Protein AF-0000000076527974 (afdb_homodimer)

Nearest PDB structures (f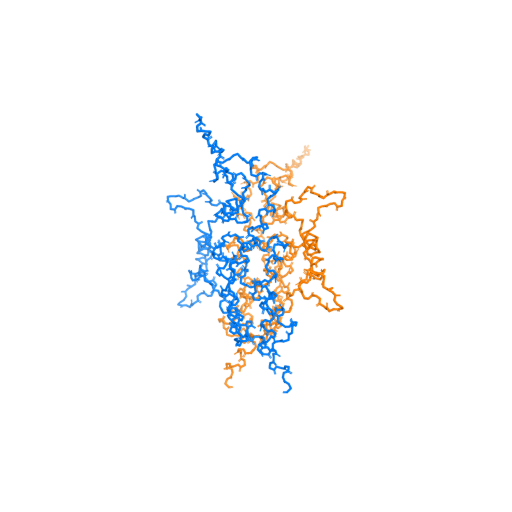oldseek):
  1z0x-assembly1_A  TM=7.306E-01  e=1.769E-04  Enterococcus faecalis V583
  1z0x-assembly1_B  TM=7.221E-01  e=3.945E-04  Enterococcus faecalis V583
  5ojx-assembly1_A-2  TM=6.639E-01  e=3.590E-04  Streptomyces alboniger
  5ojy-assembly1_A-2  TM=6.293E-01  e=3.424E-04  Streptomyces alboniger
  3cjd-assembly1_A  TM=6.888E-01  e=2.415E-01  Jannaschia sp. CCS1

Foldseek 3Di:
DDPPPPPPDPPDQDALVLLLVLCQVVALQDDDLCSSCVVSVHHSVVNCVHAPDSVRSSLVNLLVLLVPQDADDADDQLLVRLVRNLVSLLVSCVSGPHVLVCVVPPVVSCVSNVVVLVVSLVRSVVNPDDSVLSNVSSVVLNNLSSVLSVVLVQQAAFDPPQCPVDDPNGGDGNVRVVQVVCCVVCVVVPPPDPDPDPPHDDPCSNPSNCSVVVSVVSSVVSVVVVVVPPD/DDPPPPVPPPPDADALVLLLVLCQVVALQDDDLCSSCVVSVHHSVVNCVHAPDSVRSSLVNLLVLLVPQDADDADDQLLVRLVRNLVSLLVSCVSGPHVLVCVVPPVVSCVSNVVVLVVSLVRSVVNPDDSVLSNVSSVVLNNLSSVLSVVLVQQAAFDPPQCPVDDPNGGDGNVRVVQVVCCVVCVVVPPPDPDPDPPHDDPCSNPSNCSVVVSVVSSVVSVVVVVVPPD

Sequence (462 aa):
MGRLGRKTGPKPGFTRADVITAALEIGVDSFTMAQVAARLGVRPSALYRTVASRDDVVEACLERISAGIRLPPAGRPWEDYLRGVVEAMWEALEAHPGLDRTLMSMPWTSLHLLGTAQRAHGELVAAGMDPREAYFALDVVIDTTVATHQAIAALRAPAQGQAGAGGEQGPLRGFDVLTRHWERMSGAQDPGGGEEVLFAPEESWLERGFLDLKIDLLIDGLRARQDRREPMGRLGRKTGPKPGFTRADVITAALEIGVDSFTMAQVAARLGVRPSALYRTVASRDDVVEACLERISAGIRLPPAGRPWEDYLRGVVEAMWEALEAHPGLDRTLMSMPWTSLHLLGTAQRAHGELVAAGMDPREAYFALDVVIDTTVATHQAIAALRAPAQGQAGAGGEQGPLRGFDVLTRHWERMSGAQDPGGGEEVLFAPEESWLERGFLDLKIDLLIDGLRARQDRREP

InterPro domains:
  IPR009057 Homedomain-like superfamily [SSF46689] (9-67)
  IPR036271 Tetracyclin repressor-like, C-terminal domain superfamily [SSF48498] (77-228)

Secondary structure (DSSP, 8-state):
---------------HHHHHHHHHHH-TTT--HHHHHHHHTS-HHHHTTT-S-HHHHHHHHHHHHHHH--PPPSS--HHHHHHHHHHHHHHHHHHSTTHHHHHHH-GGGGGGGHHHHHHHHHHHHHTT--HHHHHHHHHHHHHHHHHHHHHHHHHHSBPTT-TTT--TT-PPBHHHHHHHHHHHHHTTS---SSS--TT---GGGGTTTTHHHHHHHHHHHHHHHHHHH--/---------------HHHHHHHHHHH-TTT--HHHHHHHHTS-HHHHTTT-S-HHHHHHHHHHHHHHH--PPPTT--HHHHHHHHHHHHHHHHHHSTTHHHHHHH-GGGGGGGHHHHHHHHHHHHHTT--HHHHHHHHHHHHHHHHHHHHHHHHHHSBPTT-TTT--TT-PPBHHHHHHHHHHHHHHSS---SSS--TT---GGGGTTTTHHHHHHHHHHHHHHHHHHH--

Solvent-accessible surface area (backbone atoms only — not comparable to full-atom values): 25686 Å² total; per-residue (Å²): 136,80,82,76,70,73,72,74,60,82,72,80,80,85,52,56,66,51,53,36,51,42,30,48,72,68,11,67,59,68,55,44,68,60,56,37,18,54,75,72,72,48,58,52,77,61,50,56,78,64,40,86,44,69,64,52,46,46,50,51,40,41,44,54,52,42,71,67,55,61,68,58,74,81,91,43,59,43,68,61,41,52,53,32,43,46,51,29,51,52,52,51,41,71,73,28,52,40,43,41,55,35,48,45,58,37,52,48,58,50,61,51,38,38,70,60,51,49,54,52,36,54,50,28,32,73,48,68,40,54,65,68,56,28,51,50,52,49,50,52,49,50,51,50,49,40,46,50,49,36,42,26,49,25,31,66,32,65,29,83,93,30,81,72,67,28,59,96,80,44,54,48,27,15,44,54,53,27,47,52,51,46,49,62,56,32,69,72,44,63,76,75,70,100,59,84,62,82,87,59,86,53,78,63,43,67,61,67,53,60,49,68,61,51,51,51,35,46,48,42,11,53,50,53,52,50,59,68,66,52,130,134,80,80,76,68,72,72,74,59,80,76,81,76,87,51,55,66,50,53,36,51,43,31,48,72,68,11,66,58,68,53,43,68,59,56,35,18,54,74,72,72,48,58,54,76,62,50,57,79,63,39,88,45,71,63,52,45,46,50,52,41,40,44,53,52,42,72,65,54,61,69,56,74,82,91,44,59,43,67,61,41,51,52,32,44,47,51,29,50,51,51,52,39,70,72,30,52,39,44,41,56,36,47,44,58,36,52,50,57,50,61,51,40,40,68,62,51,50,54,52,36,52,50,29,32,74,47,67,40,54,65,67,56,28,50,50,51,49,50,53,50,51,51,50,49,39,46,50,48,36,43,27,47,26,31,67,31,64,28,84,92,31,83,69,66,29,58,94,81,45,54,48,28,15,46,54,52,25,46,53,50,45,49,61,56,34,68,70,44,63,75,75,70,100,61,84,63,82,87,57,85,53,78,63,43,67,63,66,52,58,48,68,61,53,52,52,35,46,49,42,11,52,50,51,52,50,59,68,67,53,127

Organism: NCBI:txid131109

pLDDT: mean 87.75, std 16.18, range [35.34, 98.56]

Structure (mmCIF, N/CA/C/O backbone):
data_AF-0000000076527974-model_v1
#
loop_
_entity.id
_entity.type
_entity.pdbx_description
1 polymer 'TetR/AcrR family transcriptional regulator'
#
loop_
_atom_site.group_PDB
_atom_site.id
_atom_site.type_symbol
_atom_site.label_atom_id
_atom_site.label_alt_id
_atom_site.label_comp_id
_atom_site.label_asym_id
_atom_site.label_entity_id
_atom_site.label_seq_id
_atom_site.pdbx_PDB_ins_code
_atom_site.Cartn_x
_atom_site.Cartn_y
_atom_site.Cartn_z
_atom_site.occupancy
_atom_site.B_iso_or_equiv
_atom_site.auth_seq_id
_atom_site.auth_comp_id
_atom_site.auth_asym_id
_atom_site.auth_atom_id
_atom_site.pdbx_PDB_model_num
ATOM 1 N N . MET A 1 1 ? -62.219 35.75 0.816 1 36.03 1 MET A N 1
ATOM 2 C CA . MET A 1 1 ? -61.594 34.5 1.232 1 36.03 1 MET A CA 1
ATOM 3 C C . MET A 1 1 ? -60.125 34.5 0.81 1 36.03 1 MET A C 1
ATOM 5 O O . MET A 1 1 ? -59.812 34.5 -0.383 1 36.03 1 MET A O 1
ATOM 9 N N . GLY A 1 2 ? -59.125 35.094 1.542 1 38.44 2 GLY A N 1
ATOM 10 C CA . GLY A 1 2 ? -57.719 35.438 1.288 1 38.44 2 GLY A CA 1
ATOM 11 C C . GLY A 1 2 ? -56.844 34.219 1.016 1 38.44 2 GLY A C 1
ATOM 12 O O . GLY A 1 2 ? -57.062 33.156 1.627 1 38.44 2 GLY A O 1
ATOM 13 N N . ARG A 1 3 ? -56.375 33.938 -0.251 1 42.34 3 ARG A N 1
ATOM 14 C CA . ARG A 1 3 ? -55.438 32.906 -0.689 1 42.34 3 ARG A CA 1
ATOM 15 C C . ARG A 1 3 ? -54.281 32.781 0.272 1 42.34 3 ARG A C 1
ATOM 17 O O . ARG A 1 3 ? -53.531 33.75 0.511 1 42.34 3 ARG A O 1
ATOM 24 N N . LEU A 1 4 ? -54.375 32.062 1.389 1 42.5 4 LEU A N 1
ATOM 25 C CA . LEU A 1 4 ? -53.281 31.75 2.275 1 42.5 4 LEU A CA 1
ATOM 26 C C . LEU A 1 4 ? -52.062 31.281 1.48 1 42.5 4 LEU A C 1
ATOM 28 O O . LEU A 1 4 ? -52.094 30.25 0.806 1 42.5 4 LEU A O 1
ATOM 32 N N . GLY A 1 5 ? -51.281 32.125 0.799 1 41.31 5 GLY A N 1
ATOM 33 C CA . GLY A 1 5 ? -50.031 31.797 0.137 1 41.31 5 GLY A CA 1
ATOM 34 C C . GLY A 1 5 ? -49.156 30.859 0.943 1 41.31 5 GLY A C 1
ATOM 35 O O . GLY A 1 5 ? -48.969 31.062 2.141 1 41.31 5 GLY A O 1
ATOM 36 N N . ARG A 1 6 ? -49.281 29.578 0.648 1 44.19 6 ARG A N 1
ATOM 37 C CA . ARG A 1 6 ? -48.406 28.609 1.276 1 44.19 6 ARG A CA 1
ATOM 38 C C . ARG A 1 6 ? -47 29.125 1.375 1 44.19 6 ARG A C 1
ATOM 40 O O . ARG A 1 6 ? -46.406 29.5 0.365 1 44.19 6 ARG A O 1
ATOM 47 N N . LYS A 1 7 ? -46.688 29.766 2.475 1 42.09 7 LYS A N 1
ATOM 48 C CA . LYS A 1 7 ? -45.312 30.141 2.768 1 42.09 7 LYS A CA 1
ATOM 49 C C . LYS A 1 7 ? -44.344 29.047 2.326 1 42.09 7 LYS A C 1
ATOM 51 O O . LYS A 1 7 ? -44.469 27.891 2.742 1 42.09 7 LYS A O 1
ATOM 56 N N . THR A 1 8 ? -44.094 28.891 0.976 1 44 8 THR A N 1
ATOM 57 C CA . THR A 1 8 ? -43 28.047 0.573 1 44 8 THR A CA 1
ATOM 58 C C . THR A 1 8 ? -41.812 28.203 1.545 1 44 8 THR A C 1
ATOM 60 O O . THR A 1 8 ? -41.281 29.297 1.719 1 44 8 THR A O 1
ATOM 63 N N . GLY A 1 9 ? -41.906 27.656 2.744 1 42.06 9 GLY A N 1
ATOM 64 C CA . GLY A 1 9 ? -40.812 27.766 3.67 1 42.06 9 GLY A CA 1
ATOM 65 C C . GLY A 1 9 ? -39.438 27.688 2.984 1 42.06 9 GLY A C 1
ATOM 66 O O . GLY A 1 9 ? -39.344 27.297 1.82 1 42.06 9 GLY A O 1
ATOM 67 N N . PRO A 1 10 ? -38.469 28.516 3.428 1 46.56 10 PRO A N 1
ATOM 68 C CA . PRO A 1 10 ? -37.156 28.516 2.789 1 46.56 10 PRO A CA 1
ATOM 69 C C . PRO A 1 10 ? -36.719 27.125 2.359 1 46.56 10 PRO A C 1
ATOM 71 O O . PRO A 1 10 ? -37.094 26.125 2.994 1 46.56 10 PRO A O 1
ATOM 74 N N . LYS A 1 11 ? -36.844 26.703 1.09 1 49.19 11 LYS A N 1
ATOM 75 C CA . LYS A 1 11 ? -36.312 25.484 0.486 1 49.19 11 LYS A CA 1
ATOM 76 C C . LYS A 1 11 ? -35.188 24.906 1.31 1 49.19 11 LYS A C 1
ATOM 78 O O . LYS A 1 11 ? -34.219 25.609 1.642 1 49.19 11 LYS A O 1
ATOM 83 N N . PRO A 1 12 ? -35.281 23.844 1.982 1 55.88 12 PRO A N 1
ATOM 84 C CA . PRO A 1 12 ? -34.219 23.297 2.832 1 55.88 12 PRO A CA 1
ATOM 85 C C . PRO A 1 12 ? -32.875 23.234 2.125 1 55.88 12 PRO A C 1
ATOM 87 O O . PRO A 1 12 ? -32.812 22.953 0.925 1 55.88 12 PRO A O 1
ATOM 90 N N . GLY A 1 13 ? -31.781 24.172 2.65 1 76.75 13 GLY A N 1
ATOM 91 C CA . GLY A 1 13 ? -30.453 24.359 2.119 1 76.75 13 GLY A CA 1
ATOM 92 C C . GLY A 1 13 ? -29.828 23.078 1.602 1 76.75 13 GLY A C 1
ATOM 93 O O . GLY A 1 13 ? -30.375 22.422 0.715 1 76.75 13 GLY A O 1
ATOM 94 N N . PHE A 1 14 ? -28.719 22.453 1.961 1 89.38 14 PHE A N 1
ATOM 95 C CA . PHE A 1 14 ? -27.969 21.297 1.495 1 89.38 14 PHE A CA 1
ATOM 96 C C . PHE A 1 14 ? -28.422 20.031 2.213 1 89.38 14 PHE A C 1
ATOM 98 O O . PHE A 1 14 ? -29 20.094 3.293 1 89.38 14 PHE A O 1
ATOM 105 N N . THR A 1 15 ? -28.422 18.844 1.557 1 93.75 15 THR A N 1
ATOM 106 C CA . THR A 1 15 ? -28.781 17.547 2.104 1 93.75 15 THR A CA 1
ATOM 107 C C . THR A 1 15 ? -27.547 16.766 2.523 1 93.75 15 THR A C 1
ATOM 109 O O . THR A 1 15 ? -26.422 17.172 2.217 1 93.75 15 THR A O 1
ATOM 112 N N . ARG A 1 16 ? -27.828 15.68 3.238 1 95.19 16 ARG A N 1
ATOM 113 C CA . ARG A 1 16 ? -26.75 14.758 3.582 1 95.19 16 ARG A CA 1
ATOM 114 C C . ARG A 1 16 ? -26.047 14.25 2.328 1 95.19 16 ARG A C 1
ATOM 116 O O . ARG A 1 16 ? -24.828 14.141 2.299 1 95.19 16 ARG A O 1
ATOM 123 N N . ALA A 1 17 ? -26.812 13.992 1.338 1 96.06 17 ALA A N 1
ATOM 124 C CA . ALA A 1 17 ? -26.266 13.508 0.073 1 96.06 17 ALA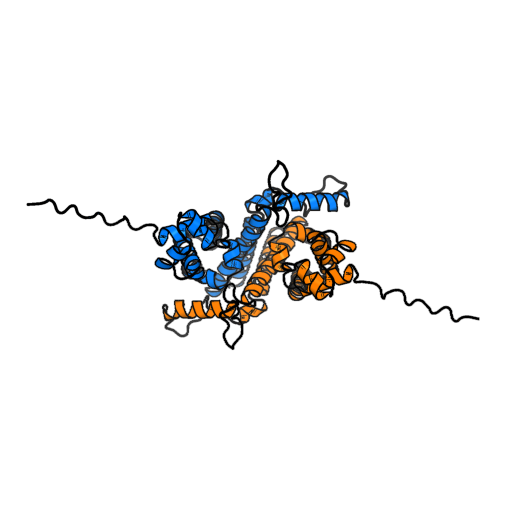 A CA 1
ATOM 125 C C . ALA A 1 17 ? -25.344 14.547 -0.55 1 96.06 17 ALA A C 1
ATOM 127 O O . ALA A 1 17 ? -24.328 14.203 -1.157 1 96.06 17 ALA A O 1
ATOM 128 N N . ASP A 1 18 ? -25.641 15.758 -0.416 1 96.38 18 ASP A N 1
ATOM 129 C CA . ASP A 1 18 ? -24.797 16.828 -0.924 1 96.38 18 ASP A CA 1
ATOM 130 C C . ASP A 1 18 ? -23.438 16.859 -0.219 1 96.38 18 ASP A C 1
ATOM 132 O O . ASP A 1 18 ? -22.406 17.062 -0.857 1 96.38 18 ASP A O 1
ATOM 136 N N . VAL A 1 19 ? -23.516 16.641 1.078 1 96.81 19 VAL A N 1
ATOM 137 C CA . VAL A 1 19 ? -22.297 16.594 1.875 1 96.81 19 VAL A CA 1
ATOM 138 C C . VAL A 1 19 ? -21.391 15.469 1.39 1 96.81 19 VAL A C 1
ATOM 140 O O . VAL A 1 19 ? -20.188 15.664 1.174 1 96.81 19 VAL A O 1
ATOM 143 N N . ILE A 1 20 ? -21.984 14.344 1.172 1 97.25 20 ILE A N 1
ATOM 144 C CA . ILE A 1 20 ? -21.25 13.156 0.749 1 97.25 20 ILE A CA 1
ATOM 145 C C . ILE A 1 20 ? -20.672 13.375 -0.643 1 97.25 20 ILE A C 1
ATOM 147 O O . ILE A 1 20 ? -19.5 13.062 -0.889 1 97.25 20 ILE A O 1
ATOM 151 N N . THR A 1 21 ? -21.438 13.977 -1.499 1 97.31 21 THR A N 1
ATOM 152 C CA . THR A 1 21 ? -20.984 14.258 -2.852 1 97.31 21 THR A CA 1
ATOM 153 C C . THR A 1 21 ? -19.781 15.211 -2.82 1 97.31 21 THR A C 1
ATOM 155 O O . THR A 1 21 ? -18.781 14.977 -3.5 1 97.31 21 THR A O 1
ATOM 158 N N . ALA A 1 22 ? -19.875 16.219 -2.029 1 96.94 22 ALA A N 1
ATOM 159 C CA . ALA A 1 22 ? -18.797 17.188 -1.901 1 96.94 22 ALA A CA 1
ATOM 160 C C . ALA A 1 22 ? -17.531 16.531 -1.38 1 96.94 22 ALA A C 1
ATOM 162 O O . ALA A 1 22 ? -16.438 16.766 -1.902 1 96.94 22 ALA A O 1
ATOM 163 N N . ALA A 1 23 ? -17.688 15.695 -0.337 1 97.19 23 ALA A N 1
ATOM 164 C CA . ALA A 1 23 ? -16.547 15 0.242 1 97.19 23 ALA A CA 1
ATOM 165 C C . ALA A 1 23 ? -15.867 14.102 -0.791 1 97.19 23 ALA A C 1
ATOM 167 O O . ALA A 1 23 ? -14.633 14.07 -0.884 1 97.19 23 ALA A O 1
ATOM 168 N N . LEU A 1 24 ? -16.656 13.438 -1.585 1 96.69 24 LEU A N 1
ATOM 169 C CA . LEU A 1 24 ? -16.141 12.531 -2.6 1 96.69 24 LEU A CA 1
ATOM 170 C C . LEU A 1 24 ? -15.406 13.305 -3.697 1 96.69 24 LEU A C 1
ATOM 172 O O . LEU A 1 24 ? -14.398 12.836 -4.223 1 96.69 24 LEU A O 1
ATOM 176 N N . GLU A 1 25 ? -15.914 14.438 -4.004 1 95.25 25 GLU A N 1
ATOM 177 C CA . GLU A 1 25 ? -15.289 15.258 -5.043 1 95.25 25 GLU A CA 1
ATOM 178 C C . GLU A 1 25 ? -13.945 15.805 -4.578 1 95.25 25 GLU A C 1
ATOM 180 O O . GLU A 1 25 ? -13.023 15.953 -5.383 1 95.25 25 GLU A O 1
ATOM 185 N N . ILE A 1 26 ? -13.852 16.109 -3.33 1 93.94 26 ILE A N 1
ATOM 186 C CA . ILE A 1 26 ? -12.602 16.625 -2.779 1 93.94 26 ILE A CA 1
ATOM 187 C C . ILE A 1 26 ? -11.609 15.477 -2.611 1 93.94 26 ILE A C 1
ATOM 189 O O . ILE A 1 26 ? -10.422 15.625 -2.922 1 93.94 26 ILE A O 1
ATOM 193 N N . GLY A 1 27 ? -12.078 14.328 -2.189 1 94.75 27 GLY A N 1
ATOM 194 C CA . GLY A 1 27 ? -11.266 13.164 -1.875 1 94.75 27 GLY A CA 1
ATOM 195 C C . GLY A 1 27 ? -11.562 12.578 -0.505 1 94.75 27 GLY A C 1
ATOM 196 O O . GLY A 1 27 ? -11.406 13.258 0.51 1 94.75 27 GLY A O 1
ATOM 197 N N . VAL A 1 28 ? -11.891 11.375 -0.437 1 94.44 28 VAL A N 1
ATOM 198 C CA . VAL A 1 28 ? -12.383 10.742 0.782 1 94.44 28 VAL A CA 1
ATOM 199 C C . VAL A 1 28 ? -11.266 10.688 1.824 1 94.44 28 VAL A C 1
ATOM 201 O O . VAL A 1 28 ? -11.531 10.672 3.027 1 94.44 28 VAL A O 1
ATOM 204 N N . ASP A 1 29 ? -10.055 10.734 1.387 1 90.31 29 ASP A N 1
ATOM 205 C CA . ASP A 1 29 ? -8.93 10.641 2.311 1 90.31 29 ASP A CA 1
ATOM 206 C C . ASP A 1 29 ? -8.531 12.023 2.824 1 90.31 29 ASP A C 1
ATOM 208 O O . ASP A 1 29 ? -7.875 12.141 3.861 1 90.31 29 ASP A O 1
ATOM 212 N N . SER A 1 30 ? -8.961 13.109 2.205 1 89.56 30 SER A N 1
ATOM 213 C CA . SER A 1 30 ? -8.273 14.367 2.477 1 89.56 30 SER A CA 1
ATOM 214 C C . SER A 1 30 ? -9.273 15.492 2.744 1 89.56 30 SER A C 1
ATOM 216 O O . SER A 1 30 ? -8.883 16.578 3.166 1 89.56 30 SER A O 1
ATOM 218 N N . PHE A 1 31 ? -10.523 15.234 2.543 1 93.5 31 PHE A N 1
ATOM 219 C CA . PHE A 1 31 ? -11.461 16.328 2.73 1 93.5 31 PHE A CA 1
ATOM 220 C C . PHE A 1 31 ? -11.484 16.781 4.184 1 93.5 31 PHE A C 1
ATOM 222 O O . PHE A 1 31 ? -11.25 15.984 5.094 1 93.5 31 PHE A O 1
ATOM 229 N N . THR A 1 32 ? -11.719 18.062 4.352 1 94.38 32 THR A N 1
ATOM 230 C CA . THR A 1 32 ? -12.047 18.609 5.664 1 94.38 32 THR A CA 1
ATOM 231 C C . THR A 1 32 ? -13.492 19.109 5.695 1 94.38 32 THR A C 1
ATOM 233 O O . THR A 1 32 ? -14.078 19.391 4.648 1 94.38 32 THR A O 1
ATOM 236 N N . MET A 1 33 ? -13.938 19.156 6.953 1 95.19 33 MET A N 1
ATOM 237 C CA . MET A 1 33 ? -15.297 19.656 7.086 1 95.19 33 MET A CA 1
ATOM 238 C C . MET A 1 33 ? -15.398 21.094 6.598 1 95.19 33 MET A C 1
ATOM 240 O O . MET A 1 33 ? -16.406 21.484 6.012 1 95.19 33 MET A O 1
ATOM 244 N N . ALA A 1 34 ? -14.32 21.812 6.762 1 95.88 34 ALA A N 1
ATOM 245 C CA . ALA A 1 34 ? -14.273 23.188 6.297 1 95.88 34 ALA A CA 1
ATOM 246 C C . ALA A 1 34 ? -14.344 23.266 4.773 1 95.88 34 ALA A C 1
ATOM 248 O O . ALA A 1 34 ? -15.055 24.094 4.215 1 95.88 34 ALA A O 1
ATOM 249 N N . GLN A 1 35 ? -13.594 22.375 4.094 1 96.44 35 GLN A N 1
ATOM 250 C CA . GLN A 1 35 ? -13.594 22.328 2.637 1 96.44 35 GLN A CA 1
ATOM 251 C C . GLN A 1 35 ? -14.969 21.953 2.1 1 96.44 35 GLN A C 1
ATOM 253 O O . GLN A 1 35 ? -15.43 22.516 1.104 1 96.44 35 GLN A O 1
ATOM 258 N N . VAL A 1 36 ? -15.609 21.031 2.709 1 97.12 36 VAL A N 1
ATOM 259 C CA . VAL A 1 36 ? -16.938 20.578 2.305 1 97.12 36 VAL A CA 1
ATOM 260 C C . VAL A 1 36 ? -17.938 21.734 2.457 1 97.12 36 VAL A C 1
ATOM 262 O O . VAL A 1 36 ? -18.719 22 1.55 1 97.12 36 VAL A O 1
ATOM 265 N N . ALA A 1 37 ? -17.859 22.391 3.578 1 96.94 37 ALA A N 1
ATOM 266 C CA . ALA A 1 37 ? -18.734 23.531 3.822 1 96.94 37 ALA A CA 1
ATOM 267 C C . ALA A 1 37 ? -18.547 24.609 2.754 1 96.94 37 ALA A C 1
ATOM 269 O O . ALA A 1 37 ? -19.516 25.141 2.219 1 96.94 37 ALA A O 1
ATOM 270 N N . ALA A 1 38 ? -17.312 24.844 2.473 1 96.75 38 ALA A N 1
ATOM 271 C CA . ALA A 1 38 ? -16.984 25.844 1.465 1 96.75 38 ALA A CA 1
ATOM 272 C C . ALA A 1 38 ? -17.562 25.469 0.105 1 96.75 38 ALA A C 1
ATOM 274 O O . ALA A 1 38 ? -18.125 26.312 -0.596 1 96.75 38 ALA A O 1
ATOM 275 N N . ARG A 1 39 ? -17.453 24.281 -0.254 1 95.75 39 ARG A N 1
ATOM 276 C CA . ARG A 1 39 ? -17.969 23.797 -1.534 1 95.75 39 ARG A CA 1
ATOM 277 C C . ARG A 1 39 ? -19.484 23.953 -1.606 1 95.75 39 ARG A C 1
ATOM 279 O O . ARG A 1 39 ? -20.047 24.203 -2.68 1 95.75 39 ARG A O 1
ATOM 286 N N . LEU A 1 40 ? -20.156 23.797 -0.508 1 95.88 40 LEU A N 1
ATOM 287 C CA . LEU A 1 40 ? -21.609 23.875 -0.448 1 95.88 40 LEU A CA 1
ATOM 288 C C . LEU A 1 40 ? -22.062 25.312 -0.21 1 95.88 40 LEU A C 1
ATOM 290 O O . LEU A 1 40 ? -23.266 25.594 -0.258 1 95.88 40 LEU A O 1
ATOM 294 N N . GLY A 1 41 ? -21.125 26.188 0.086 1 95.75 41 GLY A N 1
ATOM 295 C CA . GLY A 1 41 ? -21.453 27.594 0.311 1 95.75 41 GLY A CA 1
ATOM 296 C C . GLY A 1 41 ? -22.125 27.828 1.647 1 95.75 41 GLY A C 1
ATOM 297 O O . GLY A 1 41 ? -23.047 28.656 1.745 1 95.75 41 GLY A O 1
ATOM 298 N N . VAL A 1 42 ? -21.734 27.094 2.631 1 95.31 42 VAL A N 1
ATOM 299 C CA . VAL A 1 42 ? -22.328 27.234 3.953 1 95.31 42 VAL A CA 1
ATOM 300 C C . VAL A 1 42 ? -21.234 27.344 5.008 1 95.31 42 VAL A C 1
ATOM 302 O O . VAL A 1 42 ? -20.062 27.172 4.707 1 95.31 42 VAL A O 1
ATOM 305 N N . ARG A 1 43 ? -21.656 27.672 6.234 1 93.69 43 ARG A N 1
ATOM 306 C CA . ARG A 1 43 ? -20.734 27.672 7.359 1 93.69 43 ARG A CA 1
ATOM 307 C C . ARG A 1 43 ? -20.469 26.25 7.84 1 93.69 43 ARG A C 1
ATOM 309 O O . ARG A 1 43 ? -21.375 25.406 7.844 1 93.69 43 ARG A O 1
ATOM 316 N N . PRO A 1 44 ? -19.266 25.938 8.305 1 92.31 44 PRO A N 1
ATOM 317 C CA . PRO A 1 44 ? -18.938 24.594 8.773 1 92.31 44 PRO A CA 1
ATOM 318 C C . PRO A 1 44 ? -19.938 24.078 9.82 1 92.31 44 PRO A C 1
ATOM 320 O O . PRO A 1 44 ? -20.297 22.906 9.82 1 92.31 44 PRO A O 1
ATOM 323 N N . SER A 1 45 ? -20.453 24.938 10.664 1 92.62 45 SER A N 1
ATOM 324 C CA . SER A 1 45 ? -21.359 24.531 11.734 1 92.62 45 SER A CA 1
ATOM 325 C C . SER A 1 45 ? -22.672 24.016 11.172 1 92.62 45 SER A C 1
ATOM 327 O O . SER A 1 45 ? -23.359 23.203 11.805 1 92.62 45 SER A O 1
ATOM 329 N N . ALA A 1 46 ? -23.016 24.422 10.047 1 93.31 46 ALA A N 1
ATOM 330 C CA . ALA A 1 46 ? -24.266 24.016 9.414 1 93.31 46 ALA A CA 1
ATOM 331 C C . ALA A 1 46 ? -24.234 22.562 8.984 1 93.31 46 ALA A C 1
ATOM 333 O O . ALA A 1 46 ? -25.281 21.906 8.883 1 93.31 46 ALA A O 1
ATOM 334 N N . LEU A 1 47 ? -23.016 22.062 8.727 1 94.06 47 LEU A N 1
ATOM 335 C CA . LEU A 1 47 ? -22.859 20.688 8.258 1 94.06 47 LEU A CA 1
ATOM 336 C C . LEU A 1 47 ? -23.344 19.703 9.32 1 94.06 47 LEU A C 1
ATOM 338 O O . LEU A 1 47 ? -23.828 18.609 8.984 1 94.06 47 LEU A O 1
ATOM 342 N N . TYR A 1 48 ? -23.25 20.062 10.539 1 92.06 48 TYR A N 1
ATOM 343 C CA . TYR A 1 48 ? -23.484 19.141 11.648 1 92.06 48 TYR A CA 1
ATOM 344 C C . TYR A 1 48 ? -24.969 18.906 11.867 1 92.06 48 TYR A C 1
ATOM 346 O O . TYR A 1 48 ? -25.359 18.078 12.688 1 92.06 48 TYR A O 1
ATOM 354 N N . ARG A 1 49 ? -25.828 19.531 11.164 1 91.56 49 ARG A N 1
ATOM 355 C CA . ARG A 1 49 ? -27.266 19.266 11.141 1 91.56 49 ARG A CA 1
ATOM 356 C C . ARG A 1 49 ? -27.562 17.953 10.398 1 91.56 49 ARG A C 1
ATOM 358 O O . ARG A 1 49 ? -28.562 17.312 10.664 1 91.56 49 ARG A O 1
ATOM 365 N N . THR A 1 50 ? -26.641 17.656 9.453 1 93.12 50 THR A N 1
ATOM 366 C CA . THR A 1 50 ? -26.906 16.531 8.57 1 93.12 50 THR A CA 1
ATOM 367 C C . THR A 1 50 ? -25.906 15.398 8.828 1 93.12 50 THR A C 1
ATOM 369 O O . THR A 1 50 ? -26.172 14.25 8.484 1 93.12 50 THR A O 1
ATOM 372 N N . VAL A 1 51 ? -24.734 15.742 9.391 1 95.06 51 VAL A N 1
ATOM 373 C CA . VAL A 1 51 ? -23.719 14.742 9.648 1 95.06 51 VAL A CA 1
ATOM 374 C C . VAL A 1 51 ? -23.156 14.93 11.055 1 95.06 51 VAL A C 1
ATOM 376 O O . VAL A 1 51 ? -23.078 16.047 11.562 1 95.06 51 VAL A O 1
ATOM 379 N N . ALA A 1 52 ? -22.672 13.859 11.633 1 92.25 52 ALA A N 1
ATOM 380 C CA . ALA A 1 52 ? -22.281 13.875 13.039 1 92.25 52 ALA A CA 1
ATOM 381 C C . ALA A 1 52 ? -20.797 14.18 13.203 1 92.25 52 ALA A C 1
ATOM 383 O O . ALA A 1 52 ? -20.375 14.773 14.203 1 92.25 52 ALA A O 1
ATOM 384 N N . SER A 1 53 ? -19.984 13.672 12.297 1 91.56 53 SER A N 1
ATOM 385 C CA . SER A 1 53 ? -18.531 13.773 12.375 1 91.56 53 SER A CA 1
ATOM 386 C C . SER A 1 53 ? -17.891 13.516 11.016 1 91.56 53 SER A C 1
ATOM 388 O O . SER A 1 53 ? -18.562 13.125 10.07 1 91.56 53 SER A O 1
ATOM 390 N N . ARG A 1 54 ? -16.656 13.766 10.938 1 92 54 ARG A N 1
ATOM 391 C CA . ARG A 1 54 ? -15.922 13.422 9.727 1 92 54 ARG A CA 1
ATOM 392 C C . ARG A 1 54 ? -16.016 11.93 9.438 1 92 54 ARG A C 1
ATOM 394 O O . ARG A 1 54 ? -16.172 11.523 8.281 1 92 54 ARG A O 1
ATOM 401 N N . ASP A 1 55 ? -15.93 11.125 10.461 1 89.06 55 ASP A N 1
ATOM 402 C CA . ASP A 1 55 ? -16.016 9.68 10.281 1 89.06 55 ASP A CA 1
ATOM 403 C C . ASP A 1 55 ? -17.375 9.273 9.719 1 89.06 55 ASP A C 1
ATOM 405 O O . ASP A 1 55 ? -17.469 8.352 8.906 1 89.06 55 ASP A O 1
ATOM 409 N N . ASP A 1 56 ? -18.328 9.953 10.234 1 92.81 56 ASP A N 1
ATOM 410 C CA . ASP A 1 56 ? -19.672 9.711 9.711 1 92.81 56 ASP A CA 1
ATOM 411 C C . ASP A 1 56 ? -19.719 9.969 8.203 1 92.81 56 ASP A C 1
ATOM 413 O O . ASP A 1 56 ? -20.312 9.188 7.457 1 92.81 56 ASP A O 1
ATOM 417 N N . VAL A 1 57 ? -19.125 11.039 7.801 1 95.62 57 VAL A N 1
ATOM 418 C CA . VAL A 1 57 ? -19.078 11.391 6.387 1 95.62 57 VAL A CA 1
ATOM 419 C C . VAL A 1 57 ? -18.281 10.344 5.621 1 95.62 57 VAL A C 1
ATOM 421 O O . VAL A 1 57 ? -18.688 9.898 4.547 1 95.62 57 VAL A O 1
ATOM 424 N N . VAL A 1 58 ? -17.172 9.891 6.133 1 94.5 58 VAL A N 1
ATOM 425 C CA . VAL A 1 58 ? -16.328 8.875 5.504 1 94.5 58 VAL A CA 1
ATOM 426 C C . VAL A 1 58 ? -17.125 7.578 5.344 1 94.5 58 VAL A C 1
ATOM 428 O O . VAL A 1 58 ? -17.125 6.973 4.266 1 94.5 58 VAL A O 1
ATOM 431 N N . GLU A 1 59 ? -17.781 7.211 6.395 1 93.81 59 GLU A N 1
ATOM 432 C CA . GLU A 1 59 ? -18.594 6.004 6.352 1 93.81 59 GLU A CA 1
ATOM 433 C C . GLU A 1 59 ? -19.625 6.074 5.223 1 93.81 59 GLU A C 1
ATOM 435 O O . GLU A 1 59 ? -19.766 5.133 4.441 1 93.81 59 GLU A O 1
ATOM 440 N N . ALA A 1 60 ? -20.281 7.16 5.172 1 95.81 60 ALA A N 1
ATOM 441 C CA . ALA A 1 60 ? -21.312 7.336 4.152 1 95.81 60 ALA A CA 1
ATOM 442 C C . ALA A 1 60 ? -20.703 7.316 2.75 1 95.81 60 ALA A C 1
ATOM 444 O O . ALA A 1 60 ? -21.297 6.766 1.818 1 95.81 60 ALA A O 1
ATOM 445 N N . CYS A 1 61 ? -19.578 7.945 2.574 1 97.19 61 CYS A N 1
A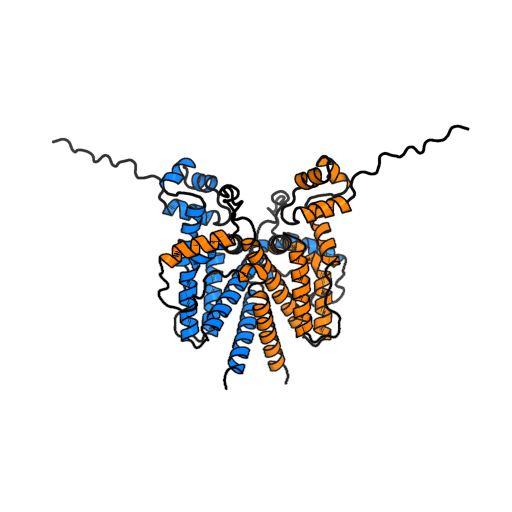TOM 446 C CA . CYS A 1 61 ? -18.859 7.883 1.302 1 97.19 61 CYS A CA 1
ATOM 447 C C . CYS A 1 61 ? -18.562 6.441 0.911 1 97.19 61 CYS A C 1
ATOM 449 O O . CYS A 1 61 ? -18.812 6.039 -0.226 1 97.19 61 CYS A O 1
ATOM 451 N N . LEU A 1 62 ? -18.094 5.664 1.842 1 96.31 62 LEU A N 1
ATOM 452 C CA . LEU A 1 62 ? -17.703 4.285 1.572 1 96.31 62 LEU A CA 1
ATOM 453 C C . LEU A 1 62 ? -18.922 3.43 1.242 1 96.31 62 LEU A C 1
ATOM 455 O O . LEU A 1 62 ? -18.859 2.541 0.39 1 96.31 62 LEU A O 1
ATOM 459 N N . GLU A 1 63 ? -20 3.672 1.931 1 94.88 63 GLU A N 1
ATOM 460 C CA . GLU A 1 63 ? -21.234 2.973 1.607 1 94.88 63 GLU A CA 1
ATOM 461 C C . GLU A 1 63 ? -21.672 3.25 0.171 1 94.88 63 GLU A C 1
ATOM 463 O O . GLU A 1 63 ? -22.062 2.334 -0.552 1 94.88 63 GLU A O 1
ATOM 468 N N . ARG A 1 64 ? -21.609 4.48 -0.136 1 96.06 64 ARG A N 1
ATOM 469 C CA . ARG A 1 64 ? -21.969 4.859 -1.499 1 96.06 64 ARG A CA 1
ATOM 470 C C . ARG A 1 64 ? -21.031 4.215 -2.512 1 96.06 64 ARG A C 1
ATOM 472 O O . ARG A 1 64 ? -21.484 3.713 -3.547 1 96.06 64 ARG A O 1
ATOM 479 N N . ILE A 1 65 ? -19.766 4.207 -2.281 1 96.62 65 ILE A N 1
ATOM 480 C CA . ILE A 1 65 ? -18.766 3.602 -3.16 1 96.62 65 ILE A CA 1
ATOM 481 C C . ILE A 1 65 ? -19.047 2.104 -3.295 1 96.62 65 ILE A C 1
ATOM 483 O O . ILE A 1 65 ? -19.078 1.57 -4.406 1 96.62 65 ILE A O 1
ATOM 487 N N . SER A 1 66 ? -19.266 1.476 -2.168 1 95.44 66 SER A N 1
ATOM 488 C CA . SER A 1 66 ? -19.516 0.038 -2.158 1 95.44 66 SER A CA 1
ATOM 489 C C . SER A 1 66 ? -20.734 -0.318 -3 1 95.44 66 SER A C 1
ATOM 491 O O . SER A 1 66 ? -20.719 -1.292 -3.756 1 95.44 66 SER A O 1
ATOM 493 N N . ALA A 1 67 ? -21.75 0.471 -2.855 1 94.62 67 ALA A N 1
ATOM 494 C CA . ALA A 1 67 ? -23 0.231 -3.576 1 94.62 67 ALA A CA 1
ATOM 495 C C . ALA A 1 67 ? -22.797 0.372 -5.082 1 94.62 67 ALA A C 1
ATOM 497 O O . ALA A 1 67 ? -23.562 -0.191 -5.871 1 94.62 67 ALA A O 1
ATOM 498 N N . GLY A 1 68 ? -21.812 1.07 -5.492 1 95.69 68 GLY A N 1
ATOM 499 C CA . GLY A 1 68 ? -21.547 1.327 -6.902 1 95.69 68 GLY A CA 1
ATOM 500 C C . GLY A 1 68 ? -20.641 0.297 -7.539 1 95.69 68 GLY A C 1
ATOM 501 O O . GLY A 1 68 ? -20.453 0.288 -8.758 1 95.69 68 GLY A O 1
ATOM 502 N N . ILE A 1 69 ? -20.062 -0.572 -6.742 1 97.19 69 ILE A N 1
ATOM 503 C CA . ILE A 1 69 ? -19.156 -1.576 -7.285 1 97.19 69 ILE A CA 1
ATOM 504 C C . ILE A 1 69 ? -19.969 -2.68 -7.973 1 97.19 69 ILE A C 1
ATOM 506 O O . ILE A 1 69 ? -20.828 -3.299 -7.355 1 97.19 69 ILE A O 1
ATOM 510 N N . ARG A 1 70 ? -19.703 -2.898 -9.211 1 96.5 70 ARG A N 1
ATOM 511 C CA . ARG A 1 70 ? -20.391 -3.92 -10.008 1 96.5 70 ARG A CA 1
ATOM 512 C C . ARG A 1 70 ? -19.484 -5.137 -10.211 1 96.5 70 ARG A C 1
ATOM 514 O O . ARG A 1 70 ? -18.531 -5.082 -10.984 1 96.5 70 ARG A O 1
ATOM 521 N N . LEU A 1 71 ? -19.812 -6.188 -9.602 1 97.12 71 LEU A N 1
ATOM 522 C CA . LEU A 1 71 ? -19.078 -7.438 -9.734 1 97.12 71 LEU A CA 1
ATOM 523 C C . LEU A 1 71 ? -19.422 -8.148 -11.031 1 97.12 71 LEU A C 1
ATOM 525 O O . LEU A 1 71 ? -20.469 -7.887 -11.625 1 97.12 71 LEU A O 1
ATOM 529 N N . PRO A 1 72 ? -18.531 -9.016 -11.445 1 97 72 PRO A N 1
ATOM 530 C CA . PRO A 1 72 ? -18.844 -9.797 -12.648 1 97 72 PRO A CA 1
ATOM 531 C C . PRO A 1 72 ? -20.078 -10.688 -12.477 1 97 72 PRO A C 1
ATOM 533 O O . PRO A 1 72 ? -20.453 -11.008 -11.344 1 97 72 PRO A O 1
ATOM 536 N N . PRO A 1 73 ? -20.688 -11.055 -13.609 1 95.81 73 PRO A N 1
ATOM 537 C CA . PRO A 1 73 ? -21.797 -11.992 -13.523 1 95.81 73 PRO A CA 1
ATOM 538 C C . PRO A 1 73 ? -21.391 -13.344 -12.945 1 95.81 73 PRO A C 1
ATOM 540 O O . PRO A 1 73 ? -20.234 -13.742 -13.062 1 95.81 73 PRO A O 1
ATOM 543 N N . ALA A 1 74 ? -22.359 -14.023 -12.391 1 93.56 74 ALA A N 1
ATOM 544 C CA . ALA A 1 74 ? -22.156 -15.359 -11.828 1 93.56 74 ALA A CA 1
ATOM 545 C C . ALA A 1 74 ? -21.906 -16.375 -12.938 1 93.56 74 ALA A C 1
ATOM 547 O O . ALA A 1 74 ? -22.156 -16.109 -14.109 1 93.56 74 ALA A O 1
ATOM 548 N N . GLY A 1 75 ? -21.328 -17.5 -12.531 1 94.56 75 GLY A N 1
ATOM 549 C CA . GLY A 1 75 ? -21.219 -18.625 -13.43 1 94.56 75 GLY A CA 1
ATOM 550 C C . GLY A 1 75 ? -19.938 -18.625 -14.25 1 94.56 75 GLY A C 1
ATOM 551 O O . GLY A 1 75 ? -19.781 -19.453 -15.148 1 94.56 75 G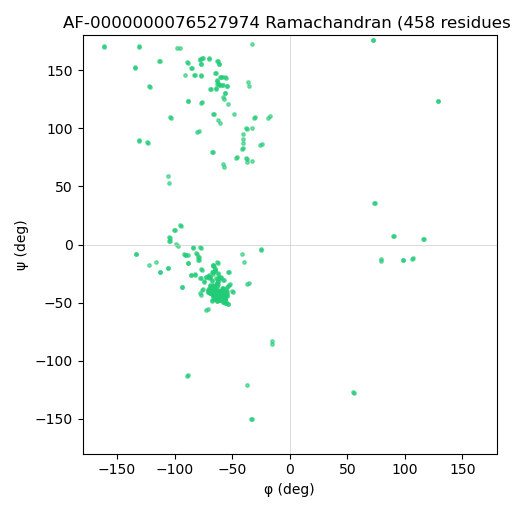LY A O 1
ATOM 552 N N . ARG A 1 76 ? -19.016 -17.781 -14.016 1 95.38 76 ARG A N 1
ATOM 553 C CA . ARG A 1 76 ? -17.734 -17.734 -14.703 1 95.38 76 ARG A CA 1
ATOM 554 C C . ARG A 1 76 ? -16.719 -18.672 -14.039 1 95.38 76 ARG A C 1
ATOM 556 O O . ARG A 1 76 ? -16.828 -18.969 -12.844 1 95.38 76 ARG A O 1
ATOM 563 N N . PRO A 1 77 ? -15.789 -19.141 -14.898 1 97.69 77 PRO A N 1
ATOM 564 C CA . PRO A 1 77 ? -14.664 -19.781 -14.219 1 97.69 77 PRO A CA 1
ATOM 565 C C . PRO A 1 77 ? -13.984 -18.875 -13.203 1 97.69 77 PRO A C 1
ATOM 567 O O . PRO A 1 77 ? -13.93 -17.656 -13.398 1 97.69 77 PRO A O 1
ATOM 570 N N . TRP A 1 78 ? -13.523 -19.438 -12.094 1 98 78 TRP A N 1
ATOM 571 C CA . TRP A 1 78 ? -13.055 -18.641 -10.969 1 98 78 TRP A CA 1
ATOM 572 C C . TRP A 1 78 ? -11.922 -17.719 -11.391 1 98 78 TRP A C 1
ATOM 574 O O . TRP A 1 78 ? -11.789 -16.594 -10.875 1 98 78 TRP A O 1
ATOM 584 N N . GLU A 1 79 ? -11.109 -18.125 -12.375 1 98.19 79 GLU A N 1
ATOM 585 C CA . GLU A 1 79 ? -10.016 -17.281 -12.844 1 98.19 79 GLU A CA 1
ATOM 586 C C . GLU A 1 79 ? -10.547 -15.984 -13.461 1 98.19 79 GLU A C 1
ATOM 588 O O . GLU A 1 79 ? -10.062 -14.898 -13.148 1 98.19 79 GLU A O 1
ATOM 593 N N . ASP A 1 80 ? -11.5 -16.141 -14.328 1 98.19 80 ASP A N 1
ATOM 594 C CA . ASP A 1 80 ? -12.109 -15 -15 1 98.19 80 ASP A CA 1
ATOM 595 C C . ASP A 1 80 ? -12.867 -14.117 -14.008 1 98.19 80 ASP A C 1
ATOM 597 O O . ASP A 1 80 ? -12.883 -12.891 -14.133 1 98.19 80 ASP A O 1
ATOM 601 N N . TYR A 1 81 ? -13.516 -14.797 -13.078 1 98.38 81 TYR A N 1
ATOM 602 C CA . TYR A 1 81 ? -14.242 -14.055 -12.062 1 98.38 81 TYR A CA 1
ATOM 603 C C . TYR A 1 81 ? -13.297 -13.195 -11.227 1 98.38 81 TYR A C 1
ATOM 605 O O . TYR A 1 81 ? -13.586 -12.023 -10.961 1 98.38 81 TYR A O 1
ATOM 613 N N . LEU A 1 82 ? -12.156 -13.719 -10.828 1 98.25 82 LEU A N 1
ATOM 614 C CA . LEU A 1 82 ? -11.164 -12.977 -10.055 1 98.25 82 LEU A CA 1
ATOM 615 C C . LEU A 1 82 ? -10.656 -11.773 -10.844 1 98.25 82 LEU A C 1
ATOM 617 O O . LEU A 1 82 ? -10.523 -10.672 -10.297 1 98.25 82 LEU A O 1
ATOM 621 N N . ARG A 1 83 ? -10.383 -11.977 -12.125 1 98.56 83 ARG A N 1
ATOM 622 C CA . ARG A 1 83 ? -9.961 -10.859 -12.961 1 98.56 83 ARG A CA 1
ATOM 623 C C . ARG A 1 83 ? -11.031 -9.781 -13.023 1 98.56 83 ARG A C 1
ATOM 625 O O . ARG A 1 83 ? -10.719 -8.586 -13.031 1 98.56 83 ARG A O 1
ATOM 632 N N . GLY A 1 84 ? -12.258 -10.203 -13.102 1 98.44 84 GLY A N 1
ATOM 633 C CA . GLY A 1 84 ? -13.359 -9.258 -13.078 1 98.44 84 GLY A CA 1
ATOM 634 C C . GLY A 1 84 ? -13.453 -8.469 -11.781 1 98.44 84 GLY A C 1
ATOM 635 O O . GLY A 1 84 ? -13.781 -7.285 -11.789 1 98.44 84 GLY A O 1
ATOM 636 N N . VAL A 1 85 ? -13.227 -9.148 -10.648 1 98.31 85 VAL A N 1
ATOM 637 C CA . VAL A 1 85 ? -13.203 -8.477 -9.352 1 98.31 85 VAL A CA 1
ATOM 638 C C . VAL A 1 85 ? -12.125 -7.402 -9.344 1 98.31 85 VAL A C 1
ATOM 640 O O . VAL A 1 85 ? -12.344 -6.293 -8.852 1 98.31 85 VAL A O 1
ATOM 643 N N . VAL A 1 86 ? -10.953 -7.691 -9.891 1 98.56 86 VAL A N 1
ATOM 644 C CA . VAL A 1 86 ? -9.852 -6.742 -9.984 1 98.56 86 VAL A CA 1
ATOM 645 C C . VAL A 1 86 ? -10.289 -5.523 -10.797 1 98.56 86 VAL A C 1
ATOM 647 O O . VAL A 1 86 ? -10.055 -4.383 -10.391 1 98.56 86 VAL A O 1
ATOM 650 N N . GLU A 1 87 ? -10.93 -5.777 -11.914 1 98.56 87 GLU A N 1
ATOM 651 C CA . GLU A 1 87 ? -11.406 -4.688 -12.758 1 98.56 87 GLU A CA 1
ATOM 652 C C . GLU A 1 87 ? -12.406 -3.809 -12.016 1 98.56 87 GLU A C 1
ATOM 654 O O . GLU A 1 87 ? -12.336 -2.58 -12.086 1 98.56 87 GLU A O 1
ATOM 659 N N . ALA A 1 88 ? -13.336 -4.43 -11.336 1 98.38 88 ALA A N 1
ATOM 660 C CA . ALA A 1 88 ? -14.344 -3.693 -10.57 1 98.38 88 ALA A CA 1
ATOM 661 C C . ALA A 1 88 ? -13.695 -2.822 -9.5 1 98.38 88 ALA A C 1
ATOM 663 O O . ALA A 1 88 ? -14.062 -1.66 -9.328 1 98.38 88 ALA A O 1
ATOM 664 N N . MET A 1 89 ? -12.758 -3.381 -8.797 1 98 89 MET A N 1
ATOM 665 C CA . MET A 1 89 ? -12.055 -2.643 -7.746 1 98 89 MET A CA 1
ATOM 666 C C . MET A 1 89 ? -11.227 -1.509 -8.344 1 98 89 MET A C 1
ATOM 668 O O . MET A 1 89 ? -11.219 -0.396 -7.816 1 98 89 MET A O 1
ATOM 672 N N . TRP A 1 90 ? -10.516 -1.793 -9.43 1 98.38 90 TRP A N 1
ATOM 673 C CA . TRP A 1 90 ? -9.719 -0.772 -10.102 1 98.38 90 TRP A CA 1
ATOM 674 C C . TRP A 1 90 ? -10.594 0.405 -10.531 1 98.38 90 TRP A C 1
ATOM 676 O O . TRP A 1 90 ? -10.227 1.563 -10.305 1 98.38 90 TRP A O 1
ATOM 686 N N . GLU A 1 91 ? -11.711 0.126 -11.102 1 98.12 91 GLU A N 1
ATOM 687 C CA . GLU A 1 91 ? -12.641 1.165 -11.539 1 98.12 91 GLU A CA 1
ATOM 688 C C . GLU A 1 91 ? -13.109 2.02 -10.367 1 98.12 91 GLU A C 1
ATOM 690 O O . GLU A 1 91 ? -13.203 3.242 -10.484 1 98.12 91 GLU A O 1
ATOM 695 N N . ALA A 1 92 ? -13.414 1.37 -9.266 1 97.75 92 ALA A N 1
ATOM 696 C CA . ALA A 1 92 ? -13.82 2.102 -8.07 1 97.75 92 ALA A CA 1
ATOM 697 C C . ALA A 1 92 ? -12.711 3.029 -7.582 1 97.75 92 ALA A C 1
ATOM 699 O O . ALA A 1 92 ? -12.969 4.18 -7.219 1 97.75 92 ALA A O 1
ATOM 700 N N . LEU A 1 93 ? -11.516 2.543 -7.59 1 97.69 93 LEU A N 1
ATOM 701 C CA . LEU A 1 93 ? -10.367 3.328 -7.156 1 97.69 93 LEU A CA 1
ATOM 702 C C . LEU A 1 93 ? -10.133 4.512 -8.086 1 97.69 93 LEU A C 1
ATOM 704 O O . LEU A 1 93 ? -9.875 5.629 -7.625 1 97.69 93 LEU A O 1
ATOM 708 N N . GLU A 1 94 ? -10.258 4.312 -9.383 1 97.12 94 GLU A N 1
ATOM 709 C CA . GLU A 1 94 ? -10.078 5.371 -10.367 1 97.12 94 GLU A CA 1
ATOM 710 C C . GLU A 1 94 ? -11.18 6.426 -10.25 1 97.12 94 GLU A C 1
ATOM 712 O O . GLU A 1 94 ? -10.922 7.617 -10.43 1 97.12 94 GLU A O 1
ATOM 717 N N . ALA A 1 95 ? -12.32 5.984 -9.93 1 96.88 95 ALA A N 1
ATOM 718 C CA . ALA A 1 95 ? -13.477 6.871 -9.867 1 96.88 95 ALA A CA 1
ATOM 719 C C . ALA A 1 95 ? -13.461 7.711 -8.594 1 96.88 95 ALA A C 1
ATOM 721 O O . ALA A 1 95 ? -14.117 8.75 -8.516 1 96.88 95 ALA A O 1
ATOM 722 N N . HIS A 1 96 ? -12.727 7.25 -7.594 1 96.94 96 HIS A N 1
ATOM 723 C CA . HIS A 1 96 ? -12.758 7.922 -6.301 1 96.94 96 HIS A CA 1
ATOM 724 C C . HIS A 1 96 ? -11.352 8.18 -5.777 1 96.94 96 HIS A C 1
ATOM 726 O O . HIS A 1 96 ? -10.844 7.43 -4.938 1 96.94 96 HIS A O 1
ATOM 732 N N . PRO A 1 97 ? -10.852 9.328 -6.156 1 94.12 97 PRO A N 1
ATOM 733 C CA . PRO A 1 97 ? -9.508 9.672 -5.68 1 94.12 97 PRO A CA 1
ATOM 734 C C . PRO A 1 97 ? -9.398 9.648 -4.156 1 94.12 97 PRO A C 1
ATOM 736 O O . PRO A 1 97 ? -10.297 10.148 -3.463 1 94.12 97 PRO A O 1
ATOM 739 N N . GLY A 1 98 ? -8.344 8.93 -3.701 1 95.06 98 GLY A N 1
ATOM 740 C CA . GLY A 1 98 ? -8.102 8.867 -2.268 1 95.06 98 GLY A CA 1
ATOM 741 C C . GLY A 1 98 ? -8.633 7.598 -1.631 1 95.06 98 GLY A C 1
ATOM 742 O O . GLY A 1 98 ? -8.328 7.301 -0.475 1 95.06 98 GLY A O 1
ATOM 743 N N . LEU A 1 99 ? -9.445 6.879 -2.367 1 97.38 99 LEU A N 1
ATOM 744 C CA . LEU A 1 99 ? -10.016 5.652 -1.817 1 97.38 99 LEU A CA 1
ATOM 745 C C . LEU A 1 99 ? -8.914 4.656 -1.461 1 97.38 99 LEU A C 1
ATOM 747 O O . LEU A 1 99 ? -8.984 3.996 -0.423 1 97.38 99 LEU A O 1
ATOM 751 N N . ASP A 1 100 ? -7.883 4.512 -2.279 1 97.06 100 ASP A N 1
ATOM 752 C CA . ASP A 1 100 ? -6.773 3.596 -2.023 1 97.06 100 ASP A CA 1
ATOM 753 C C . ASP A 1 100 ? -6.062 3.943 -0.718 1 97.06 100 ASP A C 1
ATOM 755 O O . ASP A 1 100 ? -5.867 3.078 0.138 1 97.06 100 ASP A O 1
ATOM 759 N N . ARG A 1 101 ? -5.781 5.195 -0.543 1 94.75 101 ARG A N 1
ATOM 760 C CA . ARG A 1 101 ? -5.125 5.645 0.68 1 94.75 101 ARG A CA 1
ATOM 761 C C . ARG A 1 101 ? -6.02 5.426 1.895 1 94.75 101 ARG A C 1
ATOM 763 O O . ARG A 1 101 ? -5.547 5.02 2.957 1 94.75 101 ARG A O 1
ATOM 770 N N . THR A 1 102 ? -7.273 5.746 1.724 1 95.12 102 THR A N 1
ATOM 771 C CA . THR A 1 102 ? -8.234 5.555 2.803 1 95.12 102 THR A CA 1
ATOM 772 C C . THR A 1 102 ? -8.258 4.098 3.25 1 95.12 102 THR A C 1
ATOM 774 O O . THR A 1 102 ? -8.156 3.807 4.445 1 95.12 102 THR A O 1
ATOM 777 N N . LEU A 1 103 ? -8.297 3.184 2.324 1 95.81 103 LEU A N 1
ATOM 778 C CA . LEU A 1 103 ? -8.375 1.756 2.617 1 95.81 103 LEU A CA 1
ATOM 779 C C . LEU A 1 103 ? -7.09 1.263 3.268 1 95.81 103 LEU A C 1
ATOM 781 O O . LEU A 1 103 ? -7.121 0.377 4.125 1 95.81 103 LEU A O 1
ATOM 785 N N . MET A 1 104 ? -6 1.854 2.936 1 93.12 104 MET A N 1
ATOM 786 C CA . MET A 1 104 ? -4.703 1.404 3.434 1 93.12 104 MET A CA 1
ATOM 787 C C . MET A 1 104 ? -4.398 2.02 4.793 1 93.12 104 MET A C 1
ATOM 789 O O . MET A 1 104 ? -3.699 1.419 5.609 1 93.12 104 MET A O 1
ATOM 793 N N . SER A 1 105 ? -4.949 3.172 5.098 1 91.5 105 SER A N 1
ATOM 794 C CA . SER A 1 105 ? -4.531 3.91 6.285 1 91.5 105 SER A CA 1
ATOM 795 C C . SER A 1 105 ? -5.574 3.814 7.395 1 91.5 105 SER A C 1
ATOM 797 O O . SER A 1 105 ? -5.273 4.078 8.562 1 91.5 105 SER A O 1
ATOM 799 N N . MET A 1 106 ? -6.828 3.479 7.047 1 92.38 106 MET A N 1
ATOM 800 C CA . MET A 1 106 ? -7.922 3.359 8.008 1 92.38 106 MET A CA 1
ATOM 801 C C . MET A 1 106 ? -8.562 1.977 7.934 1 92.38 106 MET A C 1
ATOM 803 O O . MET A 1 106 ? -9.602 1.802 7.301 1 92.38 106 MET A O 1
ATOM 807 N N . PRO A 1 107 ? -8.031 1.098 8.664 1 92.94 107 PRO A N 1
ATOM 808 C CA . PRO A 1 107 ? -8.383 -0.314 8.5 1 92.94 107 PRO A CA 1
ATOM 809 C C . PRO A 1 107 ? -9.883 -0.562 8.594 1 92.94 107 PRO A C 1
ATOM 811 O O . PRO A 1 107 ? -10.422 -1.407 7.871 1 92.94 107 PRO A O 1
ATOM 814 N N . TRP A 1 108 ? -10.594 0.136 9.43 1 91.69 108 TRP A N 1
ATOM 815 C CA . TRP A 1 108 ? -12.016 -0.128 9.641 1 91.69 108 TRP A CA 1
ATOM 816 C C . TRP A 1 108 ? -12.82 0.182 8.383 1 91.69 108 TRP A C 1
ATOM 818 O O . TRP A 1 108 ? -13.945 -0.294 8.227 1 91.69 108 TRP A O 1
ATOM 828 N N . THR A 1 109 ? -12.281 0.946 7.48 1 93.5 109 THR A N 1
ATOM 829 C CA . THR A 1 109 ? -13.023 1.385 6.305 1 93.5 109 THR A CA 1
ATOM 830 C C . THR A 1 109 ? -13.289 0.211 5.363 1 93.5 109 THR A C 1
ATOM 832 O O . THR A 1 109 ? -14.281 0.204 4.637 1 93.5 109 THR A O 1
ATOM 835 N N . SER A 1 110 ? -12.438 -0.788 5.367 1 92.38 110 SER A N 1
ATOM 836 C CA . SER A 1 110 ? -12.609 -1.947 4.5 1 92.38 110 SER A CA 1
ATOM 837 C C . SER A 1 110 ? -13.867 -2.727 4.863 1 92.38 110 SER A C 1
ATOM 839 O O . SER A 1 110 ? -14.414 -3.457 4.035 1 92.38 110 SER A O 1
ATOM 841 N N . LEU A 1 111 ? -14.398 -2.59 6.055 1 92.25 111 LEU A N 1
ATOM 842 C CA . LEU A 1 111 ? -15.617 -3.266 6.488 1 92.25 111 LEU A CA 1
ATOM 843 C C . LEU A 1 111 ? -16.812 -2.83 5.645 1 92.25 111 LEU A C 1
ATOM 845 O O . LEU A 1 111 ? -17.766 -3.586 5.48 1 92.25 111 LEU A O 1
ATOM 849 N N . HIS A 1 112 ? -16.734 -1.721 5.105 1 91.94 112 HIS A N 1
ATOM 850 C CA . HIS A 1 112 ? -17.844 -1.206 4.312 1 91.94 112 HIS A CA 1
ATOM 851 C C . HIS A 1 112 ? -17.828 -1.799 2.906 1 91.94 112 HIS A C 1
ATOM 853 O O . HIS A 1 112 ? -18.781 -1.615 2.145 1 91.94 112 HIS A O 1
ATOM 859 N N . LEU A 1 113 ? -16.812 -2.488 2.623 1 91.5 113 LEU A N 1
ATOM 860 C CA . LEU A 1 113 ? -16.766 -3.229 1.366 1 91.5 113 LEU A CA 1
ATOM 861 C C . LEU A 1 113 ? -16.984 -4.715 1.603 1 91.5 113 LEU A C 1
ATOM 863 O O . LEU A 1 113 ? -16.953 -5.512 0.66 1 91.5 113 LEU A O 1
ATOM 867 N N . LEU A 1 114 ? -17.297 -5.094 2.766 1 89.38 114 LEU A N 1
ATOM 868 C CA . LEU A 1 114 ? -17.406 -6.492 3.164 1 89.38 114 LEU A CA 1
ATOM 869 C C . LEU A 1 114 ? -18.531 -7.188 2.414 1 89.38 114 LEU A C 1
ATOM 871 O O . LEU A 1 114 ? -18.391 -8.336 1.98 1 89.38 114 LEU A O 1
ATOM 875 N N . GLY A 1 115 ? -19.672 -6.469 2.369 1 88.81 115 GLY A N 1
ATOM 876 C CA . GLY A 1 115 ? -20.781 -7.059 1.627 1 88.81 115 GLY A CA 1
ATOM 877 C C . GLY A 1 115 ? -20.406 -7.434 0.204 1 88.81 115 GLY A C 1
ATOM 878 O O . GLY A 1 115 ? -20.766 -8.508 -0.275 1 88.81 115 GLY A O 1
ATOM 879 N N . THR A 1 116 ? -19.719 -6.566 -0.458 1 92.5 116 THR A N 1
ATOM 880 C CA . THR A 1 116 ? -19.234 -6.816 -1.811 1 92.5 116 THR A CA 1
ATOM 881 C C . THR A 1 116 ? -18.25 -7.992 -1.826 1 92.5 116 THR A C 1
ATOM 883 O O . THR A 1 116 ? -18.359 -8.875 -2.678 1 92.5 116 THR A O 1
ATOM 886 N N . ALA A 1 117 ? -17.375 -8.047 -0.889 1 93.12 117 ALA A N 1
ATOM 887 C CA . ALA A 1 117 ? -16.391 -9.117 -0.79 1 93.12 117 ALA A CA 1
ATOM 888 C C . ALA A 1 117 ? -17.062 -10.461 -0.536 1 93.12 117 ALA A C 1
ATOM 890 O O . ALA A 1 117 ? -16.656 -11.484 -1.102 1 93.12 117 ALA A O 1
ATOM 891 N N . GLN A 1 118 ? -18.062 -10.453 0.281 1 92.31 118 GLN A N 1
ATOM 892 C CA . GLN A 1 118 ? -18.781 -11.68 0.605 1 92.31 118 GLN A CA 1
ATOM 893 C C . GLN A 1 118 ? -19.531 -12.219 -0.61 1 92.31 118 GLN A C 1
ATOM 895 O O . GLN A 1 118 ? -19.562 -13.43 -0.836 1 92.31 118 GLN A O 1
ATOM 900 N N . ARG A 1 119 ? -20.125 -11.328 -1.325 1 94.44 119 ARG A N 1
ATOM 901 C CA . ARG A 1 119 ? -20.781 -11.75 -2.559 1 94.44 119 ARG A CA 1
ATOM 902 C C . ARG A 1 119 ? -19.781 -12.359 -3.529 1 94.44 119 ARG A C 1
ATOM 904 O O . ARG A 1 119 ? -20.031 -13.414 -4.113 1 94.44 119 ARG A O 1
ATOM 911 N N . ALA A 1 120 ? -18.656 -11.734 -3.695 1 96.88 120 ALA A N 1
ATOM 912 C CA . ALA A 1 120 ? -17.609 -12.258 -4.559 1 96.88 120 ALA A CA 1
ATOM 913 C C . ALA A 1 120 ? -17.125 -13.617 -4.059 1 96.88 120 ALA A C 1
ATOM 915 O O . ALA A 1 120 ? -16.891 -14.539 -4.848 1 96.88 120 ALA A O 1
ATOM 916 N N . HIS A 1 121 ? -16.938 -13.703 -2.777 1 96.62 121 HIS A N 1
ATOM 917 C CA . HIS A 1 121 ? -16.516 -14.953 -2.152 1 96.62 121 HIS A CA 1
ATOM 918 C C . HIS A 1 121 ? -17.484 -16.078 -2.484 1 96.62 121 HIS A C 1
ATOM 920 O O . HIS A 1 121 ? -17.047 -17.172 -2.879 1 96.62 121 HIS A O 1
ATOM 926 N N . GLY A 1 122 ? -18.75 -15.844 -2.283 1 96.25 122 GLY A N 1
ATOM 927 C CA . GLY A 1 122 ? -19.75 -16.844 -2.598 1 96.25 122 GLY A CA 1
ATOM 928 C C . GLY A 1 122 ? -19.688 -17.328 -4.031 1 96.25 122 GLY A C 1
ATOM 929 O O . GLY A 1 122 ? -19.828 -18.531 -4.285 1 96.25 122 GLY A O 1
ATOM 930 N N . GLU A 1 123 ? -19.422 -16.438 -4.941 1 97.38 123 GLU A N 1
ATOM 931 C CA . GLU A 1 123 ? -19.328 -16.797 -6.355 1 97.38 123 GLU A CA 1
ATOM 932 C C . GLU A 1 123 ? -18.094 -17.625 -6.633 1 97.38 123 GLU A C 1
ATOM 934 O O . GLU A 1 123 ? -18.125 -18.547 -7.457 1 97.38 123 GLU A O 1
ATOM 939 N N . LEU A 1 124 ? -17 -17.344 -5.996 1 97.62 124 LEU A N 1
ATOM 940 C CA . LEU A 1 124 ? -15.766 -18.125 -6.164 1 97.62 124 LEU A CA 1
ATOM 941 C C . LEU A 1 124 ? -15.953 -19.531 -5.629 1 97.62 124 LEU A C 1
ATOM 943 O O . LEU A 1 124 ? -15.5 -20.5 -6.254 1 97.62 124 LEU A O 1
ATOM 947 N N . VAL A 1 125 ? -16.625 -19.641 -4.508 1 96.81 125 VAL A N 1
ATOM 948 C CA . VAL A 1 125 ? -16.922 -20.953 -3.936 1 96.81 125 VAL A CA 1
ATOM 949 C C . VAL A 1 125 ? -17.844 -21.734 -4.867 1 96.81 125 VAL A C 1
ATOM 951 O O . VAL A 1 125 ? -17.609 -22.922 -5.125 1 96.81 125 VAL A O 1
ATOM 954 N N . ALA A 1 126 ? -18.828 -21.078 -5.371 1 97.12 126 ALA A N 1
ATOM 955 C CA . ALA A 1 126 ? -19.75 -21.719 -6.316 1 97.12 126 ALA A CA 1
ATOM 956 C C . ALA A 1 126 ? -19.016 -22.188 -7.57 1 97.12 126 ALA A C 1
ATOM 958 O O . ALA A 1 126 ? -19.406 -23.156 -8.211 1 97.12 126 ALA A O 1
ATOM 959 N N . ALA A 1 127 ? -17.953 -21.516 -7.898 1 96.75 127 ALA A N 1
ATOM 960 C CA . ALA A 1 127 ? -17.172 -21.844 -9.086 1 96.75 127 ALA A CA 1
ATOM 961 C C . ALA A 1 127 ? -16.172 -22.969 -8.781 1 96.75 127 ALA A C 1
ATOM 963 O O . ALA A 1 127 ? -15.367 -23.344 -9.648 1 96.75 127 ALA A O 1
ATOM 964 N N . GLY A 1 128 ? -16.125 -23.406 -7.516 1 94.62 128 GLY A N 1
ATOM 965 C CA . GLY A 1 128 ? -15.383 -24.625 -7.234 1 94.62 128 GLY A CA 1
ATOM 966 C C . GLY A 1 128 ? -14.195 -24.391 -6.32 1 94.62 128 GLY A C 1
ATOM 967 O O . GLY A 1 128 ? -13.453 -25.328 -6.016 1 94.62 128 GLY A O 1
ATOM 968 N N . MET A 1 129 ? -14.008 -23.234 -5.82 1 95.81 129 MET A N 1
ATOM 969 C CA . MET A 1 129 ? -12.891 -22.984 -4.914 1 95.81 129 MET A CA 1
ATOM 970 C C . MET A 1 129 ? -13.234 -23.406 -3.492 1 95.81 129 MET A C 1
ATOM 972 O O . MET A 1 129 ? -14.383 -23.25 -3.057 1 95.81 129 MET A O 1
ATOM 976 N N . ASP A 1 130 ? -12.188 -23.891 -2.83 1 94.75 130 ASP A N 1
ATOM 977 C CA . ASP A 1 130 ? -12.32 -24.078 -1.388 1 94.75 130 ASP A CA 1
ATOM 978 C C . ASP A 1 130 ? -12.609 -22.75 -0.688 1 94.75 130 ASP A C 1
ATOM 980 O O . ASP A 1 130 ? -12.016 -21.719 -1.02 1 94.75 130 ASP A O 1
ATOM 984 N N . PRO A 1 131 ? -13.516 -22.719 0.27 1 94.62 131 PRO A N 1
ATOM 985 C CA . PRO A 1 131 ? -13.922 -21.469 0.914 1 94.62 131 PRO A CA 1
ATOM 986 C C . PRO A 1 131 ? -12.742 -20.688 1.501 1 94.62 131 PRO A C 1
ATOM 988 O O . PRO A 1 131 ? -12.672 -19.469 1.363 1 94.62 131 PRO A O 1
ATOM 991 N N . ARG A 1 132 ? -11.836 -21.359 2.107 1 94.25 132 ARG A N 1
ATOM 992 C CA . ARG A 1 132 ? -10.688 -20.672 2.693 1 94.25 132 ARG A CA 1
ATOM 993 C C . ARG A 1 132 ? -9.758 -20.125 1.608 1 94.25 132 ARG A C 1
ATOM 995 O O . ARG A 1 132 ? -9.203 -19.047 1.745 1 94.25 132 ARG A O 1
ATOM 1002 N N . GLU A 1 133 ? -9.586 -20.906 0.558 1 95.38 133 GLU A N 1
ATOM 1003 C CA . GLU A 1 133 ? -8.781 -20.469 -0.577 1 95.38 133 GLU A CA 1
ATOM 1004 C C . GLU A 1 133 ? -9.414 -19.266 -1.27 1 95.38 133 GLU A C 1
ATOM 1006 O O . GLU A 1 133 ? -8.719 -18.344 -1.687 1 95.38 133 GLU A O 1
ATOM 1011 N N . ALA A 1 134 ? -10.75 -19.344 -1.366 1 97 134 ALA A N 1
ATOM 1012 C CA . ALA A 1 134 ? -11.477 -18.234 -1.981 1 97 134 ALA A CA 1
ATOM 1013 C C . ALA A 1 134 ? -11.289 -16.953 -1.181 1 97 134 ALA A C 1
ATOM 1015 O O . ALA A 1 134 ? -11.078 -15.875 -1.754 1 97 134 ALA A O 1
ATOM 1016 N N . TYR A 1 135 ? -11.352 -17.062 0.143 1 95.88 135 TYR A N 1
ATOM 1017 C CA . TYR A 1 135 ? -11.148 -15.914 1.023 1 95.88 135 TYR A CA 1
ATOM 1018 C C . TYR A 1 135 ? -9.742 -15.336 0.852 1 95.88 135 TYR A C 1
ATOM 1020 O O . TYR A 1 135 ? -9.578 -14.133 0.675 1 95.88 135 TYR A O 1
ATOM 1028 N N . PHE A 1 136 ? -8.836 -16.203 0.865 1 96.06 136 PHE A N 1
ATOM 1029 C CA . PHE A 1 136 ? -7.449 -15.789 0.724 1 96.06 136 PHE A CA 1
ATOM 1030 C C . PHE A 1 136 ? -7.207 -15.172 -0.647 1 96.06 136 PHE A C 1
ATOM 1032 O O . PHE A 1 136 ? -6.543 -14.141 -0.76 1 96.06 136 PHE A O 1
ATOM 1039 N N . ALA A 1 137 ? -7.707 -15.805 -1.694 1 97.44 137 ALA A N 1
ATOM 1040 C CA . ALA A 1 137 ? -7.559 -15.305 -3.059 1 97.44 137 ALA A CA 1
ATOM 1041 C C . ALA A 1 137 ? -8.102 -13.891 -3.186 1 97.44 137 ALA A C 1
ATOM 1043 O O . ALA A 1 137 ? -7.457 -13.016 -3.771 1 97.44 137 ALA A O 1
ATOM 1044 N N . LEU A 1 138 ? -9.242 -13.664 -2.623 1 96.56 138 LEU A N 1
ATOM 1045 C CA . LEU A 1 138 ? -9.852 -12.344 -2.664 1 96.56 138 LEU A CA 1
ATOM 1046 C C . LEU A 1 138 ? -9 -11.328 -1.9 1 96.56 138 LEU A C 1
ATOM 1048 O O . LEU A 1 138 ? -8.781 -10.211 -2.375 1 96.56 138 LEU A O 1
ATOM 1052 N N . ASP A 1 139 ? -8.555 -11.703 -0.758 1 94.94 139 ASP A N 1
ATOM 1053 C CA . ASP A 1 139 ? -7.703 -10.828 0.048 1 94.94 139 ASP A CA 1
ATOM 1054 C C . ASP A 1 139 ? -6.469 -10.391 -0.735 1 94.94 139 ASP A C 1
ATOM 1056 O O . ASP A 1 139 ? -6.18 -9.195 -0.824 1 94.94 139 ASP A O 1
ATOM 1060 N N . VAL A 1 140 ? -5.809 -11.336 -1.326 1 97.12 140 VAL A N 1
ATOM 1061 C CA . VAL A 1 140 ? -4.539 -11.047 -1.988 1 97.12 140 VAL A CA 1
ATOM 1062 C C . VAL A 1 140 ? -4.785 -10.203 -3.236 1 97.12 140 VAL A C 1
ATOM 1064 O O . VAL A 1 140 ? -4.039 -9.258 -3.512 1 97.12 140 VAL A O 1
ATOM 1067 N N . VAL A 1 141 ? -5.82 -10.508 -4.02 1 97.5 141 VAL A N 1
ATOM 1068 C CA . VAL A 1 141 ? -6.039 -9.781 -5.266 1 97.5 141 VAL A CA 1
ATOM 1069 C C . VAL A 1 141 ? -6.508 -8.359 -4.961 1 97.5 141 VAL A C 1
ATOM 1071 O O . VAL A 1 141 ? -6.133 -7.414 -5.66 1 97.5 141 VAL A O 1
ATOM 1074 N N . ILE A 1 142 ? -7.344 -8.211 -3.959 1 96.75 142 ILE A N 1
ATOM 1075 C CA . ILE A 1 142 ? -7.828 -6.883 -3.604 1 96.75 142 ILE A CA 1
ATOM 1076 C C . ILE A 1 142 ? -6.676 -6.047 -3.045 1 96.75 142 ILE A C 1
ATOM 1078 O O . ILE A 1 142 ? -6.473 -4.902 -3.461 1 96.75 142 ILE A O 1
ATOM 1082 N N . ASP A 1 143 ? -5.914 -6.617 -2.107 1 96.56 143 ASP A N 1
ATOM 1083 C CA . ASP A 1 143 ? -4.754 -5.922 -1.556 1 96.56 143 ASP A CA 1
ATOM 1084 C C . ASP A 1 143 ? -3.787 -5.508 -2.662 1 96.56 143 ASP A C 1
ATOM 1086 O O . ASP A 1 143 ? -3.281 -4.383 -2.66 1 96.56 143 ASP A O 1
ATOM 1090 N N . THR A 1 144 ? -3.512 -6.441 -3.551 1 98.06 144 THR A N 1
ATOM 1091 C CA . THR A 1 144 ? -2.605 -6.168 -4.66 1 98.06 144 THR A CA 1
ATOM 1092 C C . THR A 1 144 ? -3.131 -5.02 -5.516 1 98.06 144 THR A C 1
ATOM 1094 O O . THR A 1 144 ? -2.371 -4.129 -5.906 1 98.06 144 THR A O 1
ATOM 1097 N N . THR A 1 145 ? -4.418 -5.035 -5.801 1 98.44 145 THR A N 1
ATOM 1098 C CA . THR A 1 145 ? -5.035 -4.008 -6.629 1 98.44 145 THR A CA 1
ATOM 1099 C C . THR A 1 145 ? -4.961 -2.645 -5.945 1 98.44 145 THR A C 1
ATOM 1101 O O . THR A 1 145 ? -4.551 -1.658 -6.555 1 98.44 145 THR A O 1
ATOM 1104 N N . VAL A 1 146 ? -5.293 -2.598 -4.695 1 97.94 146 VAL A N 1
ATOM 1105 C CA . VAL A 1 146 ? -5.293 -1.349 -3.939 1 97.94 146 VAL A CA 1
ATOM 1106 C C . VAL A 1 146 ? -3.867 -0.817 -3.814 1 97.94 146 VAL A C 1
ATOM 1108 O O . VAL A 1 146 ? -3.615 0.367 -4.051 1 97.94 146 VAL A O 1
ATOM 1111 N N . ALA A 1 147 ? -2.971 -1.673 -3.469 1 97.31 147 ALA A N 1
ATOM 1112 C CA . ALA A 1 147 ? -1.578 -1.269 -3.295 1 97.31 147 ALA A CA 1
ATOM 1113 C C . ALA A 1 147 ? -0.986 -0.761 -4.605 1 97.31 147 ALA A C 1
ATOM 1115 O O . ALA A 1 147 ? -0.271 0.244 -4.625 1 97.31 147 ALA A O 1
ATOM 1116 N N . THR A 1 148 ? -1.244 -1.474 -5.711 1 97.5 148 THR A N 1
ATOM 1117 C CA . THR A 1 148 ? -0.753 -1.04 -7.016 1 97.5 148 THR A CA 1
ATOM 1118 C C . THR A 1 148 ? -1.336 0.32 -7.387 1 97.5 148 THR A C 1
ATOM 1120 O O . THR A 1 148 ? -0.616 1.2 -7.863 1 97.5 148 THR A O 1
ATOM 1123 N N . HIS A 1 149 ? -2.594 0.458 -7.164 1 98.12 149 HIS A N 1
ATOM 1124 C CA . HIS A 1 149 ? -3.232 1.732 -7.473 1 98.12 149 HIS A CA 1
ATOM 1125 C C . HIS A 1 149 ? -2.617 2.867 -6.656 1 98.12 149 HIS A C 1
ATOM 1127 O O . HIS A 1 149 ? -2.389 3.959 -7.184 1 98.12 149 HIS A O 1
ATOM 1133 N N . GLN A 1 150 ? -2.398 2.59 -5.418 1 96.81 150 GLN A N 1
ATOM 1134 C CA . GLN A 1 150 ? -1.807 3.613 -4.562 1 96.81 150 GLN A CA 1
ATOM 1135 C C . GLN A 1 150 ? -0.439 4.043 -5.086 1 96.81 150 GLN A C 1
ATOM 1137 O O . GLN A 1 150 ? -0.124 5.234 -5.113 1 96.81 150 GLN A O 1
ATOM 1142 N N . ALA A 1 151 ? 0.375 3.09 -5.426 1 95.94 151 ALA A N 1
ATOM 1143 C CA . ALA A 1 151 ? 1.693 3.398 -5.977 1 95.94 151 ALA A CA 1
ATOM 1144 C C . ALA A 1 151 ? 1.577 4.246 -7.238 1 95.94 151 ALA A C 1
ATOM 1146 O O . ALA A 1 151 ? 2.326 5.207 -7.418 1 95.94 151 ALA A O 1
ATOM 1147 N N . ILE A 1 152 ? 0.657 3.953 -8.086 1 96.94 152 ILE A N 1
ATOM 1148 C CA . ILE A 1 152 ? 0.468 4.66 -9.344 1 96.94 152 ILE A CA 1
ATOM 1149 C C . ILE A 1 152 ? -0.087 6.055 -9.078 1 96.94 152 ILE A C 1
ATOM 1151 O O . ILE A 1 152 ? 0.326 7.027 -9.711 1 96.94 152 ILE A O 1
ATOM 1155 N N . ALA A 1 153 ? -1.008 6.098 -8.141 1 96 153 ALA A N 1
ATOM 1156 C CA . ALA A 1 153 ? -1.543 7.398 -7.758 1 96 153 ALA A CA 1
ATOM 1157 C C . ALA A 1 153 ? -0.431 8.328 -7.277 1 96 153 ALA A C 1
ATOM 1159 O O . ALA A 1 153 ? -0.456 9.531 -7.555 1 96 153 ALA A O 1
ATOM 1160 N N . ALA A 1 154 ? 0.526 7.812 -6.574 1 95.06 154 ALA A N 1
ATOM 1161 C CA . ALA A 1 154 ? 1.649 8.609 -6.09 1 95.06 154 ALA A CA 1
ATOM 1162 C C . ALA A 1 154 ? 2.506 9.109 -7.254 1 95.06 154 ALA A C 1
ATOM 1164 O O . ALA A 1 154 ? 3.047 10.219 -7.203 1 95.06 154 ALA A O 1
ATOM 1165 N N . LEU A 1 155 ? 2.66 8.32 -8.266 1 95.81 155 LEU A N 1
ATOM 1166 C CA . LEU A 1 155 ? 3.402 8.719 -9.461 1 95.81 155 LEU A CA 1
ATOM 1167 C C . LEU A 1 155 ? 2.686 9.844 -10.195 1 95.81 155 LEU A C 1
ATOM 1169 O O . LEU A 1 155 ? 3.328 10.75 -10.727 1 95.81 155 LEU A O 1
ATOM 1173 N N . ARG A 1 156 ? 1.356 9.758 -10.164 1 95.56 156 ARG A N 1
ATOM 1174 C CA . ARG A 1 156 ? 0.532 10.695 -10.922 1 95.56 156 ARG A CA 1
ATOM 1175 C C . ARG A 1 156 ? 0.356 12.008 -10.164 1 95.56 156 ARG A C 1
ATOM 1177 O O . ARG A 1 156 ? 0.153 13.062 -10.781 1 95.56 156 ARG A O 1
ATOM 1184 N N . ALA A 1 157 ? 0.452 11.977 -8.859 1 92.5 157 ALA A N 1
ATOM 1185 C CA . ALA A 1 157 ? 0.157 13.125 -8.008 1 92.5 157 ALA A CA 1
ATOM 1186 C C . ALA A 1 157 ? 1.303 14.133 -8.031 1 92.5 157 ALA A C 1
ATOM 1188 O O . ALA A 1 157 ? 2.443 13.781 -8.336 1 92.5 157 ALA A O 1
ATOM 1189 N N . PRO A 1 158 ? 0.955 15.414 -7.742 1 89.31 158 PRO A N 1
ATOM 1190 C CA . PRO A 1 158 ? 2.049 16.359 -7.523 1 89.31 158 PRO A CA 1
ATOM 1191 C C . PRO A 1 158 ? 3.027 15.891 -6.449 1 89.31 158 PRO A C 1
ATOM 1193 O O . PRO A 1 158 ? 2.607 15.383 -5.406 1 89.31 158 PRO A O 1
ATOM 1196 N N . ALA A 1 159 ? 4.254 16.047 -6.754 1 85.44 159 ALA A N 1
ATOM 1197 C CA . ALA A 1 159 ? 5.281 15.609 -5.812 1 85.44 159 ALA A CA 1
ATOM 1198 C C . ALA A 1 159 ? 5.211 16.406 -4.508 1 85.44 159 ALA A C 1
ATOM 1200 O O . ALA A 1 159 ? 4.965 17.609 -4.52 1 85.44 159 ALA A O 1
ATOM 1201 N N . GLN A 1 160 ? 5.281 15.609 -3.406 1 69 160 GLN A N 1
ATOM 1202 C CA . GLN A 1 160 ? 5.25 16.25 -2.094 1 69 160 GLN A CA 1
ATOM 1203 C C . GLN A 1 160 ? 6.418 17.219 -1.927 1 69 160 GLN A C 1
ATOM 1205 O O . GLN A 1 160 ? 7.535 16.938 -2.361 1 69 160 GLN A O 1
ATOM 1210 N N . GLY A 1 161 ? 6.25 18.312 -1.267 1 58.84 161 GLY A N 1
ATOM 1211 C CA . GLY A 1 161 ? 7.266 19.312 -0.993 1 58.84 161 GLY A CA 1
ATOM 1212 C C . GLY A 1 161 ? 7.527 20.234 -2.168 1 58.84 161 GLY A C 1
ATOM 1213 O O . GLY A 1 161 ? 8.305 21.188 -2.059 1 58.84 161 GLY A O 1
ATOM 1214 N N . GLN A 1 162 ? 7 19.859 -3.357 1 55.59 162 GLN A N 1
ATOM 1215 C CA . GLN A 1 162 ? 7.316 20.672 -4.527 1 55.59 162 GLN A CA 1
ATOM 1216 C C . GLN A 1 162 ? 6.18 21.641 -4.848 1 55.59 162 GLN A C 1
ATOM 1218 O O . GLN A 1 162 ? 6.121 22.188 -5.945 1 55.59 162 GLN A O 1
ATOM 1223 N N . ALA A 1 163 ? 5.098 21.641 -4.078 1 51.56 163 ALA A N 1
ATOM 1224 C CA . ALA A 1 163 ? 3.924 22.469 -4.359 1 51.56 163 ALA A CA 1
ATOM 1225 C C . ALA A 1 163 ? 4.332 23.844 -4.855 1 51.56 163 ALA A C 1
ATOM 1227 O O . ALA A 1 163 ? 3.625 24.453 -5.66 1 51.56 163 ALA A O 1
ATOM 1228 N N . GLY A 1 164 ? 5.645 24.125 -4.633 1 50 164 GLY A N 1
ATOM 1229 C CA . GLY A 1 164 ? 6.086 25.453 -4.988 1 50 164 GLY A CA 1
ATOM 1230 C C . GLY A 1 164 ? 7.121 25.469 -6.098 1 50 164 GLY A C 1
ATOM 1231 O O . GLY A 1 164 ? 7.523 26.531 -6.562 1 50 164 GLY A O 1
ATOM 1232 N N . ALA A 1 165 ? 7.629 24.406 -6.316 1 50.47 165 ALA A N 1
ATOM 1233 C CA . ALA A 1 165 ? 8.75 24.484 -7.254 1 50.47 165 ALA A CA 1
ATOM 1234 C C . ALA A 1 165 ? 8.25 24.562 -8.695 1 50.47 165 ALA A C 1
ATOM 1236 O O . ALA A 1 165 ? 9.047 24.625 -9.633 1 50.47 165 ALA A O 1
ATOM 1237 N N . GLY A 1 166 ? 6.926 24.312 -8.82 1 50.5 166 GLY A N 1
ATOM 1238 C CA . GLY A 1 166 ? 6.484 24.297 -10.211 1 50.5 166 GLY A CA 1
ATOM 1239 C C . GLY A 1 166 ? 6.551 25.656 -10.867 1 50.5 166 GLY A C 1
ATOM 1240 O O . GLY A 1 166 ? 5.953 26.625 -10.383 1 50.5 166 GLY A O 1
ATOM 1241 N N . GLY A 1 167 ? 7.609 26.031 -11.258 1 52.34 167 GLY A N 1
ATOM 1242 C CA . GLY A 1 167 ? 7.602 27.203 -12.117 1 52.34 167 GLY A CA 1
ATOM 1243 C C . GLY A 1 167 ? 6.371 27.281 -13 1 52.34 167 GLY A C 1
ATOM 1244 O O . GLY A 1 167 ? 5.285 26.844 -12.609 1 52.34 167 GLY A O 1
ATOM 1245 N N . GLU A 1 168 ? 6.48 27.875 -14.164 1 60.75 168 GLU A N 1
ATOM 1246 C CA . GLU A 1 168 ? 5.48 28.062 -15.211 1 60.75 168 GLU A CA 1
ATOM 1247 C C . GLU A 1 168 ? 4.824 26.75 -15.602 1 60.75 168 GLU A C 1
ATOM 1249 O O . GLU A 1 168 ? 3.693 26.734 -16.094 1 60.75 168 GLU A O 1
ATOM 1254 N N . GLN A 1 169 ? 5.52 25.672 -15.359 1 63.25 169 GLN A N 1
ATOM 1255 C CA . GLN A 1 169 ? 5.035 24.406 -15.898 1 63.25 169 GLN A CA 1
ATOM 1256 C C . GLN A 1 169 ? 4.188 23.656 -14.875 1 63.25 169 GLN A C 1
ATOM 1258 O O . GLN A 1 169 ? 3.631 22.594 -15.172 1 63.25 169 GLN A O 1
ATOM 1263 N N . GLY A 1 170 ? 3.695 24.25 -13.812 1 70.94 170 GLY A N 1
ATOM 1264 C CA . GLY A 1 170 ? 2.877 23.578 -12.812 1 70.94 170 GLY A CA 1
ATOM 1265 C C . GLY A 1 170 ? 3.668 22.625 -11.938 1 70.94 170 GLY A C 1
ATOM 1266 O O . GLY A 1 170 ? 4.867 22.438 -12.148 1 70.94 170 GLY A O 1
ATOM 1267 N N . PRO A 1 171 ? 3.072 22.062 -11 1 81.25 171 PRO A N 1
ATOM 1268 C CA . PRO A 1 171 ? 3.795 21.188 -10.078 1 81.25 171 PRO A CA 1
ATOM 1269 C C . PRO A 1 171 ? 4.266 19.891 -10.734 1 81.25 171 PRO A C 1
ATOM 1271 O O . PRO A 1 171 ? 3.578 19.359 -11.609 1 81.25 171 PRO A O 1
ATOM 1274 N N . LEU A 1 172 ? 5.465 19.531 -10.508 1 89.25 172 LEU A N 1
ATOM 1275 C CA . LEU A 1 172 ? 5.977 18.25 -10.992 1 89.25 172 LEU A CA 1
ATOM 1276 C C . LEU A 1 172 ? 5.223 17.094 -10.367 1 89.25 172 LEU A C 1
ATOM 1278 O O . LEU A 1 172 ? 4.902 17.125 -9.172 1 89.25 172 LEU A O 1
ATOM 1282 N N . ARG A 1 173 ? 4.965 16.125 -11.258 1 92.56 173 ARG A N 1
ATOM 1283 C CA . ARG A 1 173 ? 4.387 14.891 -10.742 1 92.56 173 ARG A CA 1
ATOM 1284 C C . ARG A 1 173 ? 5.445 14.039 -10.047 1 92.56 173 ARG A C 1
ATOM 1286 O O . ARG A 1 173 ? 6.641 14.227 -10.273 1 92.56 173 ARG A O 1
ATOM 1293 N N . GLY A 1 174 ? 4.941 13.141 -9.234 1 93.69 174 GLY A N 1
ATOM 1294 C CA . GLY A 1 174 ? 5.848 12.156 -8.656 1 93.69 174 GLY A CA 1
ATOM 1295 C C . GLY A 1 174 ? 6.719 11.469 -9.688 1 93.69 174 GLY A C 1
ATOM 1296 O O . GLY A 1 174 ? 7.91 11.25 -9.453 1 93.69 174 GLY A O 1
ATOM 1297 N N . PHE A 1 175 ? 6.164 11.164 -10.797 1 95 175 PHE A N 1
ATOM 1298 C CA . PHE A 1 175 ? 6.898 10.492 -11.852 1 95 175 PHE A CA 1
ATOM 1299 C C . PHE A 1 175 ? 8.016 11.375 -12.391 1 95 175 PHE A C 1
ATOM 1301 O O . PHE A 1 175 ? 9.109 10.891 -12.688 1 95 175 PHE A O 1
ATOM 1308 N N . ASP A 1 176 ? 7.742 12.617 -12.578 1 93.44 176 ASP A N 1
ATOM 1309 C CA . ASP A 1 176 ? 8.75 13.555 -13.07 1 93.44 176 ASP A CA 1
ATOM 1310 C C . ASP A 1 176 ? 9.938 13.633 -12.109 1 93.44 176 ASP A C 1
ATOM 1312 O O . ASP A 1 176 ? 11.094 13.609 -12.539 1 93.44 176 ASP A O 1
ATOM 1316 N N . VAL A 1 177 ? 9.625 13.68 -10.875 1 92.19 177 VAL A N 1
ATOM 1317 C CA . VAL A 1 177 ? 10.672 13.742 -9.859 1 92.19 177 VAL A CA 1
ATOM 1318 C C . VAL A 1 177 ? 11.469 12.438 -9.859 1 92.19 177 VAL A C 1
ATOM 1320 O O . VAL A 1 177 ? 12.703 12.453 -9.797 1 92.19 177 VAL A O 1
ATOM 1323 N N . LEU A 1 178 ? 10.766 11.336 -9.93 1 93.44 178 LEU A N 1
ATOM 1324 C CA . LEU A 1 178 ? 11.414 10.031 -10.008 1 93.44 178 LEU A CA 1
ATOM 1325 C C . LEU A 1 178 ? 12.375 9.969 -11.195 1 93.44 178 LEU A C 1
ATOM 1327 O O . LEU A 1 178 ? 13.516 9.539 -11.047 1 93.44 178 LEU A O 1
ATOM 1331 N N . THR A 1 179 ? 11.953 10.398 -12.312 1 92.62 179 THR A N 1
ATOM 1332 C CA . THR A 1 179 ? 12.75 10.352 -13.531 1 92.62 179 THR A CA 1
ATOM 1333 C C . THR A 1 179 ? 13.977 11.25 -13.414 1 92.62 179 THR A C 1
ATOM 1335 O O . THR A 1 179 ? 15.078 10.867 -13.82 1 92.62 179 THR A O 1
ATOM 1338 N N . ARG A 1 180 ? 13.805 12.391 -12.891 1 89.88 180 ARG A N 1
ATOM 1339 C CA . ARG A 1 180 ? 14.93 13.305 -12.688 1 89.88 180 ARG A CA 1
ATOM 1340 C C . ARG A 1 180 ? 15.961 12.695 -11.75 1 89.88 180 ARG A C 1
ATOM 1342 O O . ARG A 1 180 ? 17.172 12.789 -12 1 89.88 180 ARG A O 1
ATOM 1349 N N . HIS A 1 181 ? 15.469 12.109 -10.695 1 89.81 181 HIS A N 1
ATOM 1350 C CA . HIS A 1 181 ? 16.375 11.445 -9.758 1 89.81 181 HIS A CA 1
ATOM 1351 C C . HIS A 1 181 ? 17.109 10.289 -10.43 1 89.81 181 HIS A C 1
ATOM 1353 O O . HIS A 1 181 ? 18.312 10.117 -10.242 1 89.81 181 HIS A O 1
ATOM 1359 N N . TRP A 1 182 ? 16.359 9.57 -11.156 1 90.31 182 TRP A N 1
ATOM 1360 C CA . TRP A 1 182 ? 16.953 8.461 -11.891 1 90.31 182 TRP A CA 1
ATOM 1361 C C . TRP A 1 182 ? 18.062 8.945 -12.812 1 90.31 182 TRP A C 1
ATOM 1363 O O . TRP A 1 182 ? 19.156 8.367 -12.852 1 90.31 182 TRP A O 1
ATOM 1373 N N . GLU A 1 183 ? 17.859 9.914 -13.586 1 88.38 183 GLU A N 1
ATOM 1374 C CA . GLU A 1 183 ? 18.828 10.477 -14.516 1 88.38 183 GLU A CA 1
ATOM 1375 C C . GLU A 1 183 ? 20.094 10.938 -13.789 1 88.38 183 GLU A C 1
ATOM 1377 O O . GLU A 1 183 ? 21.203 10.734 -14.273 1 88.38 183 GLU A O 1
ATOM 1382 N N . ARG A 1 184 ? 19.875 11.5 -12.719 1 85.81 184 ARG A N 1
ATOM 1383 C CA . ARG A 1 184 ? 21 11.961 -11.914 1 85.81 184 ARG A CA 1
ATOM 1384 C C . ARG A 1 184 ? 21.828 10.789 -11.406 1 85.81 184 ARG A C 1
ATOM 1386 O O . ARG A 1 184 ? 23.062 10.844 -11.406 1 85.81 184 ARG A O 1
ATOM 1393 N N . MET A 1 185 ? 21.125 9.797 -11.031 1 82.75 185 MET A N 1
ATOM 1394 C CA . MET A 1 185 ? 21.797 8.641 -10.438 1 82.75 185 MET A CA 1
ATOM 1395 C C . MET A 1 185 ? 22.438 7.773 -11.508 1 82.75 185 MET A C 1
ATOM 1397 O O . MET A 1 185 ? 23.5 7.184 -11.281 1 82.75 185 MET A O 1
ATOM 1401 N N . SER A 1 186 ? 21.688 7.57 -12.648 1 77.69 186 SER A N 1
ATOM 1402 C CA . SER A 1 186 ? 22.156 6.711 -13.727 1 77.69 186 SER A CA 1
ATOM 1403 C C . SER A 1 186 ? 23.297 7.375 -14.5 1 77.69 186 SER A C 1
ATOM 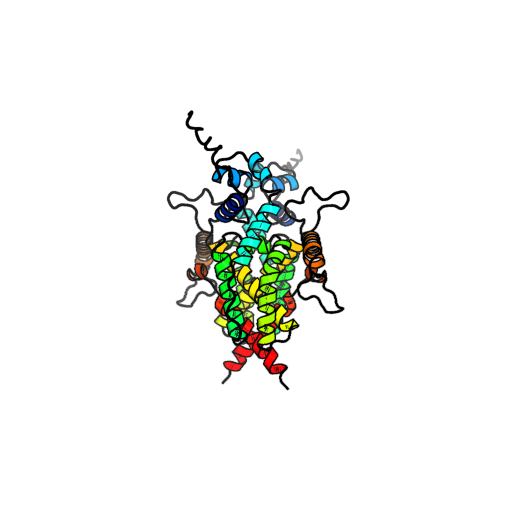1405 O O . SER A 1 186 ? 24.125 6.695 -15.102 1 77.69 186 SER A O 1
ATOM 1407 N N . GLY A 1 187 ? 22.953 8.719 -15.062 1 66.25 187 GLY A N 1
ATOM 1408 C CA . GLY A 1 187 ? 24.062 9.398 -15.711 1 66.25 187 GLY A CA 1
ATOM 1409 C C . GLY A 1 187 ? 25.391 9.141 -15.039 1 66.25 187 GLY A C 1
ATOM 1410 O O . GLY A 1 187 ? 26.438 9.148 -15.688 1 66.25 187 GLY A O 1
ATOM 1411 N N . ALA A 1 188 ? 25.219 9 -13.758 1 55.75 188 ALA A N 1
ATOM 1412 C CA . ALA A 1 188 ? 26.422 8.57 -13.047 1 55.75 188 ALA A CA 1
ATOM 1413 C C . ALA A 1 188 ? 26.766 7.125 -13.391 1 55.75 188 ALA A C 1
ATOM 1415 O O . ALA A 1 188 ? 27.922 6.703 -13.219 1 55.75 188 ALA A O 1
ATOM 1416 N N . GLN A 1 189 ? 25.719 6.383 -13.734 1 53.5 189 GLN A N 1
ATOM 1417 C CA . GLN A 1 189 ? 25.922 5.008 -14.164 1 53.5 189 GLN A CA 1
ATOM 1418 C C . GLN A 1 189 ? 25.75 4.871 -15.68 1 53.5 189 GLN A C 1
ATOM 1420 O O . GLN A 1 189 ? 24.641 5.035 -16.188 1 53.5 189 GLN A O 1
ATOM 1425 N N . ASP A 1 190 ? 26.438 5.508 -16.5 1 47.09 190 ASP A N 1
ATOM 1426 C CA . ASP A 1 190 ? 26.391 5.414 -17.953 1 47.09 190 ASP A CA 1
ATOM 1427 C C . ASP A 1 190 ? 25.891 4.043 -18.406 1 47.09 190 ASP A C 1
ATOM 1429 O O . ASP A 1 190 ? 26.578 3.035 -18.203 1 47.09 190 ASP A O 1
ATOM 1433 N N . PRO A 1 191 ? 24.453 3.93 -18.469 1 46.91 191 PRO A N 1
ATOM 1434 C CA . PRO A 1 191 ? 24.281 2.613 -19.078 1 46.91 191 PRO A CA 1
ATOM 1435 C C . PRO A 1 191 ? 24.984 2.494 -20.422 1 46.91 191 PRO A C 1
ATOM 1437 O O . PRO A 1 191 ? 24.703 3.258 -21.359 1 46.91 191 PRO A O 1
ATOM 1440 N N . GLY A 1 192 ? 26.047 2.523 -20.438 1 43.34 192 GLY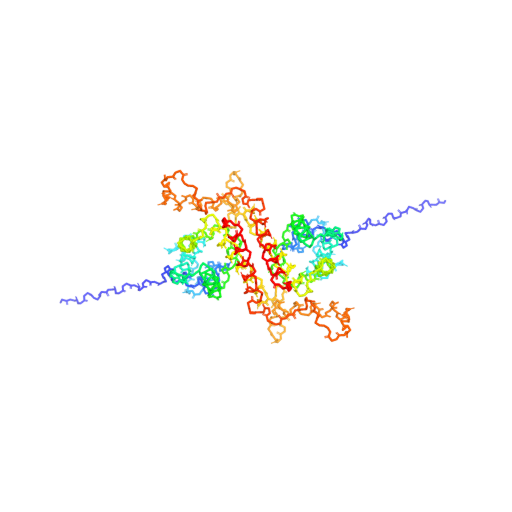 A N 1
ATOM 1441 C CA . GLY A 1 192 ? 26.719 2.402 -21.719 1 43.34 192 GLY A CA 1
ATOM 1442 C C . GLY A 1 192 ? 25.828 1.893 -22.828 1 43.34 192 GLY A C 1
ATOM 1443 O O . GLY A 1 192 ? 25.875 2.393 -23.953 1 43.34 192 GLY A O 1
ATOM 1444 N N . GLY A 1 193 ? 25.594 0.504 -23.094 1 43.59 193 GLY A N 1
ATOM 1445 C CA . GLY A 1 193 ? 25.172 -0.221 -24.281 1 43.59 193 GLY A CA 1
ATOM 1446 C C . GLY A 1 193 ? 23.656 -0.327 -24.406 1 43.59 193 GLY A C 1
ATOM 1447 O O . GLY A 1 193 ? 22.922 0.074 -23.484 1 43.59 193 GLY A O 1
ATOM 1448 N N . GLY A 1 194 ? 22.938 -0.536 -25.672 1 46.38 194 GLY A N 1
ATOM 1449 C CA . GLY A 1 194 ? 21.641 -0.875 -26.266 1 46.38 194 GLY A CA 1
ATOM 1450 C C . GLY A 1 194 ? 20.766 -1.692 -25.328 1 46.38 194 GLY A C 1
ATOM 1451 O O . GLY A 1 194 ? 19.703 -2.176 -25.734 1 46.38 194 GLY A O 1
ATOM 1452 N N . GLU A 1 195 ? 21.188 -2.109 -24.156 1 51.88 195 GLU A N 1
ATOM 1453 C CA . GLU A 1 195 ? 20.531 -3.141 -23.359 1 51.88 195 GLU A CA 1
ATOM 1454 C C . GLU A 1 195 ? 19.469 -2.537 -22.453 1 51.88 195 GLU A C 1
ATOM 1456 O O . GLU A 1 195 ? 19.609 -1.409 -21.984 1 51.88 195 GLU A O 1
ATOM 1461 N N . GLU A 1 196 ? 18.266 -3.016 -22.578 1 60.12 196 GLU A N 1
ATOM 1462 C CA . GLU A 1 196 ? 17.141 -2.748 -21.688 1 60.12 196 GLU A CA 1
ATOM 1463 C C . GLU A 1 196 ? 17.625 -2.518 -20.266 1 60.12 196 GLU A C 1
ATOM 1465 O O . GLU A 1 196 ? 18.391 -3.32 -19.719 1 60.12 196 GLU A O 1
ATOM 1470 N N . VAL A 1 197 ? 17.516 -1.233 -19.859 1 72.25 197 VAL A N 1
ATOM 1471 C CA . VAL A 1 197 ? 17.875 -0.937 -18.484 1 72.25 197 VAL A CA 1
ATOM 1472 C C . VAL A 1 197 ? 16.734 -1.332 -17.547 1 72.25 197 VAL A C 1
ATOM 1474 O O . VAL A 1 197 ? 15.719 -0.623 -17.453 1 72.25 197 VAL A O 1
ATOM 1477 N N . LEU A 1 198 ? 16.953 -2.51 -17.031 1 78.81 198 LEU A N 1
ATOM 1478 C CA . LEU A 1 198 ? 15.984 -2.947 -16.031 1 78.81 198 LEU A CA 1
ATOM 1479 C C . LEU A 1 198 ? 15.906 -1.948 -14.875 1 78.81 198 LEU A C 1
ATOM 1481 O O . LEU A 1 198 ? 16.875 -1.248 -14.586 1 78.81 198 LEU A O 1
ATOM 1485 N N . PHE A 1 199 ? 14.758 -1.41 -14.453 1 80.25 199 PHE A N 1
ATOM 1486 C CA . PHE A 1 199 ? 14.516 -0.605 -13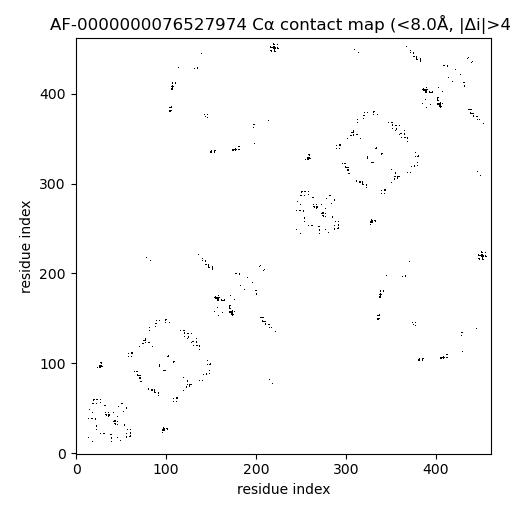.266 1 80.25 199 PHE A CA 1
ATOM 1487 C C . PHE A 1 199 ? 14.312 0.86 -13.633 1 80.25 199 PHE A C 1
ATOM 1489 O O . PHE A 1 199 ? 13.961 1.679 -12.781 1 80.25 199 PHE A O 1
ATOM 1496 N N . ALA A 1 200 ? 14.68 1.151 -14.969 1 87.56 200 ALA A N 1
ATOM 1497 C CA . ALA A 1 200 ? 14.445 2.531 -15.391 1 87.56 200 ALA A CA 1
ATOM 1498 C C . ALA A 1 200 ? 12.953 2.865 -15.352 1 87.56 200 ALA A C 1
ATOM 1500 O O . ALA A 1 200 ? 12.117 2.043 -15.727 1 87.56 200 ALA A O 1
ATOM 1501 N N . PRO A 1 201 ? 12.711 4.105 -14.898 1 90.44 201 PRO A N 1
ATOM 1502 C CA . PRO A 1 201 ? 11.305 4.5 -14.922 1 90.44 201 PRO A CA 1
ATOM 1503 C C . PRO A 1 201 ? 10.695 4.422 -16.328 1 90.44 201 PRO A C 1
ATOM 1505 O O . PRO A 1 201 ? 11.352 4.777 -17.297 1 90.44 201 PRO A O 1
ATOM 1508 N N . GLU A 1 202 ? 9.492 3.9 -16.391 1 90.38 202 GLU A N 1
ATOM 1509 C CA . GLU A 1 202 ? 8.758 3.779 -17.641 1 90.38 202 GLU A CA 1
ATOM 1510 C C . GLU A 1 202 ? 7.418 4.516 -17.562 1 90.38 202 GLU A C 1
ATOM 1512 O O . GLU A 1 202 ? 6.691 4.391 -16.578 1 90.38 202 GLU A O 1
ATOM 1517 N N . GLU A 1 203 ? 7.113 5.219 -18.609 1 90 203 GLU A N 1
ATOM 1518 C CA . GLU A 1 203 ? 5.867 5.977 -18.641 1 90 203 GLU A CA 1
ATOM 1519 C C . GLU A 1 203 ? 4.66 5.059 -18.469 1 90 203 GLU A C 1
ATOM 1521 O O . GLU A 1 203 ? 3.627 5.473 -17.938 1 90 203 GLU A O 1
ATOM 1526 N N . SER A 1 204 ? 4.789 3.834 -18.891 1 89.38 204 SER A N 1
ATOM 1527 C CA . SER A 1 204 ? 3.695 2.871 -18.797 1 89.38 204 SER A CA 1
ATOM 1528 C C . SER A 1 204 ? 3.324 2.604 -17.344 1 89.38 204 SER A C 1
ATOM 1530 O O . SER A 1 204 ? 2.242 2.088 -17.062 1 89.38 204 SER A O 1
ATOM 1532 N N . TRP A 1 205 ? 4.203 3.002 -16.438 1 92 205 TRP A N 1
ATOM 1533 C CA . TRP A 1 205 ? 3.914 2.83 -15.008 1 92 205 TRP A CA 1
ATOM 1534 C C . TRP A 1 205 ? 2.748 3.713 -14.578 1 92 205 TRP A C 1
ATOM 1536 O O . TRP A 1 205 ? 2.133 3.475 -13.539 1 92 205 TRP A O 1
ATOM 1546 N N . LEU A 1 206 ? 2.414 4.719 -15.375 1 94.5 206 LEU A N 1
ATOM 1547 C CA . LEU A 1 206 ? 1.36 5.672 -15.031 1 94.5 206 LEU A CA 1
ATOM 1548 C C . LEU A 1 206 ? -0.017 5.082 -15.32 1 94.5 206 LEU A C 1
ATOM 1550 O O . LEU A 1 206 ? -1.032 5.625 -14.875 1 94.5 206 LEU A O 1
ATOM 1554 N N . GLU A 1 207 ? -0.041 4.031 -16.031 1 94.81 207 GLU A N 1
ATOM 1555 C CA . GLU A 1 207 ? -1.302 3.338 -16.281 1 94.81 207 GLU A CA 1
ATOM 1556 C C . GLU A 1 207 ? -1.585 2.303 -15.195 1 94.81 207 GLU A C 1
ATOM 1558 O O . GLU A 1 207 ? -1.733 2.648 -14.023 1 94.81 207 GLU A O 1
ATOM 1563 N N . ARG A 1 208 ? -1.554 1.024 -15.586 1 93.69 208 ARG A N 1
ATOM 1564 C CA . ARG A 1 208 ? -1.852 0.022 -14.57 1 93.69 208 ARG A CA 1
ATOM 1565 C C . ARG A 1 208 ? -0.58 -0.672 -14.094 1 93.69 208 ARG A C 1
ATOM 1567 O O . ARG A 1 208 ? -0.64 -1.631 -13.32 1 93.69 208 ARG A O 1
ATOM 1574 N N . GLY A 1 209 ? 0.513 -0.202 -14.641 1 90.12 209 GLY A N 1
ATOM 1575 C CA . GLY A 1 209 ? 1.775 -0.809 -14.25 1 90.12 209 GLY A CA 1
ATOM 1576 C C . GLY A 1 209 ? 1.805 -2.311 -14.461 1 90.12 209 GLY A C 1
ATOM 1577 O O . GLY A 1 209 ? 1.49 -2.799 -15.547 1 90.12 209 GLY A O 1
ATOM 1578 N N . PHE A 1 210 ? 2.172 -2.982 -13.391 1 92 210 PHE A N 1
ATOM 1579 C CA . PHE A 1 210 ? 2.32 -4.43 -13.492 1 92 210 PHE A CA 1
ATOM 1580 C C . PHE A 1 210 ? 1.092 -5.141 -12.945 1 92 210 PHE A C 1
ATOM 1582 O O . PHE A 1 210 ? 1.126 -6.348 -12.695 1 92 210 PHE A O 1
ATOM 1589 N N . LEU A 1 211 ? 0.024 -4.426 -12.711 1 97.12 211 LEU A N 1
ATOM 1590 C CA . LEU A 1 211 ? -1.127 -5.008 -12.031 1 97.12 211 LEU A CA 1
ATOM 1591 C C . LEU A 1 211 ? -1.587 -6.281 -12.734 1 97.12 211 LEU A C 1
ATOM 1593 O O . LEU A 1 211 ? -1.735 -7.328 -12.094 1 97.12 211 LEU A O 1
ATOM 1597 N N . ASP A 1 212 ? -1.795 -6.215 -14.055 1 97.25 212 ASP A N 1
ATOM 1598 C CA . ASP A 1 212 ? -2.336 -7.359 -14.781 1 97.25 212 ASP A CA 1
ATOM 1599 C C . ASP A 1 212 ? -1.386 -8.555 -14.703 1 97.25 212 ASP A C 1
ATOM 1601 O O . ASP A 1 212 ? -1.823 -9.695 -14.523 1 97.25 212 ASP A O 1
ATOM 1605 N N . LEU A 1 213 ? -0.087 -8.32 -14.812 1 96.5 213 LEU A N 1
ATOM 1606 C CA . LEU A 1 213 ? 0.905 -9.383 -14.703 1 96.5 213 LEU A CA 1
ATOM 1607 C C . LEU A 1 213 ? 0.914 -9.977 -13.297 1 96.5 213 LEU A C 1
ATOM 1609 O O . LEU A 1 213 ? 1.068 -11.188 -13.133 1 96.5 213 LEU A O 1
ATOM 1613 N N . LYS A 1 214 ? 0.796 -9.156 -12.281 1 98.06 214 LYS A N 1
ATOM 1614 C CA . LYS A 1 214 ? 0.736 -9.633 -10.898 1 98.06 214 LYS A CA 1
ATOM 1615 C C . LYS A 1 214 ? -0.476 -10.531 -10.68 1 98.06 214 LYS A C 1
ATOM 1617 O O . LYS A 1 214 ? -0.366 -11.586 -10.062 1 98.06 214 LYS A O 1
ATOM 1622 N N . ILE A 1 215 ? -1.611 -10.094 -11.227 1 98.5 215 ILE A N 1
ATOM 1623 C CA . ILE A 1 215 ? -2.842 -10.867 -11.07 1 98.5 215 ILE A CA 1
ATOM 1624 C C . ILE A 1 215 ? -2.709 -12.203 -11.805 1 98.5 215 ILE A C 1
ATOM 1626 O O . ILE A 1 215 ? -3.094 -13.242 -11.273 1 98.5 215 ILE A O 1
ATOM 1630 N N . ASP A 1 216 ? -2.137 -12.188 -13 1 98.06 216 ASP A N 1
ATOM 1631 C CA . ASP A 1 216 ? -1.917 -13.422 -13.742 1 98.06 216 ASP A CA 1
ATOM 1632 C C . ASP A 1 216 ? -1.026 -14.383 -12.953 1 98.06 216 ASP A C 1
ATOM 1634 O O . ASP A 1 216 ? -1.276 -15.594 -12.93 1 98.06 216 ASP A O 1
ATOM 1638 N N . LEU A 1 217 ? -0.032 -13.859 -12.344 1 98.25 217 LEU A N 1
ATOM 1639 C CA . LEU A 1 217 ? 0.87 -14.688 -11.555 1 98.25 217 LEU A CA 1
ATOM 1640 C C . LEU A 1 217 ? 0.136 -15.312 -10.367 1 98.25 217 LEU A C 1
ATOM 1642 O O . LEU A 1 217 ? 0.325 -16.484 -10.07 1 98.25 217 LEU A O 1
ATOM 1646 N N . LEU A 1 218 ? -0.654 -14.523 -9.664 1 98.31 218 LEU A N 1
ATOM 1647 C CA . LEU A 1 218 ? -1.438 -15.016 -8.539 1 98.31 218 LEU A CA 1
ATOM 1648 C C . LEU A 1 218 ? -2.389 -16.125 -8.984 1 98.31 218 LEU A C 1
ATOM 1650 O O . LEU A 1 218 ? -2.518 -17.141 -8.305 1 98.31 218 LEU A O 1
ATOM 1654 N N . ILE A 1 219 ? -2.986 -15.938 -10.117 1 98.38 219 ILE A N 1
ATOM 1655 C CA . ILE A 1 219 ? -3.912 -16.922 -10.656 1 98.38 219 ILE A CA 1
ATOM 1656 C C . ILE A 1 219 ? -3.154 -18.203 -11.008 1 98.38 219 ILE A C 1
ATOM 1658 O O . ILE A 1 219 ? -3.635 -19.312 -10.734 1 98.38 219 ILE A O 1
ATOM 1662 N N . ASP A 1 220 ? -1.958 -18.078 -11.641 1 97.56 220 ASP A N 1
ATOM 1663 C CA . ASP A 1 220 ? -1.125 -19.25 -11.922 1 97.56 220 ASP A CA 1
ATOM 1664 C C . ASP A 1 220 ? -0.804 -20.016 -10.641 1 97.56 220 ASP A C 1
ATOM 1666 O O . ASP A 1 220 ? -0.81 -21.234 -10.625 1 97.56 220 ASP A O 1
ATOM 1670 N N . GLY A 1 221 ? -0.521 -19.297 -9.578 1 98.06 221 GLY A N 1
ATOM 1671 C CA . GLY A 1 221 ? -0.252 -19.938 -8.297 1 98.06 221 GLY A CA 1
ATOM 1672 C C . GLY A 1 221 ? -1.452 -20.672 -7.734 1 98.06 221 GLY A C 1
ATOM 1673 O O . GLY A 1 221 ? -1.323 -21.781 -7.238 1 98.06 221 GLY A O 1
ATOM 1674 N N . LEU A 1 222 ? -2.604 -20.062 -7.777 1 97.62 222 LEU A N 1
ATOM 1675 C CA . LEU A 1 222 ? -3.832 -20.688 -7.293 1 97.62 222 LEU A CA 1
ATOM 1676 C C . LEU A 1 222 ? -4.156 -21.953 -8.094 1 97.62 222 LEU A C 1
ATOM 1678 O O . LEU A 1 222 ? -4.559 -22.969 -7.523 1 97.62 222 LEU A O 1
ATOM 1682 N N . ARG A 1 223 ? -3.977 -21.844 -9.383 1 96.25 223 ARG A N 1
ATOM 1683 C CA . ARG A 1 223 ? -4.215 -23 -10.242 1 96.25 223 ARG A CA 1
ATOM 1684 C C . ARG A 1 223 ? -3.277 -24.141 -9.891 1 96.25 223 ARG A C 1
ATOM 1686 O O . ARG A 1 223 ? -3.703 -25.297 -9.812 1 96.25 223 ARG A O 1
ATOM 1693 N N . ALA A 1 224 ? -2.029 -23.859 -9.711 1 95.38 224 ALA A N 1
ATOM 1694 C CA . ALA A 1 224 ? -1.045 -24.875 -9.352 1 95.38 224 ALA A CA 1
ATOM 1695 C C . ALA A 1 224 ? -1.428 -25.562 -8.047 1 95.38 224 ALA A C 1
ATOM 1697 O O . ALA A 1 224 ? -1.263 -26.781 -7.91 1 95.38 224 ALA A O 1
ATOM 1698 N N . ARG A 1 225 ? -1.96 -24.828 -7.125 1 94.38 225 ARG A N 1
ATOM 1699 C CA . ARG A 1 225 ? -2.373 -25.391 -5.844 1 94.38 225 ARG A CA 1
ATOM 1700 C C . ARG A 1 225 ? -3.588 -26.297 -6.008 1 94.38 225 ARG A C 1
ATOM 1702 O O . ARG A 1 225 ? -3.678 -27.359 -5.367 1 94.38 225 ARG A O 1
ATOM 1709 N N . GLN A 1 226 ? -4.484 -25.891 -6.801 1 91.75 226 GLN A N 1
ATOM 1710 C CA . GLN A 1 226 ? -5.668 -26.703 -7.055 1 91.75 226 GLN A CA 1
ATOM 1711 C C . GLN A 1 226 ? -5.293 -28.016 -7.742 1 91.75 226 GLN A C 1
ATOM 1713 O O . GLN A 1 226 ? -5.836 -29.062 -7.414 1 91.75 226 GLN A O 1
ATOM 1718 N N . ASP A 1 227 ? -4.371 -27.891 -8.688 1 89.62 227 ASP A N 1
ATOM 1719 C CA . ASP A 1 227 ? -3.93 -29.078 -9.422 1 89.62 227 ASP A CA 1
ATOM 1720 C C . ASP A 1 227 ? -3.258 -30.078 -8.492 1 89.62 227 ASP A C 1
ATOM 1722 O O . ASP A 1 227 ? -3.34 -31.281 -8.703 1 89.62 227 ASP A O 1
ATOM 1726 N N . ARG A 1 228 ? -2.604 -29.578 -7.504 1 87.38 228 ARG A N 1
ATOM 1727 C CA . ARG A 1 228 ? -1.925 -30.453 -6.547 1 87.38 228 ARG A CA 1
ATOM 1728 C C . ARG A 1 228 ? -2.926 -31.125 -5.617 1 87.38 228 ARG A C 1
ATOM 1730 O O . ARG A 1 228 ? -2.643 -32.188 -5.062 1 87.38 228 ARG A O 1
ATOM 1737 N N . ARG A 1 229 ? -4.02 -30.5 -5.301 1 82.44 229 ARG A N 1
ATOM 1738 C CA . ARG A 1 229 ? -5.035 -31.062 -4.406 1 82.44 229 ARG A CA 1
ATOM 1739 C C . ARG A 1 229 ? -5.895 -32.094 -5.125 1 82.44 229 ARG A C 1
ATOM 1741 O O . ARG A 1 229 ? -6.492 -32.969 -4.488 1 82.44 229 ARG A O 1
ATOM 1748 N N . GLU A 1 230 ? -6.047 -31.922 -6.402 1 72.31 230 GLU A N 1
ATOM 1749 C CA . GLU A 1 230 ? -6.828 -32.906 -7.152 1 72.31 230 GLU A CA 1
ATOM 1750 C C . GLU A 1 230 ? -6.141 -34.25 -7.176 1 72.31 230 GLU A C 1
ATOM 1752 O O . GLU A 1 230 ? -4.945 -34.344 -7.453 1 72.31 230 GLU A O 1
ATOM 1757 N N . PRO A 1 231 ? -6.785 -35.312 -6.465 1 62.56 231 PRO A N 1
ATOM 1758 C CA . PRO A 1 231 ? -6.266 -36.688 -6.453 1 62.56 231 PRO A CA 1
ATOM 1759 C C . PRO A 1 231 ? -5.918 -37.219 -7.852 1 62.56 231 PRO A C 1
ATOM 1761 O O . PRO A 1 231 ? -6.5 -36.75 -8.844 1 62.56 231 PRO A O 1
ATOM 1764 N N . MET B 1 1 ? 56.688 29.484 32.562 1 35.34 1 MET B N 1
ATOM 1765 C CA . MET B 1 1 ? 56.281 28.656 31.453 1 35.34 1 MET B CA 1
ATOM 1766 C C . MET B 1 1 ? 54.781 28.359 31.5 1 35.34 1 MET B C 1
ATOM 1768 O O . MET B 1 1 ? 54.344 27.672 32.406 1 35.34 1 MET B O 1
ATOM 1772 N N . GLY B 1 2 ? 53.875 29.266 31.078 1 37.47 2 GLY B N 1
ATOM 1773 C CA . GLY B 1 2 ? 52.438 29.359 31.203 1 37.47 2 GLY B CA 1
ATOM 1774 C C . GLY B 1 2 ? 51.688 28.203 30.562 1 37.47 2 GLY B C 1
ATOM 1775 O O . GLY B 1 2 ? 52.094 27.734 29.5 1 37.47 2 GLY B O 1
ATOM 1776 N N . ARG B 1 3 ? 51.156 27.234 31.344 1 41.38 3 ARG B N 1
ATOM 1777 C CA . ARG B 1 3 ? 50.312 26.125 30.906 1 41.38 3 ARG B CA 1
ATOM 1778 C C . ARG B 1 3 ? 49.312 26.578 29.859 1 41.38 3 ARG B C 1
ATOM 1780 O O . ARG B 1 3 ? 48.531 27.516 30.078 1 41.38 3 ARG B O 1
ATOM 1787 N N . LEU B 1 4 ? 49.656 26.578 28.562 1 43.53 4 LEU B N 1
ATOM 1788 C CA . LEU B 1 4 ? 48.75 26.828 27.453 1 43.53 4 LEU B CA 1
ATOM 1789 C C . LEU B 1 4 ? 47.469 26.031 27.625 1 43.53 4 LEU B C 1
ATOM 1791 O O . LEU B 1 4 ? 47.5 24.797 27.641 1 43.53 4 LEU B O 1
ATOM 1795 N N . GLY B 1 5 ? 46.562 26.391 28.516 1 41.78 5 GLY B N 1
ATOM 1796 C CA . GLY B 1 5 ? 45.25 25.766 28.656 1 41.78 5 GLY B CA 1
ATOM 1797 C C . GLY B 1 5 ? 44.625 25.391 27.312 1 41.78 5 GLY B C 1
ATOM 1798 O O . GLY B 1 5 ? 44.688 26.156 26.359 1 41.78 5 GLY B O 1
ATOM 1799 N N . ARG B 1 6 ? 44.75 24.109 27.016 1 43.34 6 ARG B N 1
ATOM 1800 C CA . ARG B 1 6 ? 44.062 23.594 25.844 1 43.34 6 ARG B CA 1
ATOM 1801 C C . ARG B 1 6 ? 42.656 24.203 25.734 1 43.34 6 ARG B C 1
ATOM 1803 O O . ARG B 1 6 ? 41.844 24.047 26.641 1 43.34 6 ARG B O 1
ATOM 1810 N N . LYS B 1 7 ? 42.594 25.375 25.172 1 42.16 7 LYS B N 1
ATOM 1811 C CA . LYS B 1 7 ? 41.281 25.875 24.859 1 42.16 7 LYS B CA 1
ATOM 1812 C C . LYS B 1 7 ? 40.344 24.766 24.375 1 42.16 7 LYS B C 1
ATOM 1814 O O . LYS B 1 7 ? 40.656 24.062 23.406 1 42.16 7 LYS B O 1
ATOM 1819 N N . THR B 1 8 ? 39.906 23.844 25.312 1 43.75 8 THR B N 1
ATOM 1820 C CA . THR B 1 8 ? 38.812 22.938 24.906 1 43.75 8 THR B CA 1
ATOM 1821 C C . THR B 1 8 ? 37.875 23.641 23.953 1 43.75 8 THR B C 1
ATOM 1823 O O . THR B 1 8 ? 37.219 24.625 24.312 1 43.75 8 THR B O 1
ATOM 1826 N N . GLY B 1 9 ? 38.281 23.875 22.734 1 42.56 9 GLY B N 1
ATOM 1827 C CA . GLY B 1 9 ? 37.375 24.484 21.797 1 42.56 9 GLY B CA 1
ATOM 1828 C C . GLY B 1 9 ? 35.938 24.031 21.984 1 42.56 9 GLY B C 1
ATOM 1829 O O . GLY B 1 9 ? 35.656 23.031 22.672 1 42.56 9 GLY B O 1
ATOM 1830 N N . PRO B 1 10 ? 34.938 24.953 21.938 1 46.81 10 PRO B N 1
ATOM 1831 C CA . PRO B 1 10 ? 33.562 24.562 22.125 1 46.81 10 PRO B CA 1
ATOM 1832 C C . PRO B 1 10 ? 33.25 23.172 21.594 1 46.81 10 PRO B C 1
ATOM 1834 O O . PRO B 1 10 ? 33.906 22.703 20.656 1 46.81 10 PRO B O 1
ATOM 1837 N N . LYS B 1 11 ? 33.188 22.125 22.438 1 48.88 11 LYS B N 1
ATOM 1838 C CA . LYS B 1 11 ? 32.719 20.781 22.125 1 48.88 11 LYS B CA 1
ATOM 1839 C C . LYS B 1 11 ? 31.906 20.766 20.828 1 48.88 11 LYS B C 1
ATOM 1841 O O . LYS B 1 11 ? 30.953 21.531 20.672 1 48.88 11 LYS B O 1
ATOM 1846 N N . PRO B 1 12 ? 32.312 20.219 19.75 1 54.59 12 PRO B N 1
ATOM 1847 C CA . PRO B 1 12 ? 31.75 20.312 18.406 1 54.59 12 PRO B CA 1
ATOM 1848 C C . PRO B 1 12 ? 30.266 19.953 18.344 1 54.59 12 PRO B C 1
ATOM 1850 O O . PRO B 1 12 ? 29.797 19.141 19.156 1 54.59 12 PRO B O 1
ATOM 1853 N N . GLY B 1 13 ? 29.312 21 17.828 1 75.69 13 GLY B N 1
ATOM 1854 C CA . GLY B 1 13 ? 27.906 21.016 17.469 1 75.69 13 GLY B CA 1
ATOM 1855 C C . GLY B 1 13 ? 27.422 19.703 16.891 1 75.69 13 GLY B C 1
ATOM 1856 O O . GLY B 1 13 ? 28.094 18.672 17.031 1 75.69 13 GLY B O 1
ATOM 1857 N N . PHE B 1 14 ? 26.25 19.344 16.609 1 88.25 14 PHE B N 1
ATOM 1858 C CA . PHE B 1 14 ? 25.641 18.156 16 1 88.25 14 PHE B CA 1
ATOM 1859 C C . PHE B 1 14 ? 26.188 17.938 14.602 1 88.25 14 PHE B C 1
ATOM 1861 O O . PHE B 1 14 ? 26.703 18.859 13.969 1 88.25 14 PHE B O 1
ATOM 1868 N N . THR B 1 15 ? 26.359 16.641 14.234 1 93.56 15 THR B N 1
ATOM 1869 C CA . THR B 1 15 ? 26.828 16.234 12.914 1 93.56 15 THR B CA 1
ATOM 1870 C C . THR B 1 15 ? 25.656 15.914 11.992 1 93.56 15 THR B C 1
ATOM 1872 O O . THR B 1 15 ? 24.516 15.828 12.445 1 93.56 15 THR B O 1
ATOM 1875 N N . ARG B 1 16 ? 26.031 15.766 10.742 1 95.12 16 ARG B N 1
ATOM 1876 C CA . ARG B 1 16 ? 25.031 15.305 9.781 1 95.12 16 ARG B CA 1
ATOM 1877 C C . ARG B 1 16 ? 24.453 13.953 10.195 1 95.12 16 ARG B C 1
ATOM 1879 O O . ARG B 1 16 ? 23.25 13.727 10.078 1 95.12 16 ARG B O 1
ATOM 1886 N N . ALA B 1 17 ? 25.281 13.125 10.711 1 95.88 17 ALA B N 1
ATOM 1887 C CA . ALA B 1 17 ? 24.844 11.812 11.164 1 95.88 17 ALA B CA 1
ATOM 1888 C C . ALA B 1 17 ? 23.844 11.922 12.305 1 95.88 17 ALA B C 1
ATOM 1890 O O . ALA B 1 17 ? 22.906 11.133 12.398 1 95.88 17 ALA B O 1
ATOM 1891 N N . ASP B 1 18 ? 24 12.844 13.141 1 96.31 18 ASP B N 1
ATOM 1892 C CA . ASP B 1 18 ? 23.078 13.078 14.242 1 96.31 18 ASP B CA 1
ATOM 1893 C C . ASP B 1 18 ? 21.703 13.469 13.727 1 96.31 18 ASP B C 1
ATOM 1895 O O . ASP B 1 18 ? 20.672 13.023 14.25 1 96.31 18 ASP B O 1
ATOM 1899 N N . VAL B 1 19 ? 21.734 14.305 12.703 1 96.69 19 VAL B N 1
ATOM 1900 C CA . VAL B 1 19 ? 20.484 14.75 12.094 1 96.69 19 VAL B CA 1
ATOM 1901 C C . VAL B 1 19 ? 19.734 13.547 11.523 1 96.69 19 VAL B C 1
ATOM 1903 O O . VAL B 1 19 ? 18.531 13.391 11.75 1 96.69 19 VAL B O 1
ATOM 1906 N N . ILE B 1 20 ? 20.469 12.719 10.859 1 97.19 20 ILE B N 1
ATOM 1907 C CA . ILE B 1 20 ? 19.891 11.547 10.211 1 97.19 20 ILE B CA 1
ATOM 1908 C C . ILE B 1 20 ? 19.344 10.586 11.273 1 97.19 20 ILE B C 1
ATOM 1910 O O . ILE B 1 20 ? 18.234 10.07 11.148 1 97.19 20 ILE B O 1
ATOM 1914 N N . THR B 1 21 ? 20.094 10.414 12.32 1 97.31 21 THR B N 1
ATOM 1915 C CA . THR B 1 21 ? 19.656 9.539 13.406 1 97.31 21 THR B CA 1
ATOM 1916 C C . THR B 1 21 ? 18.375 10.062 14.039 1 97.31 21 THR B C 1
ATOM 1918 O O . THR B 1 21 ? 17.438 9.297 14.273 1 97.31 21 THR B O 1
ATOM 1921 N N . ALA B 1 22 ? 18.328 11.32 14.273 1 96.94 22 ALA B N 1
ATOM 1922 C CA . ALA B 1 22 ? 17.141 11.938 14.859 1 96.94 22 ALA B CA 1
ATOM 1923 C C . ALA B 1 22 ? 15.922 11.758 13.961 1 96.94 22 ALA B C 1
ATOM 1925 O O . ALA B 1 22 ? 14.836 11.406 14.43 1 96.94 22 ALA B O 1
ATOM 1926 N N . ALA B 1 23 ? 16.109 12.016 12.656 1 97.19 23 ALA B N 1
ATOM 1927 C CA . ALA B 1 23 ? 15.023 11.867 11.695 1 97.19 23 ALA B CA 1
ATOM 1928 C C . ALA B 1 23 ? 14.492 10.438 11.68 1 97.19 23 ALA B C 1
ATOM 1930 O O . ALA B 1 23 ? 13.281 10.219 11.664 1 97.19 23 ALA B O 1
ATOM 1931 N N . LEU B 1 24 ? 15.398 9.492 11.742 1 96.75 24 LEU B N 1
ATOM 1932 C CA . LEU B 1 24 ? 15.023 8.078 11.711 1 96.75 24 LEU B CA 1
ATOM 1933 C C . LEU B 1 24 ? 14.273 7.688 12.977 1 96.75 24 LEU B C 1
ATOM 1935 O O . LEU B 1 24 ? 13.344 6.883 12.93 1 96.75 24 LEU B O 1
ATOM 1939 N N . GLU B 1 25 ? 14.664 8.258 14.055 1 95.25 25 GLU B N 1
ATOM 1940 C CA . GLU B 1 25 ? 14.0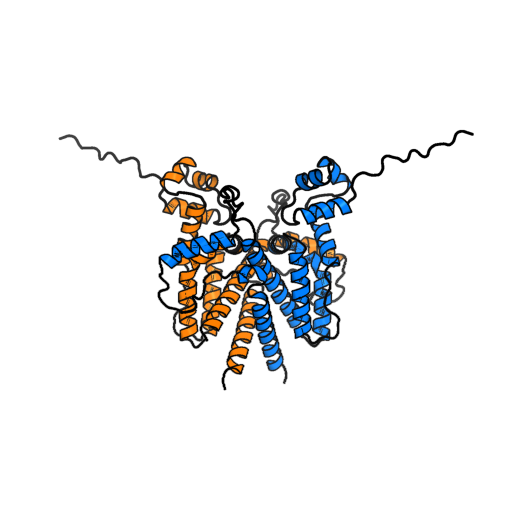08 7.953 15.328 1 95.25 25 GLU B CA 1
ATOM 1941 C C . GLU B 1 25 ? 12.594 8.508 15.367 1 95.25 25 GLU B C 1
ATOM 1943 O O . GLU B 1 25 ? 11.695 7.91 15.969 1 95.25 25 GLU B O 1
ATOM 1948 N N . ILE B 1 26 ? 12.406 9.641 14.766 1 94 26 ILE B N 1
ATOM 1949 C CA . ILE B 1 26 ? 11.078 10.25 14.727 1 94 26 ILE B CA 1
ATOM 1950 C C . ILE B 1 26 ? 10.203 9.516 13.711 1 94 26 ILE B C 1
ATOM 1952 O O . ILE B 1 26 ? 9.031 9.258 13.969 1 94 26 ILE B O 1
ATOM 1956 N N . GLY B 1 27 ? 10.781 9.117 12.586 1 94.81 27 GLY B N 1
ATOM 1957 C CA . GLY B 1 27 ? 10.086 8.5 11.477 1 94.81 27 GLY B CA 1
ATOM 1958 C C . GLY B 1 27 ? 10.375 9.172 10.141 1 94.81 27 GLY B C 1
ATOM 1959 O O . GLY B 1 27 ? 10.094 10.359 9.969 1 94.81 27 GLY B O 1
ATOM 1960 N N . VAL B 1 28 ? 10.828 8.477 9.219 1 94.5 28 VAL B N 1
ATOM 1961 C CA . VAL B 1 28 ? 11.328 9.023 7.961 1 94.5 28 VAL B CA 1
ATOM 1962 C C . VAL B 1 28 ? 10.172 9.648 7.176 1 94.5 28 VAL B C 1
ATOM 1964 O O . VAL B 1 28 ? 10.383 10.562 6.379 1 94.5 28 VAL B O 1
ATOM 1967 N N . ASP B 1 29 ? 8.984 9.219 7.449 1 90.38 29 ASP B N 1
ATOM 1968 C CA . ASP B 1 29 ? 7.832 9.727 6.719 1 90.38 29 ASP B CA 1
ATOM 1969 C C . ASP B 1 29 ? 7.262 10.977 7.391 1 90.38 29 ASP B C 1
ATOM 1971 O O . ASP B 1 29 ? 6.543 11.758 6.762 1 90.38 29 ASP B O 1
ATOM 1975 N N . SER B 1 30 ? 7.605 11.273 8.625 1 89.62 30 SER B N 1
ATOM 1976 C CA . SER B 1 30 ? 6.777 12.227 9.352 1 89.62 30 SER B CA 1
ATOM 1977 C C . SER B 1 30 ? 7.629 13.266 10.062 1 89.62 30 SER B C 1
ATOM 1979 O O . SER B 1 30 ? 7.109 14.258 10.578 1 89.62 30 SER B O 1
ATOM 1981 N N . PHE B 1 31 ? 8.906 13.078 10.062 1 93.56 31 PHE B N 1
ATOM 1982 C CA . PHE B 1 31 ? 9.719 14.039 10.805 1 93.56 31 PHE B CA 1
ATOM 1983 C C . PHE B 1 31 ? 9.617 15.43 10.188 1 93.56 31 PHE B C 1
ATOM 1985 O O . PHE B 1 31 ? 9.43 15.562 8.977 1 93.56 31 PHE B O 1
ATOM 1992 N N . THR B 1 32 ? 9.711 16.406 11.039 1 94.44 32 THR B N 1
ATOM 1993 C CA . THR B 1 32 ? 9.906 17.781 10.594 1 94.44 32 THR B CA 1
ATOM 1994 C C . THR B 1 32 ? 11.281 18.297 11.016 1 94.44 32 THR B C 1
ATOM 1996 O O . THR B 1 32 ? 11.891 17.766 11.953 1 94.44 32 THR B O 1
ATOM 1999 N N . MET B 1 33 ? 11.648 19.312 10.242 1 95.19 33 MET B N 1
ATOM 2000 C CA . MET B 1 33 ? 12.945 19.891 10.594 1 95.19 33 MET B CA 1
ATOM 2001 C C . MET B 1 33 ? 12.914 20.484 12 1 95.19 33 MET B C 1
ATOM 2003 O O . MET B 1 33 ? 13.906 20.406 12.727 1 95.19 33 MET B O 1
ATOM 2007 N N . ALA B 1 34 ? 11.758 20.969 12.367 1 95.81 34 ALA B N 1
ATOM 2008 C CA . ALA B 1 34 ? 11.586 21.516 13.703 1 95.81 34 ALA B CA 1
ATOM 2009 C C . ALA B 1 34 ? 11.727 20.422 14.766 1 95.81 34 ALA B C 1
ATOM 2011 O O . ALA B 1 34 ? 12.367 20.641 15.797 1 95.81 34 ALA B O 1
ATOM 2012 N N . GLN B 1 35 ? 11.102 19.25 14.523 1 96.44 35 GLN B N 1
ATOM 2013 C CA . GLN B 1 35 ? 11.18 18.125 15.453 1 96.44 35 GLN B CA 1
ATOM 2014 C C . GLN B 1 35 ? 12.617 17.641 15.594 1 96.44 35 GLN B C 1
ATOM 2016 O O . GLN B 1 35 ? 13.062 17.312 16.688 1 96.44 35 GLN B O 1
ATOM 2021 N N . VAL B 1 36 ? 13.32 17.562 14.523 1 97.19 36 VAL B N 1
ATOM 2022 C CA . VAL B 1 36 ? 14.711 17.109 14.531 1 97.19 36 VAL B CA 1
ATOM 2023 C C . VAL B 1 36 ? 15.562 18.094 15.336 1 97.19 36 VAL B C 1
ATOM 2025 O O . VAL B 1 36 ? 16.359 17.672 16.172 1 97.19 36 VAL B O 1
ATOM 2028 N N . ALA B 1 37 ? 15.383 19.344 15.078 1 96.94 37 ALA B N 1
ATOM 2029 C CA . ALA B 1 37 ? 16.109 20.375 15.82 1 96.94 37 ALA B CA 1
ATOM 2030 C C . ALA B 1 37 ? 15.859 20.266 17.312 1 96.94 37 ALA B C 1
ATOM 2032 O O . ALA B 1 37 ? 16.797 20.312 18.125 1 96.94 37 ALA B O 1
ATOM 2033 N N . ALA B 1 38 ? 14.617 20.078 17.625 1 96.75 38 ALA B N 1
ATOM 2034 C CA . ALA B 1 38 ? 14.234 19.938 19.031 1 96.75 38 ALA B CA 1
ATOM 2035 C C . ALA B 1 38 ? 14.922 18.734 19.672 1 96.75 38 ALA B C 1
ATOM 2037 O O . ALA B 1 38 ? 15.414 18.828 20.797 1 96.75 38 ALA B O 1
ATOM 2038 N N . ARG B 1 39 ? 14.953 17.672 19.016 1 95.75 39 ARG B N 1
ATOM 2039 C CA . ARG B 1 39 ? 15.57 16.453 19.531 1 95.75 39 ARG B CA 1
ATOM 2040 C C . ARG B 1 39 ? 17.062 16.656 19.766 1 95.75 39 ARG B C 1
ATOM 2042 O O . ARG B 1 39 ? 17.641 16.078 20.688 1 95.75 39 ARG B O 1
ATOM 2049 N N . LEU B 1 40 ? 17.688 17.469 18.953 1 95.88 40 LEU B N 1
ATOM 2050 C CA . LEU B 1 40 ? 19.125 17.703 19.031 1 95.88 40 LEU B CA 1
ATOM 2051 C C . LEU B 1 40 ? 19.406 18.875 19.969 1 95.88 40 LEU B C 1
ATOM 2053 O O . LEU B 1 40 ? 20.578 19.156 20.281 1 95.88 40 LEU B O 1
ATOM 2057 N N . GLY B 1 41 ? 18.375 19.578 20.391 1 95.75 41 GLY B N 1
ATOM 2058 C CA . GLY B 1 41 ? 18.531 20.703 21.297 1 95.75 41 GLY B CA 1
ATOM 2059 C C . GLY B 1 41 ? 19.125 21.938 20.625 1 95.75 41 GLY B C 1
ATOM 2060 O O . GLY B 1 41 ? 19.938 22.641 21.219 1 95.75 41 GLY B O 1
ATOM 2061 N N . VAL B 1 42 ? 18.766 22.141 19.406 1 95.25 42 VAL B N 1
ATOM 2062 C CA . VAL B 1 42 ? 19.297 23.281 18.656 1 95.25 42 VAL B CA 1
ATOM 2063 C C . VAL B 1 42 ? 18.141 24.031 18 1 95.25 42 VAL B C 1
ATOM 2065 O O . VAL B 1 42 ? 17 23.578 18.016 1 95.25 42 VAL B O 1
ATOM 2068 N N . ARG B 1 43 ? 18.453 25.219 17.453 1 93.62 43 ARG B N 1
ATOM 2069 C CA . ARG B 1 43 ? 17.484 25.953 16.656 1 93.62 43 ARG B CA 1
ATOM 2070 C C . ARG B 1 43 ? 17.359 25.359 15.258 1 93.62 43 ARG B C 1
ATOM 2072 O O . ARG B 1 43 ? 18.344 24.906 14.68 1 93.62 43 ARG B O 1
ATOM 2079 N N . PRO B 1 44 ? 16.156 25.359 14.664 1 92.19 44 PRO B N 1
ATOM 2080 C CA . PRO B 1 44 ? 15.969 24.797 13.32 1 92.19 44 PRO B CA 1
ATOM 2081 C C . PRO B 1 44 ? 16.953 25.359 12.305 1 92.19 44 PRO B C 1
ATOM 2083 O O . PRO B 1 44 ? 17.438 24.625 11.438 1 92.19 44 PRO B O 1
ATOM 2086 N N . SER B 1 45 ? 17.328 26.609 12.43 1 92.25 45 SER B N 1
ATOM 2087 C CA . SER B 1 45 ? 18.219 27.234 11.453 1 92.25 45 SER B CA 1
ATOM 2088 C C . SER B 1 45 ? 19.625 26.625 11.516 1 92.25 45 SER B C 1
ATOM 2090 O O . SER B 1 45 ? 20.344 26.625 10.516 1 92.25 45 SER B O 1
ATOM 2092 N N . ALA B 1 46 ? 19.984 26.078 12.562 1 93.12 46 ALA B N 1
ATOM 2093 C CA . ALA B 1 46 ? 21.297 25.469 12.75 1 93.12 46 ALA B CA 1
ATOM 2094 C C . ALA B 1 46 ? 21.438 24.188 11.938 1 93.12 46 ALA B C 1
ATOM 2096 O O . ALA B 1 46 ? 22.547 23.797 11.57 1 93.12 46 ALA B O 1
ATOM 2097 N N . LEU B 1 47 ? 20.281 23.531 11.672 1 93.88 47 LEU B N 1
ATOM 2098 C CA . LEU B 1 47 ? 20.297 22.266 10.945 1 93.88 47 LEU B CA 1
ATOM 2099 C C . LEU B 1 47 ? 20.828 22.469 9.531 1 93.88 47 LEU B C 1
ATOM 2101 O O . LEU B 1 47 ? 21.453 21.562 8.969 1 93.88 47 LEU B O 1
ATOM 2105 N N . TYR B 1 48 ? 20.641 23.609 8.992 1 91.75 48 TYR B N 1
ATOM 2106 C CA . TYR B 1 48 ? 20.922 23.859 7.578 1 91.75 48 TYR B CA 1
ATOM 2107 C C . TYR B 1 48 ? 22.406 24.047 7.34 1 91.75 48 TYR B C 1
ATOM 2109 O O . TYR B 1 48 ? 22.859 24.156 6.195 1 91.75 48 TYR B O 1
ATOM 2117 N N . ARG B 1 49 ? 23.234 24.016 8.312 1 91.31 49 ARG B N 1
ATOM 2118 C CA . ARG B 1 49 ? 24.688 23.969 8.195 1 91.31 49 ARG B CA 1
ATOM 2119 C C . ARG B 1 49 ? 25.156 22.594 7.73 1 91.31 49 ARG B C 1
ATOM 2121 O O . ARG B 1 49 ? 26.219 22.469 7.117 1 91.31 49 ARG B O 1
ATOM 2128 N N . THR B 1 50 ? 24.328 21.594 8.086 1 92.88 50 THR B N 1
ATOM 2129 C CA . THR B 1 50 ? 24.75 20.219 7.836 1 92.88 50 THR B CA 1
ATOM 2130 C C . THR B 1 50 ? 23.875 19.562 6.773 1 92.88 50 THR B C 1
ATOM 2132 O O . THR B 1 50 ? 24.281 18.578 6.148 1 92.88 50 THR B O 1
ATOM 2135 N N . VAL B 1 51 ? 22.641 20.078 6.609 1 94.94 51 VAL B N 1
ATOM 2136 C CA . VAL B 1 51 ? 21.719 19.5 5.637 1 94.94 51 VAL B CA 1
ATOM 2137 C C . VAL B 1 51 ? 21.062 20.609 4.816 1 94.94 51 VAL B C 1
ATOM 2139 O O . VAL B 1 51 ? 20.859 21.719 5.32 1 94.94 51 VAL B O 1
ATOM 2142 N N . ALA B 1 52 ? 20.688 20.297 3.615 1 92.25 52 ALA B N 1
ATOM 2143 C CA . ALA B 1 52 ? 20.234 21.328 2.678 1 92.25 52 ALA B CA 1
ATOM 2144 C C . ALA B 1 52 ? 18.703 21.484 2.727 1 92.25 52 ALA B C 1
ATOM 2146 O O . ALA B 1 52 ? 18.188 22.562 2.488 1 92.25 52 ALA B O 1
ATOM 2147 N N . SER B 1 53 ? 18 20.375 2.908 1 91.56 53 SER B N 1
ATOM 2148 C CA . SER B 1 53 ? 16.531 20.344 2.869 1 91.56 53 SER B CA 1
ATOM 2149 C C . SER B 1 53 ? 15.992 19.094 3.541 1 91.56 53 SER B C 1
ATOM 2151 O O . SER B 1 53 ? 16.75 18.203 3.906 1 91.56 53 SER B O 1
ATOM 2153 N N . ARG B 1 54 ? 14.75 19.078 3.717 1 92.06 54 ARG B N 1
ATOM 2154 C CA . ARG B 1 54 ? 14.109 17.875 4.223 1 92.06 54 ARG B CA 1
ATOM 2155 C C . ARG B 1 54 ? 14.367 16.688 3.301 1 92.06 54 ARG B C 1
ATOM 2157 O O . ARG B 1 54 ? 14.617 15.57 3.768 1 92.06 54 ARG B O 1
ATOM 2164 N N . ASP B 1 55 ? 14.328 16.922 2.014 1 89.25 55 ASP B N 1
ATOM 2165 C CA . ASP B 1 55 ? 14.578 15.844 1.052 1 89.25 55 ASP B CA 1
ATOM 2166 C C . ASP B 1 55 ? 16 15.305 1.184 1 89.25 55 ASP B C 1
ATOM 2168 O O . ASP B 1 55 ? 16.219 14.102 1.038 1 89.25 55 ASP B O 1
ATOM 2172 N N . ASP B 1 56 ? 16.859 16.234 1.397 1 92.75 56 ASP B N 1
ATOM 2173 C CA . ASP B 1 56 ? 18.234 15.82 1.629 1 92.75 56 ASP B CA 1
ATOM 2174 C C . ASP B 1 56 ? 18.344 14.875 2.82 1 92.75 56 ASP B C 1
ATOM 2176 O O . ASP B 1 56 ? 19.047 13.867 2.76 1 92.75 56 ASP B O 1
ATOM 2180 N N . VAL B 1 57 ? 17.641 15.203 3.857 1 95.69 57 VAL B N 1
ATOM 2181 C CA . VAL B 1 57 ? 17.641 14.367 5.051 1 95.69 57 VAL B CA 1
ATOM 2182 C C . VAL B 1 57 ? 16.984 13.023 4.738 1 95.69 57 VAL B C 1
ATOM 2184 O O . VAL B 1 57 ? 17.484 11.969 5.133 1 95.69 57 VAL B O 1
ATOM 2187 N N . VAL B 1 58 ? 15.898 13 4.012 1 94.56 58 VAL B N 1
ATOM 2188 C CA . VAL B 1 58 ? 15.211 11.773 3.629 1 94.56 58 VAL B CA 1
ATOM 2189 C C . VAL B 1 58 ? 16.141 10.891 2.803 1 94.56 58 VAL B C 1
ATOM 2191 O O . VAL B 1 58 ? 16.266 9.695 3.062 1 94.56 58 VAL B O 1
ATOM 2194 N N . GLU B 1 59 ? 16.781 11.516 1.864 1 93.88 59 GLU B N 1
ATOM 2195 C CA . GLU B 1 59 ? 17.719 10.773 1.027 1 93.88 59 GLU B CA 1
ATOM 2196 C C . GLU B 1 59 ? 18.797 10.094 1.874 1 93.88 59 GLU B C 1
ATOM 2198 O O . GLU B 1 59 ? 19.062 8.906 1.691 1 93.88 59 GLU B O 1
ATOM 2203 N N . ALA B 1 60 ? 19.328 10.828 2.752 1 95.81 60 ALA B N 1
ATOM 2204 C CA . ALA B 1 60 ? 20.391 10.289 3.605 1 95.81 60 ALA B CA 1
ATOM 2205 C C . ALA B 1 60 ? 19.859 9.164 4.488 1 95.81 60 ALA B C 1
ATOM 2207 O O . ALA B 1 60 ? 20.547 8.172 4.723 1 95.81 60 ALA B O 1
ATOM 2208 N N . CYS B 1 61 ? 18.688 9.312 5.016 1 97.19 61 CYS B N 1
ATOM 2209 C CA . CYS B 1 61 ? 18.047 8.25 5.777 1 97.19 61 CYS B CA 1
ATOM 2210 C C . CYS B 1 61 ? 17.922 6.98 4.941 1 97.19 61 CYS B C 1
ATOM 2212 O O . CYS B 1 61 ? 18.266 5.891 5.402 1 97.19 61 CYS B O 1
ATOM 2214 N N . LEU B 1 62 ? 17.484 7.121 3.725 1 96.38 62 LEU B N 1
ATOM 2215 C CA . LEU B 1 62 ? 17.266 5.977 2.852 1 96.38 62 LEU B CA 1
ATOM 2216 C C . LEU B 1 62 ? 18.578 5.301 2.488 1 96.38 62 LEU B C 1
ATOM 2218 O O . LEU B 1 62 ? 18.641 4.074 2.387 1 96.38 62 LEU B O 1
ATOM 2222 N N . GLU B 1 63 ? 19.578 6.086 2.266 1 94.88 63 GLU B N 1
ATOM 2223 C CA . GLU B 1 63 ? 20.906 5.523 2.016 1 94.88 63 GLU B CA 1
ATOM 2224 C C . GLU B 1 63 ? 21.375 4.676 3.193 1 94.88 63 GLU B C 1
ATOM 2226 O O . GLU B 1 63 ? 21.906 3.578 3.004 1 94.88 63 GLU B O 1
ATOM 2231 N N . ARG B 1 64 ? 21.219 5.242 4.32 1 96 64 ARG B N 1
ATOM 2232 C CA . ARG B 1 64 ? 21.594 4.508 5.523 1 96 64 ARG B CA 1
ATOM 2233 C C . ARG B 1 64 ? 20.781 3.229 5.664 1 96 64 ARG B C 1
ATOM 2235 O O . ARG B 1 64 ? 21.328 2.174 5.992 1 96 64 ARG B O 1
ATOM 2242 N N . ILE B 1 65 ? 19.516 3.258 5.441 1 96.62 65 ILE B N 1
ATOM 2243 C CA . ILE B 1 65 ? 18.641 2.096 5.52 1 96.62 65 ILE B CA 1
ATOM 2244 C C . ILE B 1 65 ? 19.078 1.047 4.5 1 96.62 65 ILE B C 1
ATOM 2246 O O . ILE B 1 65 ? 19.219 -0.131 4.836 1 96.62 65 ILE B O 1
ATOM 2250 N N . SER B 1 66 ? 19.297 1.503 3.289 1 95.44 66 SER B N 1
ATOM 2251 C CA . SER B 1 66 ? 19.703 0.598 2.217 1 95.44 66 SER B CA 1
ATOM 2252 C C . SER B 1 66 ? 20.984 -0.133 2.566 1 95.44 66 SER B C 1
ATOM 2254 O O . SER B 1 66 ? 21.109 -1.339 2.336 1 95.44 66 SER B O 1
ATOM 2256 N N . ALA B 1 67 ? 21.906 0.603 3.117 1 94.69 67 ALA B N 1
ATOM 2257 C CA . ALA B 1 67 ? 23.219 0.041 3.475 1 94.69 67 ALA B CA 1
ATOM 2258 C C . ALA B 1 67 ? 23.078 -1.016 4.566 1 94.69 67 ALA B C 1
ATOM 2260 O O . ALA B 1 67 ? 23.922 -1.894 4.703 1 94.69 67 ALA B O 1
ATOM 2261 N N . GLY B 1 68 ? 22.016 -0.978 5.309 1 95.69 68 GLY B N 1
ATOM 2262 C CA . GLY B 1 68 ? 21.797 -1.891 6.418 1 95.69 68 GLY B CA 1
ATOM 2263 C C . GLY B 1 68 ? 21.031 -3.139 6.023 1 95.69 68 GLY B C 1
ATOM 2264 O O . GLY B 1 68 ? 20.922 -4.074 6.816 1 95.69 68 GLY B O 1
ATOM 2265 N N . ILE B 1 69 ? 20.531 -3.174 4.824 1 97.19 69 ILE B N 1
ATOM 2266 C CA . ILE B 1 69 ? 19.766 -4.336 4.387 1 97.19 69 ILE B CA 1
ATOM 2267 C C . ILE B 1 69 ? 20.703 -5.484 4.055 1 97.19 69 ILE B C 1
ATOM 2269 O O . ILE B 1 69 ? 21.609 -5.34 3.225 1 97.19 69 ILE B O 1
ATOM 2273 N N . ARG B 1 70 ? 20.547 -6.59 4.703 1 96.44 70 ARG B N 1
ATOM 2274 C CA . ARG B 1 70 ? 21.359 -7.781 4.5 1 96.44 70 ARG B CA 1
ATOM 2275 C C . ARG B 1 70 ? 20.609 -8.828 3.682 1 96.44 70 ARG B C 1
ATOM 2277 O O . ARG B 1 70 ? 19.688 -9.477 4.188 1 96.44 70 ARG B O 1
ATOM 2284 N N . LEU B 1 71 ? 21.016 -9.023 2.508 1 97.19 71 LEU B N 1
ATOM 2285 C CA . LEU B 1 71 ? 20.422 -10.016 1.618 1 97.19 71 LEU B CA 1
ATOM 2286 C C . LEU B 1 71 ? 20.906 -11.414 1.962 1 97.19 71 LEU B C 1
ATOM 2288 O O . LEU B 1 71 ? 21.953 -11.578 2.602 1 97.19 71 LEU B O 1
ATOM 2292 N N . PRO B 1 72 ? 20.156 -12.383 1.542 1 97 72 PRO B N 1
ATOM 2293 C CA . PRO B 1 72 ? 20.594 -13.758 1.765 1 97 72 PRO B CA 1
ATOM 2294 C C . PRO B 1 72 ? 21.906 -14.078 1.04 1 97 72 PRO B C 1
ATOM 2296 O O . PRO B 1 72 ? 22.25 -13.406 0.07 1 97 72 PRO B O 1
ATOM 2299 N N . PRO B 1 73 ? 22.594 -15.109 1.547 1 95.88 73 PRO B N 1
ATOM 2300 C CA . PRO B 1 73 ? 23.797 -15.547 0.841 1 95.88 73 PRO B CA 1
ATOM 2301 C C . PRO B 1 73 ? 23.516 -16.031 -0.576 1 95.88 73 PRO B C 1
ATOM 2303 O O . PRO B 1 73 ? 22.406 -16.516 -0.856 1 95.88 73 PRO B O 1
ATOM 2306 N N . ALA B 1 74 ? 24.531 -15.961 -1.4 1 93.56 74 ALA B N 1
ATOM 2307 C CA . ALA B 1 74 ? 24.453 -16.438 -2.777 1 93.56 74 ALA B CA 1
ATOM 2308 C C . ALA B 1 74 ? 24.359 -17.969 -2.824 1 93.56 74 ALA B C 1
ATOM 2310 O O . ALA B 1 74 ? 24.625 -18.641 -1.831 1 93.56 74 ALA B O 1
ATOM 2311 N N . GLY B 1 75 ? 23.875 -18.453 -3.951 1 94.5 75 GLY B N 1
ATOM 2312 C CA . GLY B 1 75 ? 23.938 -19.891 -4.211 1 94.5 75 GLY B CA 1
ATOM 2313 C C . GLY B 1 75 ? 22.719 -20.625 -3.734 1 94.5 75 GLY B C 1
ATOM 2314 O O . GLY B 1 75 ? 22.672 -21.859 -3.768 1 94.5 75 GLY B O 1
ATOM 2315 N N . ARG B 1 76 ? 21.688 -19.984 -3.295 1 95.44 76 ARG B N 1
ATOM 2316 C CA . ARG B 1 76 ? 20.438 -20.609 -2.875 1 95.44 76 ARG B CA 1
ATOM 2317 C C . ARG B 1 76 ? 19.516 -20.844 -4.062 1 95.44 76 ARG B C 1
ATOM 2319 O O . ARG B 1 76 ? 19.594 -20.141 -5.07 1 95.44 76 ARG B O 1
ATOM 2326 N N . PRO B 1 77 ? 18.672 -21.891 -3.889 1 97.69 77 PRO B N 1
ATOM 2327 C CA . PRO B 1 77 ? 17.578 -21.922 -4.871 1 97.69 77 PRO B CA 1
ATOM 2328 C C . PRO B 1 77 ? 16.766 -20.641 -4.898 1 97.69 77 PRO B C 1
ATOM 2330 O O . PRO B 1 77 ? 16.594 -19.984 -3.861 1 97.69 77 PRO B O 1
ATOM 2333 N N . TRP B 1 78 ? 16.328 -20.219 -6.086 1 98 78 TRP B N 1
ATOM 2334 C CA . TRP B 1 78 ? 15.727 -18.906 -6.25 1 98 78 TRP B CA 1
ATOM 2335 C C . TRP B 1 78 ? 14.516 -18.734 -5.332 1 98 78 TRP B C 1
ATOM 2337 O O . TRP B 1 78 ? 14.242 -17.641 -4.852 1 98 78 TRP B O 1
ATOM 2347 N N . GLU B 1 79 ? 13.797 -19.828 -5.027 1 98.19 79 GLU B N 1
ATOM 2348 C CA . GLU B 1 79 ? 12.648 -19.75 -4.137 1 98.19 79 GLU B CA 1
ATOM 2349 C C . GLU B 1 79 ? 13.07 -19.312 -2.736 1 98.19 79 GLU B C 1
ATOM 2351 O O . GLU B 1 79 ? 12.453 -18.406 -2.154 1 98.19 79 GLU B O 1
ATOM 2356 N N . ASP B 1 80 ? 14.07 -19.953 -2.234 1 98.19 80 ASP B N 1
ATOM 2357 C CA . ASP B 1 80 ? 14.586 -19.641 -0.904 1 98.19 80 ASP B CA 1
ATOM 2358 C C . ASP B 1 80 ? 15.195 -18.25 -0.867 1 98.19 80 ASP B C 1
ATOM 2360 O O . ASP B 1 80 ? 15.078 -17.547 0.136 1 98.19 80 ASP B O 1
ATOM 2364 N N . TYR B 1 81 ? 15.859 -17.938 -1.952 1 98.38 81 TYR B N 1
ATOM 2365 C CA . TYR B 1 81 ? 16.453 -16.609 -2.033 1 98.38 81 TYR B CA 1
ATOM 2366 C C . TYR B 1 81 ? 15.383 -15.523 -1.988 1 98.38 81 TYR B C 1
ATOM 2368 O O . TYR B 1 81 ? 15.531 -14.531 -1.274 1 98.38 81 TYR B O 1
ATOM 2376 N N . LEU B 1 82 ? 14.289 -15.688 -2.703 1 98.25 82 LEU B N 1
ATOM 2377 C CA . LEU B 1 82 ? 13.188 -14.727 -2.699 1 98.25 82 LEU B CA 1
ATOM 2378 C C . LEU B 1 82 ? 12.594 -14.586 -1.302 1 98.25 82 LEU B C 1
ATOM 2380 O O . LEU B 1 82 ? 12.32 -13.469 -0.851 1 98.25 82 LEU B O 1
ATOM 2384 N N . ARG B 1 83 ? 12.414 -15.703 -0.626 1 98.56 83 ARG B N 1
ATOM 2385 C CA . ARG B 1 83 ? 11.906 -15.656 0.743 1 98.56 83 ARG B CA 1
ATOM 2386 C C . ARG B 1 83 ? 12.859 -14.875 1.646 1 98.56 83 ARG B C 1
ATOM 2388 O O . ARG B 1 83 ? 12.422 -14.141 2.529 1 98.56 83 ARG B O 1
ATOM 2395 N N . GLY B 1 84 ? 14.125 -15.078 1.444 1 98.44 84 GLY B N 1
ATOM 2396 C CA . GLY B 1 84 ? 15.117 -14.328 2.193 1 98.44 84 GLY B CA 1
ATOM 2397 C C . GLY B 1 84 ? 15.062 -12.836 1.93 1 98.44 84 GLY B C 1
ATOM 2398 O O . GLY B 1 84 ? 15.266 -12.031 2.842 1 98.44 84 GLY B O 1
ATOM 2399 N N . VAL B 1 85 ? 14.859 -12.445 0.663 1 98.38 85 VAL B N 1
ATOM 2400 C CA . VAL B 1 85 ? 14.703 -11.039 0.306 1 98.38 85 VAL B CA 1
ATOM 2401 C C . VAL B 1 85 ? 13.508 -10.445 1.053 1 98.38 85 VAL B C 1
ATOM 2403 O O . VAL B 1 85 ? 13.586 -9.328 1.569 1 98.38 85 VAL B O 1
ATOM 2406 N N . VAL B 1 86 ? 12.414 -11.172 1.136 1 98.56 86 VAL B N 1
ATOM 2407 C CA . VAL B 1 86 ? 11.219 -10.742 1.858 1 98.56 86 VAL B CA 1
ATOM 2408 C C . VAL B 1 86 ? 11.562 -10.508 3.328 1 98.56 86 VAL B C 1
ATOM 2410 O O . VAL B 1 86 ? 11.188 -9.484 3.904 1 98.56 86 VAL B O 1
ATOM 2413 N N . GLU B 1 87 ? 12.281 -11.438 3.912 1 98.56 87 GLU B N 1
ATOM 2414 C CA . GLU B 1 87 ? 12.68 -11.312 5.312 1 98.56 87 GLU B CA 1
ATOM 2415 C C . GLU B 1 87 ? 13.539 -10.07 5.527 1 98.56 87 GLU B C 1
ATOM 2417 O O . GLU B 1 87 ? 13.336 -9.328 6.492 1 98.56 87 GLU B O 1
ATOM 2422 N N . ALA B 1 88 ? 14.484 -9.859 4.652 1 98.38 88 ALA B N 1
ATOM 2423 C CA . ALA B 1 88 ? 15.367 -8.703 4.75 1 98.38 88 ALA B CA 1
ATOM 2424 C C . ALA B 1 88 ? 14.578 -7.398 4.66 1 98.38 88 ALA B C 1
ATOM 2426 O O . ALA B 1 88 ? 14.812 -6.469 5.438 1 98.38 88 ALA B O 1
ATOM 2427 N N . MET B 1 89 ? 13.672 -7.34 3.732 1 98 89 MET B N 1
ATOM 2428 C CA . MET B 1 89 ? 12.844 -6.148 3.561 1 98 89 MET B CA 1
ATOM 2429 C C . MET B 1 89 ? 11.93 -5.941 4.762 1 98 89 MET B C 1
ATOM 2431 O O . MET B 1 89 ? 11.773 -4.82 5.246 1 98 89 MET B O 1
ATOM 2435 N N . TRP B 1 90 ? 11.312 -7.016 5.23 1 98.38 90 TRP B N 1
ATOM 2436 C CA . TRP B 1 90 ? 10.445 -6.934 6.402 1 98.38 90 TRP B CA 1
ATOM 2437 C C . TRP B 1 90 ? 11.203 -6.391 7.609 1 98.38 90 TRP B C 1
ATOM 2439 O O . TRP B 1 90 ? 10.711 -5.508 8.312 1 98.38 90 TRP B O 1
ATOM 2449 N N . GLU B 1 91 ? 12.367 -6.883 7.828 1 98.12 91 GLU B N 1
ATOM 2450 C CA . GLU B 1 91 ? 13.195 -6.434 8.945 1 98.12 91 GLU B CA 1
ATOM 2451 C C . GLU B 1 91 ? 13.516 -4.945 8.828 1 98.12 91 GLU B C 1
ATOM 2453 O O . GLU B 1 91 ? 13.484 -4.223 9.828 1 98.12 91 GLU B O 1
ATOM 2458 N N . ALA B 1 92 ? 13.836 -4.516 7.633 1 97.75 92 ALA B N 1
ATOM 2459 C CA . ALA B 1 92 ? 14.117 -3.1 7.41 1 97.75 92 ALA B CA 1
ATOM 2460 C C . ALA B 1 92 ? 12.891 -2.246 7.73 1 97.75 92 ALA B C 1
ATOM 2462 O O . ALA B 1 92 ? 13.008 -1.193 8.359 1 97.75 92 ALA B O 1
ATOM 2463 N N . LEU B 1 93 ? 11.758 -2.695 7.309 1 97.75 93 LEU B N 1
ATOM 2464 C CA . LEU B 1 93 ? 10.516 -1.979 7.555 1 97.75 93 LEU B CA 1
ATOM 2465 C C . LEU B 1 93 ? 10.203 -1.926 9.047 1 97.75 93 LEU B C 1
ATOM 2467 O O . LEU B 1 93 ? 9.805 -0.879 9.562 1 97.75 93 LEU B O 1
ATOM 2471 N N . GLU B 1 94 ? 10.398 -3.018 9.75 1 97.12 94 GLU B N 1
ATOM 2472 C CA . GLU B 1 94 ? 10.156 -3.08 11.188 1 97.12 94 GLU B CA 1
ATOM 2473 C C . GLU B 1 94 ? 11.125 -2.184 11.953 1 97.12 94 GLU B C 1
ATOM 2475 O O . GLU B 1 94 ? 10.758 -1.566 12.953 1 97.12 94 GLU B O 1
ATOM 2480 N N . ALA B 1 95 ? 12.289 -2.113 11.477 1 96.88 95 ALA B N 1
ATOM 2481 C CA . ALA B 1 95 ? 13.344 -1.362 12.148 1 96.88 95 ALA B CA 1
ATOM 2482 C C . ALA B 1 95 ? 13.172 0.139 11.938 1 96.88 95 ALA B C 1
ATOM 2484 O O . ALA B 1 95 ? 13.711 0.947 12.695 1 96.88 95 ALA B O 1
ATOM 2485 N N . HIS B 1 96 ? 12.453 0.51 10.891 1 97 96 HIS B N 1
ATOM 2486 C CA . HIS B 1 96 ? 12.352 1.922 10.547 1 97 96 HIS B CA 1
ATOM 2487 C C . HIS B 1 96 ? 10.898 2.33 10.32 1 97 96 HIS B C 1
ATOM 2489 O O . HIS B 1 96 ? 10.438 2.416 9.18 1 97 96 HIS B O 1
ATOM 2495 N N . PRO B 1 97 ? 10.289 2.732 11.406 1 94.25 97 PRO B N 1
ATOM 2496 C CA . PRO B 1 97 ? 8.898 3.166 11.281 1 94.25 97 PRO B CA 1
ATOM 2497 C C . PRO B 1 97 ? 8.719 4.285 10.258 1 94.25 97 PRO B C 1
ATOM 2499 O O . PRO B 1 97 ? 9.516 5.227 10.227 1 94.25 97 PRO B O 1
ATOM 2502 N N . GLY B 1 98 ? 7.719 4.047 9.359 1 95.19 98 GLY B N 1
ATOM 2503 C CA . GLY B 1 98 ? 7.422 5.051 8.359 1 95.19 98 GLY B CA 1
ATOM 2504 C C . GLY B 1 98 ? 8.055 4.762 7.012 1 95.19 98 GLY B C 1
ATOM 2505 O O . GLY B 1 98 ? 7.723 5.395 6.008 1 95.19 98 GLY B O 1
ATOM 2506 N N . LEU B 1 99 ? 8.977 3.834 6.996 1 97.44 99 LEU B N 1
ATOM 2507 C CA . LEU B 1 99 ? 9.648 3.506 5.742 1 97.44 99 LEU B CA 1
ATOM 2508 C C . LEU B 1 99 ? 8.648 3.002 4.707 1 97.44 99 LEU B C 1
ATOM 2510 O O . LEU B 1 99 ? 8.734 3.359 3.531 1 97.44 99 LEU B O 1
ATOM 2514 N N . ASP B 1 100 ? 7.68 2.182 5.086 1 97.06 100 ASP B N 1
ATOM 2515 C CA . ASP B 1 100 ? 6.668 1.651 4.176 1 97.06 100 ASP B CA 1
ATOM 2516 C C . ASP B 1 100 ? 5.855 2.779 3.541 1 97.06 100 ASP B C 1
ATOM 2518 O O . ASP B 1 100 ? 5.711 2.836 2.318 1 97.06 100 ASP B O 1
ATOM 2522 N N . ARG B 1 101 ? 5.434 3.688 4.352 1 94.81 101 ARG B N 1
ATOM 2523 C CA . ARG B 1 101 ? 4.668 4.824 3.848 1 94.81 101 ARG B CA 1
ATOM 2524 C C . ARG B 1 101 ? 5.52 5.691 2.928 1 94.81 101 ARG B C 1
ATOM 2526 O O . ARG B 1 101 ? 5.039 6.172 1.898 1 94.81 101 ARG B O 1
ATOM 2533 N N . THR B 1 102 ? 6.738 5.914 3.348 1 95.19 102 THR B N 1
ATOM 2534 C CA . THR B 1 102 ? 7.66 6.703 2.539 1 95.19 102 THR B CA 1
ATOM 2535 C C . THR B 1 102 ? 7.824 6.09 1.151 1 95.19 102 THR B C 1
ATOM 2537 O O . THR B 1 102 ? 7.691 6.781 0.14 1 95.19 102 THR B O 1
ATOM 2540 N N . LEU B 1 103 ? 8.008 4.805 1.072 1 95.88 103 LEU B N 1
ATOM 2541 C CA . LEU B 1 103 ? 8.227 4.102 -0.186 1 95.88 103 LEU B CA 1
ATOM 2542 C C . LEU B 1 103 ? 6.969 4.125 -1.049 1 95.88 103 LEU B C 1
ATOM 2544 O O . LEU B 1 103 ? 7.055 4.191 -2.277 1 95.88 103 LEU B O 1
ATOM 2548 N N . MET B 1 104 ? 5.836 4.145 -0.443 1 93.25 104 MET B N 1
ATOM 2549 C CA . MET B 1 104 ? 4.574 4.078 -1.171 1 93.25 104 MET B CA 1
ATOM 2550 C C . MET B 1 104 ? 4.133 5.469 -1.622 1 93.25 104 MET B C 1
ATOM 2552 O O . MET B 1 104 ? 3.457 5.609 -2.643 1 93.25 104 MET B O 1
ATOM 2556 N N . SER B 1 105 ? 4.543 6.508 -0.937 1 91.62 105 SER B N 1
ATOM 2557 C CA . SER B 1 105 ? 3.986 7.832 -1.189 1 91.62 105 SER B CA 1
ATOM 2558 C C . SER B 1 105 ? 4.977 8.719 -1.942 1 91.62 105 SER B C 1
ATOM 2560 O O . SER B 1 105 ? 4.59 9.727 -2.531 1 91.62 105 SER B O 1
ATOM 2562 N N . MET B 1 106 ? 6.277 8.375 -1.903 1 92.44 106 MET B N 1
ATOM 2563 C CA . MET B 1 106 ? 7.328 9.141 -2.574 1 92.44 106 MET B CA 1
ATOM 2564 C C . MET B 1 106 ? 8.109 8.258 -3.535 1 92.44 106 MET B C 1
ATOM 2566 O O . MET B 1 106 ? 9.195 7.773 -3.199 1 92.44 106 MET B O 1
ATOM 2570 N N . PRO B 1 107 ? 7.633 8.172 -4.699 1 93.06 107 PRO B N 1
ATOM 2571 C CA . PRO B 1 107 ? 8.141 7.164 -5.633 1 93.06 107 PRO B CA 1
ATOM 2572 C C . PRO B 1 107 ? 9.656 7.23 -5.809 1 93.06 107 PRO B C 1
ATOM 2574 O O . PRO B 1 107 ? 10.312 6.195 -5.941 1 93.06 107 PRO B O 1
ATOM 2577 N N . TRP B 1 108 ? 10.25 8.398 -5.793 1 91.75 108 TRP B N 1
ATOM 2578 C CA . TRP B 1 108 ? 11.68 8.531 -6.059 1 91.75 108 TRP B CA 1
ATOM 2579 C C . TRP B 1 108 ? 12.508 7.875 -4.957 1 91.75 108 TRP B C 1
ATOM 2581 O O . TRP B 1 108 ? 13.68 7.566 -5.156 1 91.75 108 TRP B O 1
ATOM 2591 N N . THR B 1 109 ? 11.93 7.637 -3.822 1 93.62 109 THR B N 1
ATOM 2592 C CA . THR B 1 109 ? 12.672 7.121 -2.68 1 93.62 109 THR B CA 1
ATOM 2593 C C . THR B 1 109 ? 13.109 5.68 -2.924 1 93.62 109 THR B C 1
ATOM 2595 O O . THR B 1 109 ? 14.133 5.238 -2.4 1 93.62 109 THR B O 1
ATOM 2598 N N . SER B 1 110 ? 12.375 4.934 -3.717 1 92.44 110 SER B N 1
ATOM 2599 C CA . SER B 1 110 ? 12.719 3.545 -4.004 1 92.44 110 SER B CA 1
ATOM 2600 C C . SER B 1 110 ? 14.039 3.445 -4.762 1 92.44 110 SER B C 1
ATOM 2602 O O . SER B 1 110 ? 14.703 2.406 -4.73 1 92.44 110 SER B O 1
ATOM 2604 N N . LEU B 1 111 ? 14.484 4.484 -5.426 1 92.31 111 LEU B N 1
ATOM 2605 C CA . LEU B 1 111 ? 15.75 4.5 -6.156 1 92.31 111 LEU B CA 1
ATOM 2606 C C . LEU B 1 111 ? 16.922 4.281 -5.211 1 92.31 111 LEU B C 1
ATOM 2608 O O . LEU B 1 111 ? 17.969 3.77 -5.621 1 92.31 111 LEU B O 1
ATOM 2612 N N . HIS B 1 112 ? 16.766 4.602 -4.027 1 92.06 112 HIS B N 1
ATOM 2613 C CA . HIS B 1 112 ? 17.844 4.465 -3.062 1 92.06 112 HIS B CA 1
ATOM 2614 C C . HIS B 1 112 ? 17.969 3.027 -2.57 1 92.06 112 HIS B C 1
ATOM 2616 O O . HIS B 1 112 ? 18.922 2.684 -1.88 1 92.06 112 HIS B O 1
ATOM 2622 N N . LEU B 1 113 ? 17.031 2.252 -2.953 1 91.44 113 LEU B N 1
ATOM 2623 C CA . LEU B 1 113 ? 17.125 0.823 -2.676 1 91.44 113 LEU B CA 1
ATOM 2624 C C . LEU B 1 113 ? 17.5 0.047 -3.934 1 91.44 113 LEU B C 1
ATOM 2626 O O . LEU B 1 113 ? 17.609 -1.182 -3.904 1 91.44 113 LEU B O 1
ATOM 2630 N N . LEU B 1 114 ? 17.781 0.705 -4.973 1 89.5 114 LEU B N 1
ATOM 2631 C CA . LEU B 1 114 ? 18.016 0.096 -6.277 1 89.5 114 LEU B CA 1
ATOM 2632 C C . LEU B 1 114 ? 19.25 -0.798 -6.25 1 89.5 114 LEU B C 1
ATOM 2634 O O . LEU B 1 114 ? 19.25 -1.889 -6.824 1 89.5 114 LEU B O 1
ATOM 2638 N N . GLY B 1 115 ? 20.328 -0.245 -5.633 1 88.94 115 GLY B N 1
ATOM 2639 C CA . GLY B 1 115 ? 21.516 -1.066 -5.535 1 88.94 115 GLY B CA 1
ATOM 2640 C C . GLY B 1 115 ? 21.266 -2.416 -4.891 1 88.94 115 GLY B C 1
ATOM 2641 O O . GLY B 1 115 ? 21.766 -3.439 -5.359 1 88.94 115 GLY B O 1
ATOM 2642 N N . THR B 1 116 ? 20.516 -2.42 -3.83 1 92.5 116 THR B N 1
ATOM 2643 C CA . THR B 1 116 ? 20.125 -3.65 -3.146 1 92.5 116 THR B CA 1
ATOM 2644 C C . THR B 1 116 ? 19.281 -4.535 -4.059 1 92.5 116 THR B C 1
ATOM 2646 O O . THR B 1 116 ? 19.531 -5.742 -4.156 1 92.5 116 THR B O 1
ATOM 2649 N N . ALA B 1 117 ? 18.359 -3.967 -4.762 1 93.19 117 ALA B N 1
ATOM 2650 C CA . ALA B 1 117 ? 17.5 -4.703 -5.68 1 93.19 117 ALA B CA 1
ATOM 2651 C C . ALA B 1 117 ? 18.297 -5.316 -6.82 1 93.19 117 ALA B C 1
ATOM 2653 O O . ALA B 1 117 ? 18.047 -6.449 -7.23 1 93.19 117 ALA B O 1
ATOM 2654 N N . GLN B 1 118 ? 19.25 -4.582 -7.312 1 92.38 118 GLN B N 1
ATOM 2655 C CA . GLN B 1 118 ? 20.078 -5.066 -8.414 1 92.38 118 GLN B CA 1
ATOM 2656 C C . GLN B 1 118 ? 20.938 -6.25 -7.977 1 92.38 118 GLN B C 1
ATOM 2658 O O . GLN B 1 118 ? 21.109 -7.207 -8.734 1 92.38 118 GLN B O 1
ATOM 2663 N N . ARG B 1 119 ? 21.469 -6.148 -6.805 1 94.5 119 ARG B N 1
ATOM 2664 C CA . ARG B 1 119 ? 22.234 -7.277 -6.277 1 94.5 119 ARG B CA 1
ATOM 2665 C C . ARG B 1 119 ? 21.344 -8.508 -6.141 1 94.5 119 ARG B C 1
ATOM 2667 O O . ARG B 1 119 ? 21.75 -9.609 -6.531 1 94.5 119 ARG B O 1
ATOM 2674 N N . ALA B 1 120 ? 20.188 -8.336 -5.609 1 96.94 120 ALA B N 1
ATOM 2675 C CA . ALA B 1 120 ? 19.234 -9.445 -5.488 1 96.94 120 ALA B CA 1
ATOM 2676 C C . ALA B 1 120 ? 18.875 -10.008 -6.859 1 96.94 120 ALA B C 1
ATOM 2678 O O . ALA B 1 120 ? 18.797 -11.227 -7.035 1 96.94 120 ALA B O 1
ATOM 2679 N N . HIS B 1 121 ? 18.625 -9.125 -7.777 1 96.62 121 HIS B N 1
ATOM 2680 C CA . HIS B 1 121 ? 18.312 -9.516 -9.148 1 96.62 121 HIS B CA 1
ATOM 2681 C C . HIS B 1 121 ? 19.406 -10.406 -9.727 1 96.62 121 HIS B C 1
ATOM 2683 O O . HIS B 1 121 ? 19.125 -11.461 -10.305 1 96.62 121 HIS B O 1
ATOM 2689 N N . GLY B 1 122 ? 20.641 -9.961 -9.617 1 96.25 122 GLY B N 1
ATOM 2690 C CA . GLY B 1 122 ? 21.766 -10.742 -10.109 1 96.25 122 GLY B CA 1
ATOM 2691 C C . GLY B 1 122 ? 21.812 -12.148 -9.539 1 96.25 122 GLY B C 1
ATOM 2692 O O . GLY B 1 122 ? 22.109 -13.109 -10.258 1 96.25 122 GLY B O 1
ATOM 2693 N N . GLU B 1 123 ? 21.5 -12.273 -8.273 1 97.44 123 GLU B N 1
ATOM 2694 C CA . GLU B 1 123 ? 21.516 -13.578 -7.613 1 97.44 123 GLU B CA 1
ATOM 2695 C C . GLU B 1 123 ? 20.391 -14.469 -8.117 1 97.44 123 GLU B C 1
ATOM 2697 O O . GLU B 1 123 ? 20.562 -15.68 -8.258 1 97.44 123 GLU B O 1
ATOM 2702 N N . LEU B 1 124 ? 19.25 -13.914 -8.367 1 97.69 124 LEU B N 1
ATOM 2703 C CA . LEU B 1 124 ? 18.125 -14.68 -8.898 1 97.69 124 LEU B CA 1
ATOM 2704 C C . LEU B 1 124 ? 18.422 -15.188 -10.297 1 97.69 124 LEU B C 1
ATOM 2706 O O . LEU B 1 124 ? 18.109 -16.328 -10.633 1 97.69 124 LEU B O 1
ATOM 2710 N N . VAL B 1 125 ? 19.062 -14.352 -11.094 1 96.88 125 VAL B N 1
ATOM 2711 C CA . VAL B 1 125 ? 19.453 -14.75 -12.438 1 96.88 125 VAL B CA 1
ATOM 2712 C C . VAL B 1 125 ? 20.5 -15.859 -12.367 1 96.88 125 VAL B C 1
ATOM 2714 O O . VAL B 1 125 ? 20.406 -16.859 -13.094 1 96.88 125 VAL B O 1
ATOM 2717 N N . ALA B 1 126 ? 21.438 -15.711 -11.484 1 97.12 126 ALA B N 1
ATOM 2718 C CA . ALA B 1 126 ? 22.469 -16.734 -11.289 1 97.12 126 ALA B CA 1
ATOM 2719 C C . ALA B 1 126 ? 21.844 -18.062 -10.844 1 97.12 126 ALA B C 1
ATOM 2721 O O . ALA B 1 126 ? 22.375 -19.125 -11.133 1 97.12 126 ALA B O 1
ATOM 2722 N N . ALA B 1 127 ? 20.734 -17.984 -10.18 1 96.81 127 ALA B N 1
ATOM 2723 C CA . ALA B 1 127 ? 20.047 -19.172 -9.688 1 96.81 127 ALA B CA 1
ATOM 2724 C C . ALA B 1 127 ? 19.156 -19.781 -10.766 1 96.81 127 ALA B C 1
ATOM 2726 O O . ALA B 1 127 ? 18.453 -20.75 -10.516 1 96.81 127 ALA B O 1
ATOM 2727 N N . GLY B 1 128 ? 19.109 -19.125 -11.938 1 94.62 128 GLY B N 1
ATOM 2728 C CA . GLY B 1 128 ? 18.484 -19.781 -13.07 1 94.62 128 GLY B CA 1
ATOM 2729 C C . GLY B 1 128 ? 17.234 -19.078 -13.57 1 94.62 128 GLY B C 1
ATOM 2730 O O . GLY B 1 128 ? 16.594 -19.547 -14.508 1 94.62 128 GLY B O 1
ATOM 2731 N N . MET B 1 129 ? 16.906 -17.953 -13.039 1 95.81 129 MET B N 1
ATOM 2732 C CA . MET B 1 129 ? 15.727 -17.234 -13.5 1 95.81 129 MET B CA 1
ATOM 2733 C C . MET B 1 129 ? 16.047 -16.406 -14.742 1 95.81 129 MET B C 1
ATOM 2735 O O . MET B 1 129 ? 17.156 -15.859 -14.859 1 95.81 129 MET B O 1
ATOM 2739 N N . ASP B 1 130 ? 15.031 -16.328 -15.594 1 94.75 130 ASP B N 1
ATOM 2740 C CA . ASP B 1 130 ? 15.117 -15.359 -16.688 1 94.75 130 ASP B CA 1
ATOM 2741 C C . ASP B 1 130 ? 15.227 -13.938 -16.141 1 94.75 130 ASP B C 1
ATOM 2743 O O . ASP B 1 130 ? 14.539 -13.578 -15.18 1 94.75 130 ASP B O 1
ATOM 2747 N N . PRO B 1 131 ? 16.078 -13.102 -16.703 1 94.62 131 PRO B N 1
ATOM 2748 C CA . PRO B 1 131 ? 16.312 -11.758 -16.172 1 94.62 131 PRO B CA 1
ATOM 2749 C C . PRO B 1 131 ? 15.031 -10.945 -16.031 1 94.62 131 PRO B C 1
ATOM 2751 O O . PRO B 1 131 ? 14.836 -10.258 -15.031 1 94.62 131 PRO B O 1
ATOM 2754 N N . ARG B 1 132 ? 14.172 -11.008 -16.969 1 94.25 132 ARG B N 1
ATOM 2755 C CA . ARG B 1 132 ? 12.93 -10.25 -16.906 1 94.25 132 ARG B CA 1
ATOM 2756 C C . ARG B 1 132 ? 12 -10.812 -15.828 1 94.25 132 ARG B C 1
ATOM 2758 O O . ARG B 1 132 ? 11.32 -10.055 -15.133 1 94.25 132 ARG B O 1
ATOM 2765 N N . GLU B 1 133 ? 11.969 -12.133 -15.734 1 95.38 133 GLU B N 1
ATOM 2766 C CA . GLU B 1 133 ? 11.172 -12.781 -14.695 1 95.38 133 GLU B CA 1
ATOM 2767 C C . GLU B 1 133 ? 11.703 -12.445 -13.305 1 95.38 133 GLU B C 1
ATOM 2769 O O . GLU B 1 133 ? 10.93 -12.227 -12.375 1 95.38 133 GLU B O 1
ATOM 2774 N N . ALA B 1 134 ? 13.047 -12.43 -13.227 1 97.06 134 ALA B N 1
ATOM 2775 C CA . ALA B 1 134 ? 13.672 -12.086 -11.953 1 97.06 134 ALA B CA 1
ATOM 2776 C C . ALA B 1 134 ? 13.312 -10.664 -11.531 1 97.06 134 ALA B C 1
ATOM 2778 O O . ALA B 1 134 ? 13.016 -10.422 -10.359 1 97.06 134 ALA B O 1
ATOM 2779 N N . TYR B 1 135 ? 13.328 -9.742 -12.469 1 95.75 135 TYR B N 1
ATOM 2780 C CA . TYR B 1 135 ? 12.961 -8.359 -12.211 1 95.75 135 TYR B CA 1
ATOM 2781 C C . TYR B 1 135 ? 11.516 -8.258 -11.734 1 95.75 135 TYR B C 1
ATOM 2783 O O . TYR B 1 135 ? 11.227 -7.617 -10.727 1 95.75 135 TYR B O 1
ATOM 2791 N N . PHE B 1 136 ? 10.703 -8.922 -12.445 1 96.12 136 PHE B N 1
ATOM 2792 C CA . PHE B 1 136 ? 9.289 -8.898 -12.117 1 96.12 136 PHE B CA 1
ATOM 2793 C C . PHE B 1 136 ? 9.039 -9.547 -10.758 1 96.12 136 PHE B C 1
ATOM 2795 O O . PHE B 1 136 ? 8.273 -9.023 -9.945 1 96.12 136 PHE B O 1
ATOM 2802 N N . ALA B 1 137 ? 9.648 -10.68 -10.516 1 97.44 137 ALA B N 1
ATOM 2803 C CA . ALA B 1 137 ? 9.516 -11.391 -9.25 1 97.44 137 ALA B CA 1
ATOM 2804 C C . ALA B 1 137 ? 9.914 -10.492 -8.078 1 97.44 137 ALA B C 1
ATOM 2806 O O . ALA B 1 137 ? 9.203 -10.43 -7.066 1 97.44 137 ALA B O 1
ATOM 2807 N N . LEU B 1 138 ? 10.984 -9.805 -8.227 1 96.56 138 LEU B N 1
ATOM 2808 C CA . LEU B 1 138 ? 11.453 -8.906 -7.176 1 96.56 138 LEU B CA 1
ATOM 2809 C C . LEU B 1 138 ? 10.461 -7.762 -6.973 1 96.56 138 LEU B C 1
ATOM 2811 O O . LEU B 1 138 ? 10.148 -7.402 -5.832 1 96.56 138 LEU B O 1
ATOM 2815 N N . ASP B 1 139 ? 10 -7.199 -8.031 1 94.94 139 ASP B N 1
ATOM 2816 C CA . ASP B 1 139 ? 9.023 -6.121 -7.957 1 94.94 139 ASP B CA 1
ATOM 2817 C C . ASP B 1 139 ? 7.785 -6.551 -7.168 1 94.94 139 ASP B C 1
ATOM 2819 O O . ASP B 1 139 ? 7.371 -5.867 -6.23 1 94.94 139 ASP B O 1
ATOM 2823 N N . VAL B 1 140 ? 7.266 -7.684 -7.52 1 97.19 140 VAL B N 1
ATOM 2824 C CA . VAL B 1 140 ? 6.008 -8.133 -6.926 1 97.19 140 VAL B CA 1
ATOM 2825 C C . VAL B 1 140 ? 6.223 -8.484 -5.457 1 97.19 140 VAL B C 1
ATOM 2827 O O . VAL B 1 140 ? 5.398 -8.156 -4.605 1 97.19 140 VAL B O 1
ATOM 2830 N N . VAL B 1 141 ? 7.32 -9.156 -5.117 1 97.56 141 VAL B N 1
ATOM 2831 C CA . VAL B 1 141 ? 7.523 -9.594 -3.74 1 97.56 141 VAL B CA 1
ATOM 2832 C C . VAL B 1 141 ? 7.824 -8.391 -2.854 1 97.56 141 VAL B C 1
ATOM 2834 O O . VAL B 1 141 ? 7.383 -8.328 -1.703 1 97.56 141 VAL B O 1
ATOM 2837 N N . ILE B 1 142 ? 8.594 -7.445 -3.363 1 96.81 142 ILE B N 1
ATOM 2838 C CA . ILE B 1 142 ? 8.914 -6.258 -2.58 1 96.81 142 ILE B CA 1
ATOM 2839 C C . ILE B 1 142 ? 7.652 -5.418 -2.379 1 96.81 142 ILE B C 1
ATOM 2841 O O . ILE B 1 142 ? 7.348 -5.004 -1.259 1 96.81 142 ILE B O 1
ATOM 2845 N N . ASP B 1 143 ? 6.902 -5.168 -3.457 1 96.62 143 ASP B N 1
ATOM 2846 C CA . ASP B 1 143 ? 5.652 -4.426 -3.355 1 96.62 143 ASP B CA 1
ATOM 2847 C C . ASP B 1 143 ? 4.699 -5.09 -2.359 1 96.62 143 ASP B C 1
ATOM 2849 O O . ASP B 1 143 ? 4.078 -4.406 -1.542 1 96.62 143 ASP B O 1
ATOM 2853 N N . THR B 1 144 ? 4.574 -6.398 -2.49 1 98.06 144 THR B N 1
ATOM 2854 C CA . THR B 1 144 ? 3.697 -7.145 -1.595 1 98.06 144 THR B CA 1
ATOM 2855 C C . THR B 1 144 ? 4.137 -6.98 -0.143 1 98.06 144 THR B C 1
ATOM 2857 O O . THR B 1 144 ? 3.307 -6.77 0.743 1 98.06 144 THR B O 1
ATOM 2860 N N . THR B 1 145 ? 5.426 -7.074 0.093 1 98.5 145 THR B N 1
ATOM 2861 C CA . THR B 1 145 ? 5.973 -6.957 1.441 1 98.5 145 THR B CA 1
ATOM 2862 C C . THR B 1 145 ? 5.719 -5.559 2.006 1 98.5 145 THR B C 1
ATOM 2864 O O . THR B 1 145 ? 5.23 -5.418 3.129 1 98.5 145 THR B O 1
ATOM 2867 N N . VAL B 1 146 ? 5.984 -4.551 1.228 1 98 146 VAL B N 1
ATOM 2868 C CA . VAL B 1 146 ? 5.816 -3.17 1.665 1 98 146 VAL B CA 1
ATOM 2869 C C . VAL B 1 146 ? 4.336 -2.883 1.91 1 98 146 VAL B C 1
ATOM 2871 O O . VAL B 1 146 ? 3.971 -2.311 2.939 1 98 146 VAL B O 1
ATOM 2874 N N . ALA B 1 147 ? 3.523 -3.277 0.999 1 97.31 147 ALA B N 1
ATOM 2875 C CA . ALA B 1 147 ? 2.09 -3.031 1.119 1 97.31 147 ALA B CA 1
ATOM 2876 C C . ALA B 1 147 ? 1.51 -3.746 2.336 1 97.31 147 ALA B C 1
ATOM 2878 O O . ALA B 1 147 ? 0.692 -3.18 3.064 1 97.31 147 ALA B O 1
ATOM 2879 N N . THR B 1 148 ? 1.888 -5.016 2.541 1 97.5 148 THR B N 1
ATOM 2880 C CA . THR B 1 148 ? 1.416 -5.762 3.703 1 97.5 148 THR B CA 1
ATOM 2881 C C . THR B 1 148 ? 1.863 -5.086 4.996 1 97.5 148 THR B C 1
ATOM 2883 O O . THR B 1 148 ? 1.075 -4.945 5.934 1 97.5 148 THR B O 1
ATOM 2886 N N . HIS B 1 149 ? 3.086 -4.699 5.012 1 98.19 149 HIS B N 1
ATOM 2887 C CA . HIS B 1 149 ? 3.598 -4.027 6.203 1 98.19 149 HIS B CA 1
ATOM 2888 C C . HIS B 1 149 ? 2.826 -2.742 6.484 1 98.19 149 HIS B C 1
ATOM 2890 O O . HIS B 1 149 ? 2.506 -2.443 7.637 1 98.19 149 HIS B O 1
ATOM 2896 N N . GLN B 1 150 ? 2.582 -2.012 5.449 1 96.88 150 GLN B N 1
ATOM 2897 C CA . GLN B 1 150 ? 1.842 -0.766 5.625 1 96.88 150 GLN B CA 1
ATOM 2898 C C . GLN B 1 150 ? 0.463 -1.024 6.223 1 96.88 150 GLN B C 1
ATOM 2900 O O . GLN B 1 150 ? 0.025 -0.3 7.121 1 96.88 150 GLN B O 1
ATOM 2905 N N . ALA B 1 151 ? -0.223 -1.988 5.699 1 95.94 151 ALA B N 1
ATOM 2906 C CA . ALA B 1 151 ? -1.538 -2.338 6.23 1 95.94 151 ALA B CA 1
ATOM 2907 C C . ALA B 1 151 ? -1.45 -2.719 7.703 1 95.94 151 ALA B C 1
ATOM 2909 O O . ALA B 1 151 ? -2.287 -2.305 8.508 1 95.94 151 ALA B O 1
ATOM 2910 N N . ILE B 1 152 ? -0.472 -3.449 8.086 1 97 152 ILE B N 1
ATOM 2911 C CA . ILE B 1 152 ? -0.298 -3.916 9.461 1 97 152 ILE B CA 1
ATOM 2912 C C . ILE B 1 152 ? 0.091 -2.744 10.359 1 97 152 ILE B C 1
ATOM 2914 O O . ILE B 1 152 ? -0.394 -2.631 11.484 1 97 152 ILE B O 1
ATOM 2918 N N . ALA B 1 153 ? 0.955 -1.911 9.812 1 96.06 153 ALA B N 1
ATOM 2919 C CA . ALA B 1 153 ? 1.326 -0.714 10.562 1 96.06 153 ALA B CA 1
ATOM 2920 C C . ALA B 1 153 ? 0.098 0.13 10.898 1 96.06 153 ALA B C 1
ATOM 2922 O O . ALA B 1 153 ? 0.007 0.708 11.984 1 96.06 153 ALA B O 1
ATOM 2923 N N . ALA B 1 154 ? -0.824 0.217 9.992 1 95.06 154 ALA B N 1
ATOM 2924 C CA . ALA B 1 154 ? -2.049 0.98 10.219 1 95.06 154 ALA B CA 1
ATOM 2925 C C . ALA B 1 154 ? -2.896 0.341 11.32 1 95.06 154 ALA B C 1
ATOM 2927 O O . ALA B 1 154 ? -3.557 1.042 12.086 1 95.06 154 ALA B O 1
ATOM 2928 N N . LEU B 1 155 ? -2.916 -0.958 11.383 1 95.88 155 LEU B N 1
ATOM 2929 C CA . LEU B 1 155 ? -3.639 -1.671 12.43 1 95.88 155 LEU B CA 1
ATOM 2930 C C . LEU B 1 155 ? -3.012 -1.408 13.797 1 95.88 155 LEU B C 1
ATOM 2932 O O . LEU B 1 155 ? -3.723 -1.286 14.797 1 95.88 155 LEU B O 1
ATOM 2936 N N . ARG B 1 156 ? -1.681 -1.3 13.781 1 95.56 156 ARG B N 1
ATOM 2937 C CA . ARG B 1 156 ? -0.928 -1.171 15.023 1 95.56 156 ARG B CA 1
ATOM 2938 C C . ARG B 1 156 ? -0.93 0.273 15.516 1 95.56 156 ARG B C 1
ATOM 2940 O O . ARG B 1 156 ? -0.808 0.524 16.719 1 95.56 156 ARG B O 1
ATOM 2947 N N . ALA B 1 157 ? -1.09 1.226 14.625 1 92.5 157 ALA B N 1
ATOM 2948 C CA . ALA B 1 157 ? -0.967 2.646 14.938 1 92.5 157 ALA B CA 1
ATOM 2949 C C . ALA B 1 157 ? -2.215 3.16 15.648 1 92.5 157 ALA B C 1
ATOM 2951 O O . ALA B 1 157 ? -3.293 2.574 15.523 1 92.5 157 ALA B O 1
ATOM 2952 N N . PRO B 1 158 ? -2.031 4.246 16.422 1 89.31 158 PRO B N 1
ATOM 2953 C CA . PRO B 1 158 ? -3.234 4.91 16.938 1 89.31 158 PRO B CA 1
ATOM 2954 C C . PRO B 1 158 ? -4.207 5.301 15.828 1 89.31 158 PRO B C 1
ATOM 2956 O O . PRO B 1 158 ? -3.785 5.797 14.781 1 89.31 158 PRO B O 1
ATOM 2959 N N . ALA B 1 159 ? -5.422 5.043 16.094 1 85.31 159 ALA B N 1
ATOM 2960 C CA . ALA B 1 159 ? -6.438 5.352 15.086 1 85.31 159 ALA B CA 1
ATOM 2961 C C . ALA B 1 159 ? -6.512 6.852 14.82 1 85.31 159 ALA B C 1
ATOM 2963 O O . ALA B 1 159 ? -6.395 7.656 15.75 1 85.31 159 ALA B O 1
ATOM 2964 N N . GLN B 1 160 ? -6.562 7.16 13.492 1 68.81 160 GLN B N 1
ATOM 2965 C CA . GLN B 1 160 ? -6.664 8.562 13.109 1 68.81 160 GLN B CA 1
ATOM 2966 C C . GLN B 1 160 ? -7.934 9.195 13.672 1 68.81 160 GLN B C 1
ATOM 2968 O O . GLN B 1 160 ? -8.992 8.57 13.695 1 68.81 160 GLN B O 1
ATOM 2973 N N . GLY B 1 161 ? -7.898 10.422 14.055 1 58.69 161 GLY B N 1
ATOM 2974 C CA . GLY B 1 161 ? -9.023 11.18 14.578 1 58.69 161 GLY B CA 1
ATOM 2975 C C . GLY B 1 161 ? -9.312 10.883 16.031 1 58.69 161 GLY B C 1
ATOM 2976 O O . GLY B 1 161 ? -10.164 11.523 16.656 1 58.69 161 GLY B O 1
ATOM 2977 N N . GLN B 1 162 ? -8.711 9.789 16.531 1 55.25 162 GLN B N 1
ATOM 2978 C CA . GLN B 1 162 ? -9.039 9.414 17.906 1 55.25 162 GLN B CA 1
ATOM 2979 C C . GLN B 1 162 ? -7.992 9.938 18.891 1 55.25 162 GLN B C 1
ATOM 2981 O O . GLN B 1 162 ? -7.953 9.516 20.047 1 55.25 162 GLN B O 1
ATOM 2986 N N . ALA B 1 163 ? -6.934 10.617 18.406 1 51.91 163 ALA B N 1
ATOM 2987 C CA . ALA B 1 163 ? -5.828 11.07 19.234 1 51.91 163 ALA B CA 1
ATOM 2988 C C . ALA B 1 163 ? -6.336 11.625 20.562 1 51.91 163 ALA B C 1
ATOM 2990 O O . ALA B 1 163 ? -5.664 11.508 21.594 1 51.91 163 ALA B O 1
ATOM 2991 N N . GLY B 1 164 ? -7.684 11.75 20.641 1 49.59 164 GLY B N 1
ATOM 2992 C CA . GLY B 1 164 ? -8.242 12.344 21.844 1 49.59 164 GLY B CA 1
ATOM 2993 C C . GLY B 1 164 ? -9.234 11.43 22.547 1 49.59 164 GLY B C 1
ATOM 2994 O O . GLY B 1 164 ? -9.727 11.758 23.625 1 49.59 164 GLY B O 1
ATOM 2995 N N . ALA B 1 165 ? -9.656 10.523 21.859 1 50.22 165 ALA B N 1
ATOM 2996 C CA . ALA B 1 165 ? -10.734 9.773 22.5 1 50.22 165 ALA B CA 1
ATOM 2997 C C . ALA B 1 165 ? -10.188 8.797 23.531 1 50.22 165 ALA B C 1
ATOM 2999 O O . ALA B 1 165 ? -10.953 8.062 24.156 1 50.22 165 ALA B O 1
ATOM 3000 N N . GLY B 1 166 ? -8.844 8.656 23.484 1 50.47 166 GLY B N 1
ATOM 3001 C CA . GLY B 1 166 ? -8.359 7.652 24.406 1 50.47 166 GLY B CA 1
ATOM 3002 C C . GLY B 1 166 ? -8.555 8.031 25.859 1 50.47 166 GLY B C 1
ATOM 3003 O O . GLY B 1 166 ? -8.094 9.094 26.297 1 50.47 166 GLY B O 1
ATOM 3004 N N . GLY B 1 167 ? -9.633 7.875 26.328 1 51.97 167 GLY B N 1
ATOM 3005 C CA . GLY B 1 167 ? -9.719 7.984 27.781 1 51.97 167 GLY B CA 1
ATOM 3006 C C . GLY B 1 167 ? -8.469 7.5 28.5 1 51.97 167 GLY B C 1
ATOM 3007 O O . GLY B 1 167 ? -7.363 7.629 27.969 1 51.97 167 GLY B O 1
ATOM 3008 N N . GLU B 1 168 ? -8.609 6.996 29.688 1 60.53 168 GLU B N 1
ATOM 3009 C CA . GLU B 1 168 ? -7.598 6.449 30.578 1 60.53 168 GLU B CA 1
ATOM 3010 C C . GLU B 1 168 ? -6.773 5.367 29.891 1 60.53 168 GLU B C 1
ATOM 3012 O O . GLU B 1 168 ? -5.629 5.113 30.266 1 60.53 168 GLU B O 1
ATOM 3017 N N . GLN B 1 169 ? -7.344 4.77 28.875 1 63.03 169 GLN B N 1
ATOM 3018 C CA . GLN B 1 169 ? -6.688 3.594 28.312 1 63.03 169 GLN B CA 1
ATOM 3019 C C . GLN B 1 169 ? -5.809 3.967 27.125 1 63.03 169 GLN B C 1
ATOM 3021 O O . GLN B 1 169 ? -5.109 3.113 26.578 1 63.03 169 GLN B O 1
ATOM 3026 N N . GLY B 1 170 ? -5.441 5.199 26.906 1 70.88 170 GLY B N 1
ATOM 3027 C CA . GLY B 1 170 ? -4.598 5.598 25.797 1 70.88 170 GLY B CA 1
ATOM 3028 C C . GLY B 1 170 ? -5.309 5.539 24.453 1 70.88 170 GLY B C 1
ATOM 3029 O O . GLY B 1 170 ? -6.469 5.125 24.391 1 70.88 170 GLY B O 1
ATOM 3030 N N . PRO B 1 171 ? -4.695 5.938 23.453 1 81.25 171 PRO B N 1
ATOM 3031 C CA . PRO B 1 171 ? -5.355 5.973 22.141 1 81.25 171 PRO B CA 1
ATOM 3032 C C . PRO B 1 171 ? -5.648 4.578 21.594 1 81.25 171 PRO B C 1
ATOM 3034 O O . PRO B 1 171 ? -4.867 3.648 21.812 1 81.25 171 PRO B O 1
ATOM 3037 N N . LEU B 1 172 ? -6.809 4.379 21.109 1 89.19 172 LEU B N 1
ATOM 3038 C CA . LEU B 1 172 ? -7.152 3.121 20.453 1 89.19 172 LEU B CA 1
ATOM 3039 C C . LEU B 1 172 ? -6.309 2.912 19.203 1 89.19 172 LEU B C 1
ATOM 3041 O O . LEU B 1 172 ? -6.055 3.859 18.453 1 89.19 172 LEU B O 1
ATOM 3045 N N . ARG B 1 173 ? -5.895 1.643 19.094 1 92.56 173 ARG B N 1
ATOM 3046 C CA . ARG B 1 173 ? -5.215 1.282 17.844 1 92.56 173 ARG B CA 1
ATOM 3047 C C . ARG B 1 173 ? -6.203 1.135 16.703 1 92.56 173 ARG B C 1
ATOM 3049 O O . ARG B 1 173 ? -7.402 0.951 16.922 1 92.56 173 ARG B O 1
ATOM 3056 N N . GLY B 1 174 ? -5.668 1.219 15.508 1 93.62 174 GLY B N 1
ATOM 3057 C CA . GLY B 1 174 ? -6.484 0.911 14.352 1 93.62 174 GLY B CA 1
ATOM 3058 C C . GLY B 1 174 ? -7.23 -0.405 14.477 1 93.62 174 GLY B C 1
ATOM 3059 O O . GLY B 1 174 ? -8.398 -0.502 14.102 1 93.62 174 GLY B O 1
ATOM 3060 N N . PHE B 1 175 ? -6.582 -1.372 15 1 95.06 175 PHE B N 1
ATOM 3061 C CA . PHE B 1 175 ? -7.188 -2.689 15.156 1 95.06 175 PHE B CA 1
ATOM 3062 C C . PHE B 1 175 ? -8.367 -2.633 16.125 1 95.06 175 PHE B C 1
ATOM 3064 O O . PHE B 1 175 ? -9.383 -3.289 15.898 1 95.06 175 PHE B O 1
ATOM 3071 N N . ASP B 1 176 ? -8.219 -1.923 17.188 1 93.44 176 ASP B N 1
ATOM 3072 C CA . ASP B 1 176 ? -9.297 -1.788 18.156 1 93.44 176 ASP B CA 1
ATOM 3073 C C . ASP B 1 176 ? -10.531 -1.146 17.531 1 93.44 176 ASP B C 1
ATOM 3075 O O . ASP B 1 176 ? -11.648 -1.607 17.75 1 93.44 176 ASP B O 1
ATOM 3079 N N . VAL B 1 177 ? -10.289 -0.157 16.766 1 92.12 177 VAL B N 1
ATOM 3080 C CA . VAL B 1 177 ? -11.383 0.53 16.094 1 92.12 177 VAL B CA 1
ATOM 3081 C C . VAL B 1 177 ? -12.031 -0.406 15.078 1 92.12 177 VAL B C 1
ATOM 3083 O O . VAL B 1 177 ? -13.258 -0.481 14.992 1 92.12 177 VAL B O 1
ATOM 3086 N N . LEU B 1 178 ? -11.219 -1.104 14.336 1 93.5 178 LEU B N 1
ATOM 3087 C CA . LEU B 1 178 ? -11.719 -2.088 13.375 1 93.5 178 LEU B CA 1
ATOM 3088 C C . LEU B 1 178 ? -12.609 -3.117 14.062 1 93.5 178 LEU B C 1
ATOM 3090 O O . LEU B 1 178 ? -13.703 -3.412 13.586 1 93.5 178 LEU B O 1
ATOM 3094 N N . THR B 1 179 ? -12.18 -3.631 15.148 1 92.75 179 THR B N 1
ATOM 3095 C CA . THR B 1 179 ? -12.906 -4.664 15.883 1 92.75 179 THR B CA 1
ATOM 3096 C C . THR B 1 179 ? -14.227 -4.121 16.422 1 92.75 179 THR B C 1
ATOM 3098 O O . THR B 1 179 ? -15.258 -4.793 16.344 1 92.75 179 THR B O 1
ATOM 3101 N N . ARG B 1 180 ? -14.203 -2.963 16.938 1 90 180 ARG B N 1
ATOM 3102 C CA . ARG B 1 180 ? -15.422 -2.336 17.438 1 90 180 ARG B CA 1
ATOM 3103 C C . ARG B 1 180 ? -16.438 -2.145 16.312 1 90 180 ARG B C 1
ATOM 3105 O O . ARG B 1 180 ? -17.625 -2.398 16.484 1 90 180 ARG B O 1
ATOM 3112 N N . HIS B 1 181 ? -15.938 -1.678 15.195 1 89.75 181 HIS B N 1
ATOM 3113 C CA . HIS B 1 181 ? -16.812 -1.509 14.039 1 89.75 181 HIS B CA 1
ATOM 3114 C C . HIS B 1 181 ? -17.391 -2.846 13.578 1 89.75 181 HIS B C 1
ATOM 3116 O O . HIS B 1 181 ? -18.578 -2.943 13.266 1 89.75 181 HIS B O 1
ATOM 3122 N N . TRP B 1 182 ? -16.531 -3.781 13.562 1 90.44 182 TRP B N 1
ATOM 3123 C CA . TRP B 1 182 ? -16.969 -5.121 13.18 1 90.44 182 TRP B CA 1
ATOM 3124 C C . TRP B 1 182 ? -18.078 -5.617 14.102 1 90.44 182 TRP B C 1
ATOM 3126 O O . TRP B 1 182 ? -19.094 -6.141 13.641 1 90.44 182 TRP B O 1
ATOM 3136 N N . GLU B 1 183 ? -17.922 -5.539 15.344 1 88.5 183 GLU B N 1
ATOM 3137 C CA . GLU B 1 183 ? -18.906 -5.98 16.328 1 88.5 183 GLU B CA 1
ATOM 3138 C C . GLU B 1 183 ? -20.234 -5.266 16.141 1 88.5 183 GLU B C 1
ATOM 3140 O O . GLU B 1 183 ? -21.297 -5.883 16.25 1 88.5 183 GLU B O 1
ATOM 3145 N N . ARG B 1 184 ? -20.141 -4.078 15.859 1 85.94 184 ARG B N 1
ATOM 3146 C CA . ARG B 1 184 ? -21.359 -3.299 15.617 1 85.94 184 ARG B CA 1
ATOM 3147 C C . ARG B 1 184 ? -22.078 -3.777 14.367 1 85.94 184 ARG B C 1
ATOM 3149 O O . ARG B 1 184 ? -23.297 -3.881 14.352 1 85.94 184 ARG B O 1
ATOM 3156 N N . MET B 1 185 ? -21.312 -4.055 13.406 1 82.69 185 MET B N 1
ATOM 3157 C CA . MET B 1 185 ? -21.875 -4.438 12.109 1 82.69 185 MET B CA 1
ATOM 3158 C C . MET B 1 185 ? -22.375 -5.879 12.141 1 82.69 185 MET B C 1
ATOM 3160 O O . MET B 1 185 ? -23.375 -6.203 11.508 1 82.69 185 MET B O 1
ATOM 3164 N N . SER B 1 186 ? -21.531 -6.777 12.766 1 77.88 186 SER B N 1
ATOM 3165 C CA . SER B 1 186 ? -21.859 -8.195 12.812 1 77.88 186 SER B CA 1
ATOM 3166 C C . SER B 1 186 ? -23.031 -8.461 13.766 1 77.88 186 SER B C 1
ATOM 3168 O O . SER B 1 186 ? -23.766 -9.43 13.594 1 77.88 186 SER B O 1
ATOM 3170 N N . GLY B 1 187 ? -22.844 -7.984 15.117 1 67.06 187 GLY B N 1
ATOM 3171 C CA . GLY B 1 187 ? -23.984 -8.125 15.992 1 67.06 187 GLY B CA 1
ATOM 3172 C C . GLY B 1 187 ? -25.312 -7.887 15.281 1 67.06 187 GLY B C 1
ATOM 3173 O O . GLY B 1 187 ? -26.328 -8.461 15.656 1 67.06 187 GLY B O 1
ATOM 3174 N N . ALA B 1 188 ? -25.156 -6.988 14.367 1 56.28 188 ALA B N 1
ATOM 3175 C CA . ALA B 1 188 ? -26.328 -6.812 13.508 1 56.28 188 ALA B CA 1
ATOM 3176 C C . ALA B 1 188 ? -26.531 -8.023 12.594 1 56.28 188 ALA B C 1
ATOM 3178 O O . ALA B 1 188 ? -27.641 -8.266 12.109 1 56.28 188 ALA B O 1
ATOM 3179 N N . GLN B 1 189 ? -25.375 -8.641 12.305 1 54.25 189 GLN B N 1
ATOM 3180 C CA . GLN B 1 189 ? -25.422 -9.859 11.508 1 54.25 189 GLN B CA 1
ATOM 3181 C C . GLN B 1 189 ? -25.188 -11.094 12.375 1 54.25 189 GLN B C 1
ATOM 3183 O O . GLN B 1 189 ? -24.062 -11.32 12.852 1 54.25 189 GLN B O 1
ATOM 3188 N N . ASP B 1 190 ? -25.844 -11.344 13.406 1 47.38 190 ASP B N 1
ATOM 3189 C CA . ASP B 1 190 ? -25.734 -12.5 14.281 1 47.38 190 ASP B CA 1
ATOM 3190 C C . ASP B 1 190 ? -25.141 -13.703 13.539 1 47.38 190 ASP B C 1
ATOM 3192 O O . ASP B 1 190 ? -25.781 -14.258 12.648 1 47.38 190 ASP B O 1
ATOM 3196 N N . PRO B 1 191 ? -23.703 -13.719 13.539 1 47.03 191 PRO B N 1
ATOM 3197 C CA . PRO B 1 191 ? -23.422 -15.031 12.953 1 47.03 191 PRO B CA 1
ATOM 3198 C C . PRO B 1 191 ? -24.047 -16.172 13.734 1 47.03 191 PRO B C 1
ATOM 3200 O O . PRO B 1 191 ? -23.797 -16.328 14.938 1 47.03 191 PRO B O 1
ATOM 3203 N N . GLY B 1 192 ? -25.094 -16.281 13.727 1 43.34 192 GLY B N 1
ATOM 3204 C CA . GLY B 1 192 ? -25.703 -17.375 14.461 1 43.34 192 GLY B CA 1
ATOM 3205 C C . GLY B 1 192 ? -24.703 -18.453 14.859 1 43.34 192 GLY B C 1
ATOM 3206 O O . GLY B 1 192 ? -24.781 -18.984 15.969 1 43.34 192 GLY B O 1
ATOM 3207 N N . GLY B 1 193 ? -24.281 -19.5 14 1 43.56 193 GLY B N 1
ATOM 3208 C CA . GLY B 1 193 ? -23.734 -20.828 14.281 1 43.56 193 GLY B CA 1
ATOM 3209 C C . GLY B 1 193 ? -22.219 -20.828 14.398 1 43.56 193 GLY B C 1
ATOM 3210 O O . GLY B 1 193 ? -21.562 -19.812 14.156 1 43.56 193 GLY B O 1
ATOM 3211 N N . GLY B 1 194 ? -21.453 -21.859 15.141 1 46.53 194 GLY B N 1
ATOM 3212 C CA . GLY B 1 194 ? -20.125 -22.406 15.367 1 46.53 194 GLY B CA 1
ATOM 3213 C C . GLY B 1 194 ? -19.172 -22.172 14.211 1 46.53 194 GLY B C 1
ATOM 3214 O O . GLY B 1 194 ? -18.047 -22.688 14.203 1 46.53 194 GLY B O 1
ATOM 3215 N N . GLU B 1 195 ? -19.547 -21.609 13.086 1 52.06 195 GLU B N 1
ATOM 3216 C CA . GLU B 1 195 ? -18.797 -21.625 11.836 1 52.06 195 GLU B CA 1
ATOM 3217 C C . GLU B 1 195 ? -17.828 -20.453 11.75 1 52.06 195 GLU B C 1
ATOM 3219 O O . GLU B 1 195 ? -18.109 -19.375 12.289 1 52.06 195 GLU B O 1
ATOM 3224 N N . GLU B 1 196 ? -16.578 -20.766 11.555 1 60.22 196 GLU B N 1
ATOM 3225 C CA . GLU B 1 196 ? -15.531 -19.812 11.227 1 60.22 196 GLU B CA 1
ATOM 3226 C C . GLU B 1 196 ? -16.094 -18.625 10.438 1 60.22 196 GLU B C 1
ATOM 3228 O O . GLU B 1 196 ? -16.781 -18.812 9.438 1 60.22 196 GLU B O 1
ATOM 3233 N N . VAL B 1 197 ? -16.109 -17.484 11.148 1 72.5 197 VAL B N 1
ATOM 3234 C CA . VAL B 1 197 ? -16.562 -16.281 10.445 1 72.5 197 VAL B CA 1
ATOM 3235 C C . VAL B 1 197 ? -15.414 -15.727 9.594 1 72.5 197 VAL B C 1
ATOM 3237 O O . VAL B 1 197 ? -14.5 -15.086 10.117 1 72.5 197 VAL B O 1
ATOM 3240 N N . LEU B 1 198 ? -15.531 -16.141 8.352 1 79 198 LEU B N 1
ATOM 3241 C CA . LEU B 1 198 ? -14.578 -15.562 7.41 1 79 198 LEU B CA 1
ATOM 3242 C C . LEU B 1 198 ? -14.664 -14.039 7.398 1 79 198 LEU B C 1
ATOM 3244 O O . LEU B 1 198 ? -15.719 -13.477 7.676 1 79 198 LEU B O 1
ATOM 3248 N N . PHE B 1 199 ? -13.602 -13.242 7.602 1 80.38 199 PHE B N 1
ATOM 3249 C CA . PHE B 1 199 ? -13.5 -11.805 7.43 1 80.38 199 PHE B CA 1
ATOM 3250 C C . PHE B 1 199 ? -13.445 -11.102 8.781 1 80.38 199 PHE B C 1
ATOM 3252 O O . PHE B 1 199 ? -13.234 -9.883 8.852 1 80.38 199 PHE B O 1
ATOM 3259 N N . ALA B 1 200 ? -13.773 -11.961 9.859 1 87.81 200 ALA B N 1
ATOM 3260 C CA . ALA B 1 200 ? -13.664 -11.344 11.18 1 87.81 200 ALA B CA 1
ATOM 3261 C C . ALA B 1 200 ? -12.227 -10.938 11.477 1 87.81 200 ALA B C 1
ATOM 3263 O O . ALA B 1 200 ? -11.281 -11.664 11.141 1 87.81 200 ALA B O 1
ATOM 3264 N N . PRO B 1 201 ? -12.148 -9.758 12.133 1 90.62 201 PRO B N 1
ATOM 3265 C CA . PRO B 1 201 ? -10.789 -9.375 12.508 1 90.62 201 PRO B CA 1
ATOM 3266 C C . PRO B 1 201 ? -10.102 -10.406 13.398 1 90.62 201 PRO B C 1
ATOM 3268 O O . PRO B 1 201 ? -10.742 -10.992 14.273 1 90.62 201 PRO B O 1
ATOM 3271 N N . GLU B 1 202 ? -8.836 -10.664 13.094 1 90.5 202 GLU B N 1
ATOM 3272 C CA . GLU B 1 202 ? -8.023 -11.609 13.852 1 90.5 202 GLU B CA 1
ATOM 3273 C C . GLU B 1 202 ? -6.781 -10.93 14.422 1 90.5 202 GLU B C 1
ATOM 3275 O O . GLU B 1 202 ? -6.094 -10.188 13.719 1 90.5 202 GLU B O 1
ATOM 3280 N N . GLU B 1 203 ? -6.504 -11.219 15.656 1 90.19 203 GLU B N 1
ATOM 3281 C CA . GLU B 1 203 ? -5.348 -10.609 16.297 1 90.19 203 GLU B CA 1
ATOM 3282 C C . GLU B 1 203 ? -4.059 -10.953 15.562 1 90.19 203 GLU B C 1
ATOM 3284 O O . GLU B 1 203 ? -3.102 -10.172 15.578 1 90.19 203 GLU B O 1
ATOM 3289 N N . SER B 1 204 ? -4.035 -12.07 14.922 1 89.62 204 SER B N 1
ATOM 3290 C CA . SER B 1 204 ? -2.852 -12.508 14.18 1 89.62 204 SER B CA 1
ATOM 3291 C C . SER B 1 204 ? -2.523 -11.547 13.047 1 89.62 204 SER B C 1
ATOM 3293 O O . SER B 1 204 ? -1.405 -11.555 12.523 1 89.62 204 SER B O 1
ATOM 3295 N N . TRP B 1 205 ? -3.49 -10.711 12.703 1 92.12 205 TRP B N 1
ATOM 3296 C CA . TRP B 1 205 ? -3.252 -9.727 11.648 1 92.12 205 TRP B CA 1
ATOM 3297 C C . TRP B 1 205 ? -2.209 -8.703 12.086 1 92.12 205 TRP B C 1
ATOM 3299 O O . TRP B 1 205 ? -1.617 -8.016 11.258 1 92.12 205 TRP B O 1
ATOM 3309 N N . LEU B 1 206 ? -1.945 -8.594 13.391 1 94.62 206 LEU B N 1
ATOM 3310 C CA . LEU B 1 206 ? -1.021 -7.609 13.93 1 94.62 206 LEU B CA 1
ATOM 3311 C C . LEU B 1 206 ? 0.425 -8.062 13.75 1 94.62 206 LEU B C 1
ATOM 3313 O O . LEU B 1 206 ? 1.353 -7.266 13.922 1 94.62 206 LEU B O 1
ATOM 3317 N N . GLU B 1 207 ? 0.601 -9.281 13.43 1 94.88 207 GLU B N 1
ATOM 3318 C CA . GLU B 1 207 ? 1.942 -9.789 13.141 1 94.88 207 GLU B CA 1
ATOM 3319 C C . GLU B 1 207 ? 2.291 -9.617 11.664 1 94.88 207 GLU B C 1
ATOM 3321 O O . GLU B 1 207 ? 2.369 -8.492 11.164 1 94.88 207 GLU B O 1
ATOM 3326 N N . ARG B 1 208 ? 2.395 -10.75 10.961 1 93.75 208 ARG B N 1
ATOM 3327 C CA . ARG B 1 208 ? 2.75 -10.609 9.555 1 93.75 208 ARG B CA 1
ATOM 3328 C C . ARG B 1 208 ? 1.539 -10.836 8.656 1 93.75 208 ARG B C 1
ATOM 3330 O O . ARG B 1 208 ? 1.665 -10.875 7.434 1 93.75 208 ARG B O 1
ATOM 3337 N N . GLY B 1 209 ? 0.425 -11.055 9.32 1 90.25 209 GLY B N 1
ATOM 3338 C CA . GLY B 1 209 ? -0.781 -11.297 8.547 1 90.25 209 GLY B CA 1
ATOM 3339 C C . GLY B 1 209 ? -0.638 -12.445 7.559 1 90.25 209 GLY B C 1
ATOM 3340 O O . GLY B 1 209 ? -0.221 -13.539 7.93 1 90.25 209 GLY B O 1
ATOM 3341 N N . PHE B 1 210 ? -0.969 -12.117 6.324 1 92.06 210 PHE B N 1
ATOM 3342 C CA . PHE B 1 210 ? -0.955 -13.156 5.305 1 92.06 210 PHE B CA 1
ATOM 3343 C C . PHE B 1 210 ? 0.317 -13.078 4.469 1 92.06 210 PHE B C 1
ATOM 3345 O O . PHE B 1 210 ? 0.4 -13.68 3.395 1 92.06 210 PHE B O 1
ATOM 3352 N N . LEU B 1 211 ? 1.29 -12.32 4.906 1 97.12 211 LEU B N 1
ATOM 3353 C CA . LEU B 1 211 ? 2.463 -12.07 4.074 1 97.12 211 LEU B CA 1
ATOM 3354 C C . LEU B 1 211 ? 3.088 -13.375 3.604 1 97.12 211 LEU B C 1
ATOM 3356 O O . LEU B 1 211 ? 3.314 -13.57 2.406 1 97.12 211 LEU B O 1
ATOM 3360 N N . ASP B 1 212 ? 3.352 -14.305 4.539 1 97.25 212 ASP B N 1
ATOM 3361 C CA . ASP B 1 212 ? 4.047 -15.539 4.184 1 97.25 212 ASP B CA 1
ATOM 3362 C C . ASP B 1 212 ? 3.229 -16.359 3.193 1 97.25 212 ASP B C 1
ATOM 3364 O O . ASP B 1 212 ? 3.775 -16.922 2.242 1 97.25 212 ASP B O 1
ATOM 3368 N N . LEU B 1 213 ? 1.921 -16.422 3.379 1 96.5 213 LEU B N 1
ATOM 3369 C CA . LEU B 1 213 ? 1.044 -17.141 2.461 1 96.5 213 LEU B CA 1
ATOM 3370 C C . LEU B 1 213 ? 1.03 -16.484 1.089 1 96.5 213 LEU B C 1
ATOM 3372 O O . LEU B 1 213 ? 1 -17.172 0.064 1 96.5 213 LEU B O 1
ATOM 3376 N N . LYS B 1 214 ? 0.999 -15.18 1.034 1 98.12 214 LYS B N 1
ATOM 3377 C CA . LYS B 1 214 ? 1.045 -14.445 -0.229 1 98.12 214 LYS B CA 1
ATOM 3378 C C . LYS B 1 214 ? 2.334 -14.742 -0.989 1 98.12 214 LYS B C 1
ATOM 3380 O O . LYS B 1 214 ? 2.309 -14.977 -2.199 1 98.12 214 LYS B O 1
ATOM 3385 N N . ILE B 1 215 ? 3.449 -14.75 -0.243 1 98.56 215 ILE B N 1
ATOM 3386 C CA . ILE B 1 215 ? 4.746 -15.008 -0.861 1 98.56 215 ILE B CA 1
ATOM 3387 C C . ILE B 1 215 ? 4.793 -16.438 -1.384 1 98.56 215 ILE B C 1
ATOM 3389 O O . ILE B 1 215 ? 5.262 -16.688 -2.498 1 98.56 215 ILE B O 1
ATOM 3393 N N . ASP B 1 216 ? 4.277 -17.391 -0.618 1 98.06 216 ASP B N 1
ATOM 3394 C CA . ASP B 1 216 ? 4.227 -18.766 -1.066 1 98.06 216 ASP B CA 1
ATOM 3395 C C . ASP B 1 216 ? 3.41 -18.906 -2.35 1 98.06 216 ASP B C 1
ATOM 3397 O O . ASP B 1 216 ? 3.789 -19.641 -3.258 1 98.06 216 ASP B O 1
ATOM 3401 N N . LEU B 1 217 ? 2.342 -18.203 -2.404 1 98.25 217 LEU B N 1
ATOM 3402 C CA . LEU B 1 217 ? 1.498 -18.25 -3.594 1 98.25 217 LEU B CA 1
ATOM 3403 C C . LEU B 1 217 ? 2.238 -17.688 -4.805 1 98.25 217 LEU B C 1
ATOM 3405 O O . LEU B 1 217 ? 2.162 -18.266 -5.898 1 98.25 217 LEU B O 1
ATOM 3409 N N . LEU B 1 218 ? 2.902 -16.578 -4.645 1 98.31 218 LEU B N 1
ATOM 3410 C CA . LEU B 1 218 ? 3.682 -15.969 -5.719 1 98.31 218 LEU B CA 1
ATOM 3411 C C . LEU B 1 218 ? 4.762 -16.922 -6.207 1 98.31 218 LEU B C 1
ATOM 3413 O O . LEU B 1 218 ? 4.969 -17.062 -7.414 1 98.31 218 LEU B O 1
ATOM 3417 N N . ILE B 1 219 ? 5.391 -17.594 -5.293 1 98.38 219 ILE B N 1
ATOM 3418 C CA . ILE B 1 219 ? 6.441 -18.547 -5.625 1 98.38 219 ILE B CA 1
ATOM 3419 C C . ILE B 1 219 ? 5.844 -19.734 -6.391 1 98.38 219 ILE B C 1
ATOM 3421 O O . ILE B 1 219 ? 6.426 -20.203 -7.371 1 98.38 219 ILE B O 1
ATOM 3425 N N . ASP B 1 220 ? 4.664 -20.234 -5.934 1 97.62 220 ASP B N 1
ATOM 3426 C CA . ASP B 1 220 ? 3.975 -21.297 -6.66 1 97.62 220 ASP B CA 1
ATOM 3427 C C . ASP B 1 220 ? 3.676 -20.875 -8.102 1 97.62 220 ASP B C 1
ATOM 3429 O O . ASP B 1 220 ? 3.812 -21.672 -9.031 1 97.62 220 ASP B O 1
ATOM 3433 N N . GLY B 1 221 ? 3.27 -19.656 -8.273 1 98.06 221 GLY B N 1
ATOM 3434 C CA . GLY B 1 221 ? 3.01 -19.141 -9.609 1 98.06 221 GLY B CA 1
ATOM 3435 C C . GLY B 1 221 ? 4.254 -19.062 -10.477 1 98.06 221 GLY B C 1
ATOM 3436 O O . GLY B 1 221 ? 4.223 -19.438 -11.648 1 98.06 221 GLY B O 1
ATOM 3437 N N . LEU B 1 222 ? 5.344 -18.578 -9.945 1 97.62 222 LEU B N 1
ATOM 3438 C CA . LEU B 1 222 ? 6.605 -18.5 -10.672 1 97.62 222 LEU B CA 1
ATOM 3439 C C . LEU B 1 222 ? 7.105 -19.875 -11.07 1 97.62 222 LEU B C 1
ATOM 3441 O O . LEU B 1 222 ? 7.586 -20.078 -12.188 1 97.62 222 LEU B O 1
ATOM 3445 N N . ARG B 1 223 ? 6.969 -20.781 -10.148 1 96.31 223 ARG B N 1
ATOM 3446 C CA . ARG B 1 223 ? 7.371 -22.156 -10.43 1 96.31 223 ARG B CA 1
ATOM 3447 C C . ARG B 1 223 ? 6.547 -22.75 -11.57 1 96.31 223 ARG B C 1
ATOM 3449 O O . ARG B 1 223 ? 7.09 -23.406 -12.461 1 96.31 223 ARG B O 1
ATOM 3456 N N . ALA B 1 224 ? 5.273 -22.562 -11.516 1 95.38 224 ALA B N 1
ATOM 3457 C CA . ALA B 1 224 ? 4.387 -23.062 -12.562 1 95.38 224 ALA B CA 1
ATOM 3458 C C . ALA B 1 224 ? 4.777 -22.5 -13.93 1 95.38 224 ALA B C 1
ATOM 3460 O O . ALA B 1 224 ? 4.738 -23.219 -14.938 1 95.38 224 ALA B O 1
ATOM 3461 N N . ARG B 1 225 ? 5.18 -21.281 -13.969 1 94.38 225 ARG B N 1
ATOM 3462 C CA . ARG B 1 225 ? 5.586 -20.641 -15.219 1 94.38 225 ARG B CA 1
ATOM 3463 C C . ARG B 1 225 ? 6.898 -21.234 -15.734 1 94.38 225 ARG B C 1
ATOM 3465 O O . ARG B 1 225 ? 7.07 -21.422 -16.938 1 94.38 225 ARG B O 1
ATOM 3472 N N . GLN B 1 226 ? 7.789 -21.453 -14.859 1 91.75 226 GLN B N 1
ATOM 3473 C CA . GLN B 1 226 ? 9.062 -22.047 -15.242 1 91.75 226 GLN B CA 1
ATOM 3474 C C . GLN B 1 226 ? 8.867 -23.469 -15.781 1 91.75 226 GLN B C 1
ATOM 3476 O O . GLN B 1 226 ? 9.5 -23.859 -16.766 1 91.75 226 GLN B O 1
ATOM 3481 N N . ASP B 1 227 ? 7.984 -24.188 -15.117 1 89.56 227 ASP B N 1
ATOM 3482 C CA . ASP B 1 227 ? 7.707 -25.547 -15.539 1 89.56 227 ASP B CA 1
ATOM 3483 C C . ASP B 1 227 ? 7.102 -25.578 -16.938 1 89.56 227 ASP B C 1
ATOM 3485 O O . ASP B 1 227 ? 7.324 -26.531 -17.703 1 89.56 227 ASP B O 1
ATOM 3489 N N . ARG B 1 228 ? 6.352 -24.594 -17.25 1 87.25 228 ARG B N 1
ATOM 3490 C CA . ARG B 1 228 ? 5.723 -24.531 -18.562 1 87.25 228 ARG B CA 1
ATOM 3491 C C . ARG B 1 228 ? 6.746 -24.172 -19.641 1 87.25 228 ARG B C 1
ATOM 3493 O O . ARG B 1 228 ? 6.551 -24.484 -20.812 1 87.25 228 ARG B O 1
ATOM 3500 N N . ARG B 1 229 ? 7.746 -23.391 -19.344 1 82.62 229 ARG B N 1
ATOM 3501 C CA . ARG B 1 229 ? 8.766 -22.984 -20.297 1 82.62 229 ARG B CA 1
ATOM 3502 C C . ARG B 1 229 ? 9.773 -24.094 -20.547 1 82.62 229 ARG B C 1
ATOM 3504 O O . ARG B 1 229 ? 10.422 -24.125 -21.594 1 82.62 229 ARG B O 1
ATOM 3511 N N . GLU B 1 230 ? 9.969 -24.922 -19.562 1 72.31 230 GLU B N 1
ATOM 3512 C CA . GLU B 1 230 ? 10.883 -26.031 -19.75 1 72.31 230 GLU B CA 1
ATOM 3513 C C . GLU B 1 230 ? 10.344 -27.016 -20.781 1 72.31 230 GLU B C 1
ATOM 3515 O O . GLU B 1 230 ? 9.18 -27.406 -20.719 1 72.31 230 GLU B O 1
ATOM 3520 N N . PRO B 1 231 ? 11.055 -27.125 -22.031 1 62.66 231 PRO B N 1
ATOM 3521 C CA . PRO B 1 231 ? 10.68 -28.078 -23.078 1 62.66 231 PRO B CA 1
ATOM 3522 C C . PRO B 1 231 ? 10.461 -29.484 -22.547 1 62.66 231 PRO B C 1
ATOM 3524 O O . PRO B 1 231 ? 11.039 -29.859 -21.531 1 62.66 231 PRO B O 1
#

Radius of gyration: 25.84 Å; Cα contacts (8 Å, |Δi|>4): 508; chains: 2; bounding box: 118×72×58 Å